Protein AF-S0IUB5-F1 (afdb_monomer_lite)

Structure (mmCIF, N/CA/C/O backbone):
data_AF-S0IUB5-F1
#
_entry.id   AF-S0IUB5-F1
#
loop_
_atom_site.group_PDB
_atom_site.id
_atom_site.type_symbol
_atom_site.label_atom_id
_atom_site.label_alt_id
_atom_site.label_comp_id
_atom_site.label_asym_id
_atom_site.label_entity_id
_atom_site.label_seq_id
_atom_site.pdbx_PDB_ins_code
_atom_site.Cartn_x
_atom_site.Cartn_y
_atom_site.Cartn_z
_atom_site.occupancy
_atom_site.B_iso_or_equiv
_atom_site.auth_seq_id
_atom_site.auth_comp_id
_atom_site.auth_asym_id
_atom_site.auth_atom_id
_atom_site.pdbx_PDB_model_num
ATOM 1 N N . MET A 1 1 ? 18.751 -51.389 -12.012 1.00 49.38 1 MET A N 1
ATOM 2 C CA . MET A 1 1 ? 19.445 -50.159 -12.461 1.00 49.38 1 MET A CA 1
ATOM 3 C C . MET A 1 1 ? 19.733 -49.289 -11.248 1.00 49.38 1 MET A C 1
ATOM 5 O O . MET A 1 1 ? 18.804 -49.003 -10.500 1.00 49.38 1 MET A O 1
ATOM 9 N N . ASP A 1 2 ? 20.987 -48.903 -11.032 1.00 58.34 2 ASP A N 1
ATOM 10 C CA . ASP A 1 2 ? 21.401 -48.120 -9.865 1.00 58.34 2 ASP A CA 1
ATOM 11 C C . ASP A 1 2 ? 20.965 -46.647 -10.007 1.00 58.34 2 ASP A C 1
ATOM 13 O O . ASP A 1 2 ? 21.238 -46.006 -11.023 1.00 58.34 2 ASP A O 1
ATOM 17 N N . TRP A 1 3 ? 20.262 -46.107 -9.006 1.00 58.59 3 TRP A N 1
ATOM 18 C CA . TRP A 1 3 ? 19.842 -44.696 -8.949 1.00 58.59 3 TRP A CA 1
ATOM 19 C C . TRP A 1 3 ? 21.029 -43.725 -9.081 1.00 58.59 3 TRP A C 1
ATOM 21 O O . TRP A 1 3 ? 20.863 -42.587 -9.521 1.00 58.59 3 TRP A O 1
ATOM 31 N N . MET A 1 4 ? 22.237 -44.184 -8.741 1.00 56.03 4 MET A N 1
ATOM 32 C CA . MET A 1 4 ? 23.469 -43.395 -8.786 1.00 56.03 4 MET A CA 1
ATOM 33 C C . MET A 1 4 ? 23.917 -43.034 -10.213 1.00 56.03 4 MET A C 1
ATOM 35 O O . MET A 1 4 ? 24.503 -41.970 -10.414 1.00 56.03 4 MET A O 1
ATOM 39 N N . LEU A 1 5 ? 23.616 -43.867 -11.214 1.00 59.84 5 LEU A N 1
ATOM 40 C CA . LEU A 1 5 ? 23.904 -43.570 -12.626 1.00 59.84 5 LEU A CA 1
ATOM 41 C C . LEU A 1 5 ? 22.870 -42.609 -13.229 1.00 59.84 5 LEU A C 1
ATOM 43 O O . LEU A 1 5 ? 23.233 -41.707 -13.978 1.00 59.84 5 LEU A O 1
ATOM 47 N N . GLU A 1 6 ? 21.593 -42.738 -12.853 1.00 61.16 6 GLU A N 1
ATOM 48 C CA . GLU A 1 6 ? 20.537 -41.813 -13.297 1.00 61.16 6 GLU A CA 1
ATOM 49 C C . GLU A 1 6 ? 20.781 -40.377 -12.799 1.00 61.16 6 GLU A C 1
ATOM 51 O O . GLU A 1 6 ? 20.469 -39.427 -13.513 1.00 61.16 6 GLU A O 1
ATOM 56 N N . GLY A 1 7 ? 21.381 -40.210 -11.613 1.00 58.47 7 GLY A N 1
ATOM 57 C CA . GLY A 1 7 ? 21.786 -38.901 -11.086 1.00 58.47 7 GLY A CA 1
ATOM 58 C C . GLY A 1 7 ? 22.922 -38.236 -11.876 1.00 58.47 7 GLY A C 1
ATOM 59 O O . GLY A 1 7 ? 22.878 -37.030 -12.106 1.00 58.47 7 GLY A O 1
ATOM 60 N N . LEU A 1 8 ? 23.902 -39.013 -12.352 1.00 57.59 8 LEU A N 1
ATOM 61 C CA . LEU A 1 8 ? 24.990 -38.517 -13.213 1.00 57.59 8 LEU A CA 1
ATOM 62 C C . LEU A 1 8 ? 24.488 -38.055 -14.587 1.00 57.59 8 LEU A C 1
ATOM 64 O O . LEU A 1 8 ? 25.035 -37.127 -15.178 1.00 57.59 8 LEU A O 1
ATOM 68 N N . LEU A 1 9 ? 23.438 -38.699 -15.094 1.00 60.84 9 LEU A N 1
ATOM 69 C CA . LEU A 1 9 ? 22.896 -38.463 -16.429 1.00 60.84 9 LEU A CA 1
ATOM 70 C C . LEU A 1 9 ? 21.843 -37.344 -16.466 1.00 60.84 9 LEU A C 1
ATOM 72 O O . LEU A 1 9 ? 21.162 -37.185 -17.466 1.00 60.84 9 LEU A O 1
ATOM 76 N N . GLN A 1 10 ? 21.704 -36.503 -15.436 1.00 60.41 10 GLN A N 1
ATOM 77 C CA . GLN A 1 10 ? 20.754 -35.374 -15.465 1.00 60.41 10 GLN A CA 1
ATOM 78 C C . GLN A 1 10 ? 21.240 -34.134 -16.234 1.00 60.41 10 GLN A C 1
ATOM 80 O O . GLN A 1 10 ? 20.583 -33.093 -16.208 1.00 60.41 10 GLN A O 1
ATOM 85 N N . GLY A 1 11 ? 22.357 -34.233 -16.959 1.00 59.84 11 GLY A N 1
ATOM 86 C CA . GLY A 1 11 ? 22.817 -33.171 -17.849 1.00 59.84 11 GLY A CA 1
ATOM 87 C C . GLY A 1 11 ? 21.763 -32.776 -18.895 1.00 59.84 11 GLY A C 1
ATOM 88 O O . GLY A 1 11 ? 20.963 -33.596 -19.357 1.00 59.84 11 GLY A O 1
ATOM 89 N N . THR A 1 12 ? 21.785 -31.508 -19.311 1.00 55.50 12 THR A N 1
ATOM 90 C CA . THR A 1 12 ? 20.801 -30.889 -20.220 1.00 55.50 12 THR A CA 1
ATOM 91 C C . THR A 1 12 ? 20.599 -31.688 -21.513 1.00 55.50 12 THR A C 1
ATOM 93 O O . THR A 1 12 ? 19.483 -31.798 -22.023 1.00 55.50 12 THR A O 1
ATOM 96 N N . GLN A 1 13 ? 21.668 -32.296 -22.032 1.00 65.50 13 GLN A N 1
ATOM 97 C CA . GLN A 1 13 ? 21.659 -33.077 -23.272 1.00 65.50 13 GLN A CA 1
ATOM 98 C C . GLN A 1 13 ? 20.913 -34.415 -23.128 1.00 65.50 13 GLN A C 1
ATOM 100 O O . GLN A 1 13 ? 20.111 -34.764 -23.995 1.00 65.50 13 GLN A O 1
ATOM 105 N N . PHE A 1 14 ? 21.094 -35.128 -22.013 1.00 72.06 14 PHE A N 1
ATOM 106 C CA . PHE A 1 14 ? 20.367 -36.371 -21.739 1.00 72.06 14 PHE A CA 1
ATOM 107 C C . PHE A 1 14 ? 18.880 -36.106 -21.518 1.00 72.06 14 PHE A C 1
ATOM 109 O O . PHE A 1 14 ? 18.038 -36.788 -22.097 1.00 72.06 14 PHE A O 1
ATOM 116 N N . GLN A 1 15 ? 18.550 -35.079 -20.728 1.00 71.62 15 GLN A N 1
ATOM 117 C CA . GLN A 1 15 ? 17.160 -34.690 -20.480 1.00 71.62 15 GLN A CA 1
ATOM 118 C C . GLN A 1 15 ? 16.448 -34.296 -21.779 1.00 71.62 15 GLN A C 1
ATOM 120 O O . GLN A 1 15 ? 15.293 -34.658 -21.980 1.00 71.62 15 GLN A O 1
ATOM 125 N N . THR A 1 16 ? 17.151 -33.626 -22.696 1.00 74.25 16 THR A N 1
ATOM 126 C CA . THR A 1 16 ? 16.626 -33.304 -24.031 1.00 74.25 16 THR A CA 1
ATOM 127 C C . THR A 1 16 ? 16.330 -34.567 -24.845 1.00 74.25 16 THR A C 1
ATOM 129 O O . THR A 1 16 ? 15.262 -34.673 -25.447 1.00 74.25 16 THR A O 1
ATOM 132 N N . LEU A 1 17 ? 17.238 -35.548 -24.840 1.00 76.25 17 LEU A N 1
ATOM 133 C CA . LEU A 1 17 ? 17.049 -36.819 -25.544 1.00 76.25 17 LEU A CA 1
ATOM 134 C C . LEU A 1 17 ? 15.912 -37.662 -24.938 1.00 76.25 17 LEU A C 1
ATOM 136 O O . LEU A 1 17 ? 15.090 -38.197 -25.683 1.00 76.25 17 LEU A O 1
ATOM 140 N N . TYR A 1 18 ? 15.839 -37.747 -23.605 1.00 79.56 18 TYR A N 1
ATOM 141 C CA . TYR A 1 18 ? 14.786 -38.466 -22.880 1.00 79.56 18 TYR A CA 1
ATOM 142 C C . TYR A 1 18 ? 13.412 -37.862 -23.162 1.00 79.56 18 TYR A C 1
ATOM 144 O O . TYR A 1 18 ? 12.496 -38.580 -23.558 1.00 79.56 18 TYR A O 1
ATOM 152 N N . ASN A 1 19 ? 13.293 -36.534 -23.050 1.00 79.19 19 ASN A N 1
ATOM 153 C CA . ASN A 1 19 ? 12.044 -35.823 -23.311 1.00 79.19 19 ASN A CA 1
ATOM 154 C C . ASN A 1 19 ? 11.541 -36.075 -24.742 1.00 79.19 19 ASN A C 1
ATOM 156 O O . ASN A 1 19 ? 10.361 -36.343 -24.927 1.00 79.19 19 ASN A O 1
ATOM 160 N N . ARG A 1 20 ? 12.429 -36.053 -25.750 1.00 83.25 20 ARG A N 1
ATOM 161 C CA . ARG A 1 20 ? 12.048 -36.353 -27.143 1.00 83.25 20 ARG A CA 1
ATOM 162 C C . ARG A 1 20 ? 11.522 -37.774 -27.316 1.00 83.25 20 ARG A C 1
ATOM 164 O O . ARG A 1 20 ? 10.557 -37.975 -28.043 1.00 83.25 20 ARG A O 1
ATOM 171 N N . LYS A 1 21 ? 12.160 -38.759 -26.679 1.00 83.06 21 LYS A N 1
ATOM 172 C CA . LYS A 1 21 ? 11.769 -40.168 -26.811 1.00 83.06 21 LYS A CA 1
ATOM 173 C C . LYS A 1 21 ? 10.465 -40.486 -26.077 1.00 83.06 21 LYS A C 1
ATOM 175 O O . LYS A 1 21 ? 9.718 -41.334 -26.549 1.00 83.06 21 LYS A O 1
ATOM 180 N N . ILE A 1 22 ? 10.179 -39.813 -24.961 1.00 85.69 22 ILE A N 1
ATOM 181 C CA . ILE A 1 22 ? 8.990 -40.094 -24.147 1.00 85.69 22 ILE A CA 1
ATOM 182 C C . ILE A 1 22 ? 7.744 -39.294 -24.555 1.00 85.69 22 ILE A C 1
ATOM 184 O O . ILE A 1 22 ? 6.663 -39.529 -24.023 1.00 85.69 22 ILE A O 1
ATOM 188 N N . GLU A 1 23 ? 7.867 -38.353 -25.493 1.00 85.94 23 GLU A N 1
ATOM 189 C CA . GLU A 1 23 ? 6.768 -37.458 -25.874 1.00 85.94 23 GLU A CA 1
ATOM 190 C C . GLU A 1 23 ? 5.548 -38.207 -26.430 1.00 85.94 23 GLU A C 1
ATOM 192 O O . GLU A 1 23 ? 4.418 -37.860 -26.098 1.00 85.94 23 GLU A O 1
ATOM 197 N N . ALA A 1 24 ? 5.767 -39.282 -27.196 1.00 83.94 24 ALA A N 1
ATOM 198 C CA . ALA A 1 24 ? 4.687 -40.125 -27.713 1.00 83.94 24 ALA A CA 1
ATOM 199 C C . ALA A 1 24 ? 3.871 -40.773 -26.578 1.00 83.94 24 ALA A C 1
ATOM 201 O O . ALA A 1 24 ? 2.648 -40.670 -26.563 1.00 83.94 24 ALA A O 1
ATOM 202 N N . LEU A 1 25 ? 4.557 -41.332 -25.576 1.00 84.56 25 LEU A N 1
ATOM 203 C CA . LEU A 1 25 ? 3.944 -41.915 -24.375 1.00 84.56 25 LEU A CA 1
ATOM 204 C C . LEU A 1 25 ? 3.195 -40.864 -23.544 1.00 84.56 25 LEU A C 1
ATOM 206 O O . LEU A 1 25 ? 2.113 -41.118 -23.022 1.00 84.56 25 LEU A O 1
ATOM 210 N N . ARG A 1 26 ? 3.746 -39.652 -23.424 1.00 88.44 26 ARG A N 1
ATOM 211 C CA . ARG A 1 26 ? 3.079 -38.549 -22.714 1.00 88.44 26 ARG A CA 1
ATOM 212 C C . ARG A 1 26 ? 1.781 -38.132 -23.392 1.00 88.44 26 ARG A C 1
ATOM 214 O O . ARG A 1 26 ? 0.801 -37.868 -22.698 1.00 88.44 26 ARG A O 1
ATOM 221 N N . ALA A 1 27 ? 1.795 -38.052 -24.720 1.00 85.81 27 ALA A N 1
ATOM 222 C CA . ALA A 1 27 ? 0.629 -37.688 -25.510 1.00 85.81 27 ALA A CA 1
ATOM 223 C C . ALA A 1 27 ? -0.461 -38.766 -25.431 1.00 85.81 27 ALA A C 1
ATOM 225 O O . ALA A 1 27 ? -1.616 -38.425 -25.198 1.00 85.81 27 ALA A O 1
ATOM 226 N N . GLU A 1 28 ? -0.083 -40.042 -25.549 1.00 86.38 28 GLU A N 1
ATOM 227 C CA . GLU A 1 28 ? -0.996 -41.190 -25.497 1.00 86.38 28 GLU A CA 1
ATOM 228 C C . GLU A 1 28 ? -1.752 -41.292 -24.163 1.00 86.38 28 GLU A C 1
ATOM 230 O O . GLU A 1 28 ? -2.959 -41.512 -24.152 1.00 86.38 28 GLU A O 1
ATOM 235 N N . TYR A 1 29 ? -1.064 -41.074 -23.038 1.00 84.31 29 TYR A N 1
ATOM 236 C CA . TYR A 1 29 ? -1.651 -41.216 -21.698 1.00 84.31 29 TYR A CA 1
ATOM 237 C C . TYR A 1 29 ? -2.072 -39.882 -21.055 1.00 84.31 29 TYR A C 1
ATOM 239 O O . TYR A 1 29 ? -2.493 -39.854 -19.898 1.00 84.31 29 TYR A O 1
ATOM 247 N N . HIS A 1 30 ? -1.958 -38.762 -21.778 1.00 87.12 30 HIS A N 1
ATOM 248 C CA . HIS A 1 30 ? -2.225 -37.407 -21.273 1.00 87.12 30 HIS A CA 1
ATOM 249 C C . HIS A 1 30 ? -1.468 -37.071 -19.973 1.00 87.12 30 HIS A C 1
ATOM 251 O O . HIS A 1 30 ? -2.021 -36.498 -19.026 1.00 87.12 30 HIS A O 1
ATOM 257 N N . LEU A 1 31 ? -0.180 -37.425 -19.933 1.00 85.69 31 LEU A N 1
ATOM 258 C CA . LEU A 1 31 ? 0.675 -37.296 -18.755 1.00 85.69 31 LEU A CA 1
ATOM 259 C C . LEU A 1 31 ? 1.660 -36.129 -18.857 1.00 85.69 31 LEU A C 1
ATOM 261 O O . LEU A 1 31 ? 2.313 -35.875 -19.879 1.00 85.69 31 LEU A O 1
ATOM 265 N N . ARG A 1 32 ? 1.849 -35.429 -17.737 1.00 85.56 32 ARG A N 1
ATOM 266 C CA . ARG A 1 32 ? 2.979 -34.515 -17.563 1.00 85.56 32 ARG A CA 1
ATOM 267 C C . ARG A 1 32 ? 4.265 -35.317 -17.426 1.00 85.56 32 ARG A C 1
ATOM 269 O O . ARG A 1 32 ? 4.267 -36.482 -17.042 1.00 85.56 32 ARG A O 1
ATOM 276 N N . LYS A 1 33 ? 5.388 -34.639 -17.660 1.00 80.25 33 LYS A N 1
ATOM 277 C CA . LYS A 1 33 ? 6.720 -35.205 -17.418 1.00 80.25 33 LYS A CA 1
ATOM 278 C C . LYS A 1 33 ? 6.846 -35.784 -16.001 1.00 80.25 33 LYS A C 1
ATOM 280 O O . LYS A 1 33 ? 7.299 -36.910 -15.838 1.00 80.25 33 LYS A O 1
ATOM 285 N N . ILE A 1 34 ? 6.386 -35.025 -15.005 1.00 81.06 34 ILE A N 1
ATOM 286 C CA . ILE A 1 34 ? 6.438 -35.431 -13.598 1.00 81.06 34 ILE A CA 1
ATOM 287 C C . ILE A 1 34 ? 5.597 -36.680 -13.305 1.00 81.06 34 ILE A C 1
ATOM 289 O O . ILE A 1 34 ? 6.001 -37.490 -12.479 1.00 81.06 34 ILE A O 1
ATOM 293 N N . ASP A 1 35 ? 4.472 -36.870 -13.999 1.00 87.25 35 ASP A N 1
ATOM 294 C CA . ASP A 1 35 ? 3.579 -38.003 -13.755 1.00 87.25 35 ASP A CA 1
ATOM 295 C C . ASP A 1 35 ? 4.294 -39.317 -14.130 1.00 87.25 35 ASP A C 1
ATOM 297 O O . ASP A 1 35 ? 4.337 -40.255 -13.338 1.00 87.25 35 ASP A O 1
ATOM 301 N N . ILE A 1 36 ? 4.975 -39.348 -15.283 1.00 86.00 36 ILE A N 1
ATOM 302 C CA . ILE A 1 36 ? 5.791 -40.499 -15.705 1.00 86.00 36 ILE A CA 1
ATOM 303 C C . ILE A 1 36 ? 6.945 -40.750 -14.730 1.00 86.00 36 ILE A C 1
ATOM 305 O O . ILE A 1 36 ? 7.193 -41.897 -14.354 1.00 86.00 36 ILE A O 1
ATOM 309 N N . ASP A 1 37 ? 7.655 -39.703 -14.307 1.00 82.44 37 ASP A N 1
ATOM 310 C CA . ASP A 1 37 ? 8.781 -39.874 -13.389 1.00 82.44 37 ASP A CA 1
ATOM 311 C C . ASP A 1 37 ? 8.326 -40.421 -12.019 1.00 82.44 37 ASP A C 1
ATOM 313 O O . ASP A 1 37 ? 9.031 -41.244 -11.428 1.00 82.44 37 ASP A O 1
ATOM 317 N N . ILE A 1 38 ? 7.127 -40.049 -11.544 1.00 85.75 38 ILE A N 1
ATOM 318 C CA . ILE A 1 38 ? 6.516 -40.624 -10.335 1.00 85.75 38 ILE A CA 1
ATOM 319 C C . ILE A 1 38 ? 6.127 -42.090 -10.557 1.00 85.75 38 ILE A C 1
ATOM 321 O O . ILE A 1 38 ? 6.461 -42.931 -9.725 1.00 85.75 38 ILE A O 1
ATOM 325 N N . LEU A 1 39 ? 5.463 -42.427 -11.667 1.00 88.00 39 LEU A N 1
ATOM 326 C CA . LEU A 1 39 ? 5.068 -43.811 -11.962 1.00 88.00 39 LEU A CA 1
ATOM 327 C C . LEU A 1 39 ? 6.287 -44.739 -12.064 1.00 88.00 39 LEU A C 1
ATOM 329 O O . LEU A 1 39 ? 6.301 -45.824 -11.481 1.00 88.00 39 LEU A O 1
ATOM 333 N N . TYR A 1 40 ? 7.348 -44.284 -12.735 1.00 86.50 40 TYR A N 1
ATOM 334 C CA . TYR A 1 40 ? 8.615 -45.009 -12.812 1.00 86.50 40 TYR A CA 1
ATOM 335 C C . TYR A 1 40 ? 9.297 -45.135 -11.441 1.00 86.50 40 TYR A C 1
ATOM 337 O O . TYR A 1 40 ? 9.828 -46.198 -11.111 1.00 86.50 40 TYR A O 1
ATOM 345 N N . PHE A 1 41 ? 9.249 -44.088 -10.607 1.00 83.56 41 PHE A N 1
ATOM 346 C CA . PHE A 1 41 ? 9.741 -44.154 -9.230 1.00 83.56 41 PHE A CA 1
ATOM 347 C C . PHE A 1 41 ? 8.999 -45.219 -8.413 1.00 83.56 41 PHE A C 1
ATOM 349 O O . PHE A 1 41 ? 9.658 -46.030 -7.761 1.00 83.56 41 PHE A O 1
ATOM 356 N N . LEU A 1 42 ? 7.663 -45.245 -8.462 1.00 85.38 42 LEU A N 1
ATOM 357 C CA . LEU A 1 42 ? 6.848 -46.211 -7.716 1.00 85.38 42 LEU A CA 1
ATOM 358 C C . LEU A 1 42 ? 7.138 -47.649 -8.158 1.00 85.38 42 LEU A C 1
ATOM 360 O O . LEU A 1 42 ? 7.308 -48.528 -7.318 1.00 85.38 42 LEU A O 1
ATOM 364 N N . TYR A 1 43 ? 7.290 -47.871 -9.464 1.00 85.81 43 TYR A N 1
ATOM 365 C CA . TYR A 1 43 ? 7.642 -49.180 -10.020 1.00 85.81 43 TYR A CA 1
ATOM 366 C C . TYR A 1 43 ? 9.005 -49.676 -9.539 1.00 85.81 43 TYR A C 1
ATOM 368 O O . TYR A 1 43 ? 9.162 -50.835 -9.167 1.00 85.81 43 TYR A O 1
ATOM 376 N N . LYS A 1 44 ? 10.005 -48.791 -9.530 1.00 80.25 44 LYS A N 1
ATOM 377 C CA . LYS A 1 44 ? 11.388 -49.153 -9.203 1.00 80.25 44 LYS A CA 1
ATOM 378 C C . LYS A 1 44 ? 11.639 -49.270 -7.700 1.00 80.25 44 LYS A C 1
ATOM 380 O O . LYS A 1 44 ? 12.531 -50.011 -7.293 1.00 80.25 44 LYS A O 1
ATOM 385 N N . SER A 1 45 ? 10.919 -48.502 -6.883 1.00 75.62 45 SER A N 1
ATOM 386 C CA . SER A 1 45 ? 11.247 -48.339 -5.461 1.00 75.62 45 SER A CA 1
ATOM 387 C C . SER A 1 45 ? 10.500 -49.294 -4.532 1.00 75.62 45 SER A C 1
ATOM 389 O O . SER A 1 45 ? 10.871 -49.376 -3.360 1.00 75.62 45 SER A O 1
ATOM 391 N N . GLY A 1 46 ? 9.494 -50.017 -5.038 1.00 73.06 46 GLY A N 1
ATOM 392 C CA . GLY A 1 46 ? 8.765 -51.058 -4.311 1.00 73.06 46 GLY A CA 1
ATOM 393 C C . GLY A 1 46 ? 8.093 -50.537 -3.038 1.00 73.06 46 GLY A C 1
ATOM 394 O O . GLY A 1 46 ? 6.984 -50.012 -3.077 1.00 73.06 46 GLY A O 1
ATOM 395 N N . GLU A 1 47 ? 8.780 -50.675 -1.903 1.00 72.50 47 GLU A N 1
ATOM 396 C CA . GLU A 1 47 ? 8.297 -50.290 -0.569 1.00 72.50 47 GLU A CA 1
ATOM 397 C C . GLU A 1 47 ? 8.271 -48.770 -0.334 1.00 72.50 47 GLU A C 1
ATOM 399 O O . GLU A 1 47 ? 7.520 -48.289 0.512 1.00 72.50 47 GLU A O 1
ATOM 404 N N . ARG A 1 48 ? 9.062 -47.988 -1.084 1.00 79.88 48 ARG A N 1
ATOM 405 C CA . ARG A 1 48 ? 9.044 -46.517 -1.003 1.00 79.88 48 ARG A CA 1
ATOM 406 C C . ARG A 1 48 ? 7.972 -45.955 -1.916 1.00 79.88 48 ARG A C 1
ATOM 408 O O . ARG A 1 48 ? 8.194 -45.778 -3.113 1.00 79.88 48 ARG A O 1
ATOM 415 N N . ASN A 1 49 ? 6.819 -45.663 -1.341 1.00 84.06 49 ASN A N 1
ATOM 416 C CA . ASN A 1 49 ? 5.626 -45.357 -2.113 1.00 84.06 49 ASN A CA 1
ATOM 417 C C . ASN A 1 49 ? 4.791 -44.211 -1.530 1.00 84.06 49 ASN A C 1
ATOM 419 O O . ASN A 1 49 ? 3.643 -44.039 -1.916 1.00 84.06 49 ASN A O 1
ATOM 423 N N . THR A 1 50 ? 5.339 -43.396 -0.628 1.00 84.88 50 THR A N 1
ATOM 424 C CA . THR A 1 50 ? 4.629 -42.226 -0.089 1.00 84.88 50 THR A CA 1
ATOM 425 C C . THR A 1 50 ? 5.064 -40.931 -0.777 1.00 84.88 50 THR A C 1
ATOM 427 O O . THR A 1 50 ? 6.171 -40.822 -1.311 1.00 84.88 50 THR A O 1
ATOM 430 N N . SER A 1 51 ? 4.245 -39.877 -0.690 1.00 78.94 51 SER A N 1
ATOM 431 C CA . SER A 1 51 ? 4.639 -38.535 -1.159 1.00 78.94 51 SER A CA 1
ATOM 432 C C . SER A 1 51 ? 5.903 -38.012 -0.459 1.00 78.94 51 SER A C 1
ATOM 434 O O . SER A 1 51 ? 6.670 -37.239 -1.039 1.00 78.94 51 SER A O 1
ATOM 436 N N . LYS A 1 52 ? 6.152 -38.447 0.785 1.00 77.06 52 LYS A N 1
ATOM 437 C CA . LYS A 1 52 ? 7.379 -38.137 1.530 1.00 77.06 52 LYS A CA 1
ATOM 438 C C . LYS A 1 52 ? 8.588 -38.846 0.919 1.00 77.06 52 LYS A C 1
ATOM 440 O O . LYS A 1 52 ? 9.638 -38.219 0.794 1.00 77.06 52 LYS A O 1
ATOM 445 N N . ASP A 1 53 ? 8.430 -40.097 0.495 1.00 78.50 53 ASP A N 1
ATOM 446 C CA . ASP A 1 53 ? 9.498 -40.863 -0.151 1.00 78.50 53 ASP A CA 1
ATOM 447 C C . ASP A 1 53 ? 9.863 -40.275 -1.513 1.00 78.50 53 ASP A C 1
ATOM 449 O O . ASP A 1 53 ? 11.045 -40.063 -1.784 1.00 78.50 53 ASP A O 1
ATOM 453 N N . ILE A 1 54 ? 8.861 -39.913 -2.320 1.00 75.50 54 ILE A N 1
ATOM 454 C CA . ILE A 1 54 ? 9.064 -39.245 -3.615 1.00 75.50 54 ILE A CA 1
ATOM 455 C C . ILE A 1 54 ? 9.811 -37.912 -3.418 1.00 75.50 54 ILE A C 1
ATOM 457 O O . ILE A 1 54 ? 10.762 -37.606 -4.138 1.00 75.50 54 ILE A O 1
ATOM 461 N N . SER A 1 55 ? 9.434 -37.136 -2.395 1.00 69.50 55 SER A N 1
ATOM 462 C CA . SER A 1 55 ? 10.083 -35.859 -2.060 1.00 69.50 55 SER A CA 1
ATOM 463 C C . SER A 1 55 ? 11.515 -36.026 -1.527 1.00 69.50 55 SER A C 1
ATOM 465 O O . SER A 1 55 ? 12.352 -35.147 -1.730 1.00 69.50 55 SER A O 1
ATOM 467 N N . SER A 1 56 ? 11.828 -37.150 -0.871 1.00 63.19 56 SER A N 1
ATOM 468 C CA . SER A 1 56 ? 13.127 -37.390 -0.220 1.00 63.19 56 SER A CA 1
ATOM 469 C C . SER A 1 56 ? 14.311 -37.529 -1.184 1.00 63.19 56 SER A C 1
ATOM 471 O O . SER A 1 56 ? 15.463 -37.390 -0.770 1.00 63.19 56 SER A O 1
ATOM 473 N N . LEU A 1 57 ? 14.053 -37.761 -2.473 1.00 57.75 57 LEU A N 1
ATOM 474 C CA . LEU A 1 57 ? 15.103 -37.852 -3.484 1.00 57.75 57 LEU A CA 1
ATOM 475 C C . LEU A 1 57 ? 15.611 -36.487 -3.981 1.00 57.75 57 LEU A C 1
ATOM 477 O O . LEU A 1 57 ? 16.492 -36.466 -4.834 1.00 57.75 57 LEU A O 1
ATOM 481 N N . ASN A 1 58 ? 15.108 -35.357 -3.459 1.00 52.19 58 ASN A N 1
ATOM 482 C CA . ASN A 1 58 ? 15.418 -33.996 -3.941 1.00 52.19 58 ASN A CA 1
ATOM 483 C C . ASN A 1 58 ? 15.127 -33.779 -5.443 1.00 52.19 58 ASN A C 1
ATOM 485 O O . ASN A 1 58 ? 15.620 -32.824 -6.036 1.00 52.19 58 ASN A O 1
ATOM 489 N N . LEU A 1 59 ? 14.321 -34.649 -6.058 1.00 51.72 59 LEU A N 1
ATOM 490 C CA . LEU A 1 59 ? 13.960 -34.563 -7.475 1.00 51.72 59 LEU A CA 1
ATOM 491 C C . LEU A 1 59 ? 12.684 -33.738 -7.708 1.00 51.72 59 LEU A C 1
ATOM 493 O O . LEU A 1 59 ? 12.491 -33.223 -8.805 1.00 51.72 59 LEU A O 1
ATOM 497 N N . PHE A 1 60 ? 11.826 -33.586 -6.688 1.00 59.66 60 PHE A N 1
ATOM 498 C CA . PHE A 1 60 ? 10.491 -32.995 -6.831 1.00 59.66 60 PHE A CA 1
ATOM 499 C C . PHE A 1 60 ? 10.072 -32.182 -5.592 1.00 59.66 60 PHE A C 1
ATOM 501 O O . PHE A 1 60 ? 10.336 -32.582 -4.454 1.00 59.66 60 PHE A O 1
ATOM 508 N N . ASN A 1 61 ? 9.380 -31.056 -5.804 1.00 57.41 61 ASN A N 1
ATOM 509 C CA . ASN A 1 61 ? 8.732 -30.275 -4.742 1.00 57.41 61 ASN A CA 1
ATOM 510 C C . ASN A 1 61 ? 7.460 -30.999 -4.242 1.00 57.41 61 ASN A C 1
ATOM 512 O O . ASN A 1 61 ? 6.741 -31.614 -5.031 1.00 57.41 61 ASN A O 1
ATOM 516 N N . LYS A 1 62 ? 7.155 -30.912 -2.939 1.00 58.00 62 LYS A N 1
ATOM 517 C CA . LYS A 1 62 ? 5.989 -31.557 -2.304 1.00 58.00 62 LYS A CA 1
ATOM 518 C C . LYS A 1 62 ? 4.650 -31.138 -2.922 1.00 58.00 62 LYS A C 1
ATOM 520 O O . LYS A 1 62 ? 3.768 -31.986 -3.030 1.00 58.00 62 LYS A O 1
ATOM 525 N N . GLY A 1 63 ? 4.516 -29.880 -3.354 1.00 60.16 63 GLY A N 1
ATOM 526 C CA . GLY A 1 63 ? 3.299 -29.377 -4.009 1.00 60.16 63 GLY A CA 1
ATOM 527 C C . GLY A 1 63 ? 2.988 -30.108 -5.320 1.00 60.16 63 GLY A C 1
ATOM 528 O O . GLY A 1 63 ? 1.891 -30.639 -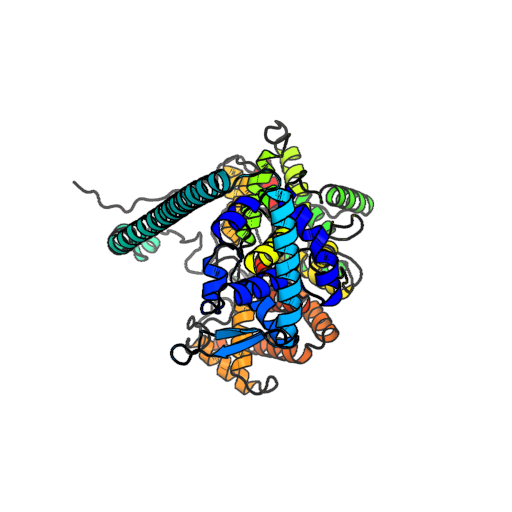5.493 1.00 60.16 63 GLY A O 1
ATOM 529 N N . HIS A 1 64 ? 3.995 -30.259 -6.188 1.00 68.81 64 HIS A N 1
ATOM 530 C CA . HIS A 1 64 ? 3.825 -30.890 -7.502 1.00 68.81 64 HIS A CA 1
ATOM 531 C C . HIS A 1 64 ? 3.481 -32.383 -7.382 1.00 68.81 64 HIS A C 1
ATOM 533 O O . HIS A 1 64 ? 2.757 -32.930 -8.217 1.00 68.81 64 HIS A O 1
ATOM 539 N N . ILE A 1 65 ? 3.985 -33.052 -6.336 1.00 78.81 65 ILE A N 1
ATOM 540 C CA . ILE A 1 65 ? 3.678 -34.461 -6.057 1.00 78.81 65 ILE A CA 1
ATOM 541 C C . ILE A 1 65 ? 2.191 -34.611 -5.734 1.00 78.81 65 ILE A C 1
ATOM 543 O O . ILE A 1 65 ? 1.545 -35.472 -6.321 1.00 78.81 65 ILE A O 1
ATOM 547 N N . SER A 1 66 ? 1.629 -33.759 -4.867 1.00 79.56 66 SER A N 1
ATOM 548 C CA . SER A 1 66 ? 0.214 -33.860 -4.479 1.00 79.56 66 SER A CA 1
ATOM 549 C C . SER A 1 66 ? -0.719 -33.712 -5.681 1.00 79.56 66 SER A C 1
ATOM 551 O O . SER A 1 66 ? -1.557 -34.577 -5.913 1.00 79.56 66 SER A O 1
ATOM 553 N N . GLN A 1 67 ? -0.512 -32.683 -6.510 1.00 81.31 67 GLN A N 1
ATOM 554 C CA . GLN A 1 67 ? -1.339 -32.465 -7.702 1.00 81.31 67 GLN A CA 1
ATOM 555 C C . GLN A 1 67 ? -1.223 -33.604 -8.729 1.00 81.31 67 GLN A C 1
ATOM 557 O O . GLN A 1 67 ? -2.202 -33.965 -9.386 1.00 81.31 67 GLN A O 1
ATOM 562 N N . SER A 1 68 ? -0.015 -34.150 -8.910 1.00 85.81 68 SER A N 1
ATOM 563 C CA . SER A 1 68 ? 0.223 -35.274 -9.828 1.00 85.81 68 SER A CA 1
ATOM 564 C C . SER A 1 68 ? -0.451 -36.541 -9.315 1.00 85.81 68 SER A C 1
ATOM 566 O O . SER A 1 68 ? -1.088 -37.255 -10.083 1.00 85.81 68 SER A O 1
ATOM 568 N N . VAL A 1 69 ? -0.370 -36.790 -8.006 1.00 86.62 69 VAL A N 1
ATOM 569 C CA . VAL A 1 69 ? -1.040 -37.916 -7.353 1.00 86.62 69 VAL A CA 1
ATOM 570 C C . VAL A 1 69 ? -2.550 -37.811 -7.519 1.00 86.62 69 VAL A C 1
ATOM 572 O O . VAL A 1 69 ? -3.156 -38.759 -8.005 1.00 86.62 69 VAL A O 1
ATOM 575 N N . ASP A 1 70 ? -3.154 -36.664 -7.207 1.00 85.75 70 ASP A N 1
ATOM 576 C CA . ASP A 1 70 ? -4.606 -36.486 -7.329 1.00 85.75 70 ASP A CA 1
ATOM 577 C C . ASP A 1 70 ? -5.091 -36.711 -8.769 1.00 85.75 70 ASP A C 1
ATOM 579 O O . ASP A 1 70 ? -6.138 -37.319 -9.002 1.00 85.75 70 ASP A O 1
ATOM 583 N N . ARG A 1 71 ? -4.304 -36.273 -9.756 1.00 87.75 71 ARG A N 1
ATOM 584 C CA . ARG A 1 71 ? -4.579 -36.509 -11.177 1.00 87.75 71 ARG A CA 1
ATOM 585 C C . ARG A 1 71 ? -4.459 -37.980 -11.560 1.00 87.75 71 ARG A C 1
ATOM 587 O O . ARG A 1 71 ? -5.371 -38.506 -12.186 1.00 87.75 71 ARG A O 1
ATOM 594 N N . MET A 1 72 ? -3.368 -38.643 -11.182 1.00 91.25 72 MET A N 1
ATOM 595 C CA . MET A 1 72 ? -3.138 -40.052 -11.512 1.00 91.25 72 MET A CA 1
ATOM 596 C C . MET A 1 72 ? -4.132 -40.981 -10.804 1.00 91.25 72 MET A C 1
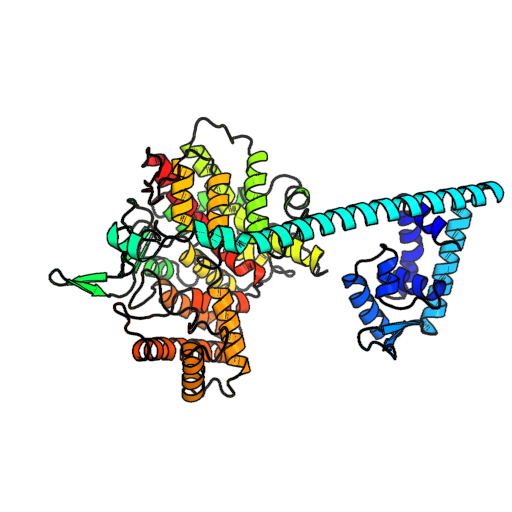ATOM 598 O O . MET A 1 72 ? -4.509 -42.004 -11.370 1.00 91.25 72 MET A O 1
ATOM 602 N N . VAL A 1 73 ? -4.610 -40.608 -9.610 1.00 90.38 73 VAL A N 1
ATOM 603 C CA . VAL A 1 73 ? -5.730 -41.284 -8.936 1.00 90.38 73 VAL A CA 1
ATOM 604 C C . VAL A 1 73 ? -7.015 -41.122 -9.750 1.00 90.38 73 VAL A C 1
ATOM 606 O O . VAL A 1 73 ? -7.692 -42.112 -10.017 1.00 90.38 73 VAL A O 1
ATOM 609 N N . LYS A 1 74 ? -7.336 -39.904 -10.215 1.00 89.19 74 LYS A N 1
ATOM 610 C CA . LYS A 1 74 ? -8.495 -39.667 -11.100 1.00 89.19 74 LYS A CA 1
ATOM 611 C C . LYS A 1 74 ? -8.395 -40.434 -12.424 1.00 89.19 74 LYS A C 1
ATOM 613 O O . LYS A 1 74 ? -9.412 -40.887 -12.933 1.00 89.19 74 LYS A O 1
ATOM 618 N N . GLN A 1 75 ? -7.186 -40.594 -12.960 1.00 88.06 75 GLN A N 1
ATOM 619 C CA . GLN A 1 75 ? -6.900 -41.359 -14.180 1.00 88.06 75 GLN A CA 1
ATOM 620 C C . GLN A 1 75 ? -6.783 -42.876 -13.948 1.00 88.06 75 GLN A C 1
ATOM 622 O O . GLN A 1 75 ? -6.492 -43.598 -14.894 1.00 88.06 75 GLN A O 1
ATOM 627 N N . GLN A 1 76 ? -6.989 -43.363 -12.716 1.00 90.75 76 GLN A N 1
ATOM 628 C CA . GLN A 1 76 ? -6.895 -44.784 -12.348 1.00 90.75 76 GLN A CA 1
ATOM 629 C C . GLN A 1 76 ? -5.521 -45.427 -12.624 1.00 90.75 76 GLN A C 1
ATOM 631 O O . GLN A 1 76 ? -5.402 -46.640 -12.789 1.00 90.75 76 GLN A O 1
ATOM 636 N N . LEU A 1 77 ? -4.452 -44.626 -12.621 1.00 88.75 77 LEU A N 1
ATOM 637 C CA . LEU A 1 77 ? -3.074 -45.104 -12.782 1.00 88.75 77 LEU A CA 1
ATOM 638 C C . LEU A 1 77 ? -2.429 -45.490 -11.445 1.00 88.75 77 LEU A C 1
ATOM 640 O O . LEU A 1 77 ? -1.526 -46.326 -11.408 1.00 88.75 77 LEU A O 1
ATOM 644 N N . ILE A 1 78 ? -2.905 -44.914 -10.336 1.00 91.75 78 ILE A N 1
ATOM 645 C CA . ILE A 1 78 ? -2.467 -45.274 -8.982 1.00 91.75 78 ILE A CA 1
ATOM 646 C C . ILE A 1 78 ? -3.631 -45.321 -7.985 1.00 91.75 78 ILE A C 1
ATOM 648 O O . ILE A 1 78 ? -4.619 -44.603 -8.131 1.00 91.75 78 ILE A O 1
ATOM 652 N N . TYR A 1 79 ? -3.464 -46.096 -6.914 1.00 90.25 79 TYR A N 1
ATOM 653 C CA . TYR A 1 79 ? -4.288 -46.059 -5.706 1.00 90.25 79 TYR A CA 1
ATOM 654 C C . TYR A 1 79 ? -3.556 -45.335 -4.578 1.00 90.25 79 TYR A C 1
ATOM 656 O O . TYR A 1 79 ? -2.373 -45.579 -4.367 1.00 90.25 79 TYR A O 1
ATOM 664 N N . ALA A 1 80 ? -4.260 -44.496 -3.813 1.00 88.19 80 ALA A N 1
ATOM 665 C CA . ALA A 1 80 ? -3.727 -43.862 -2.608 1.00 88.19 80 ALA A CA 1
ATOM 666 C C . ALA A 1 80 ? -4.383 -44.468 -1.356 1.00 88.19 80 ALA A C 1
ATOM 668 O O . ALA A 1 80 ? -5.540 -44.182 -1.051 1.00 88.19 80 ALA A O 1
ATOM 669 N N . VAL A 1 81 ? -3.642 -45.302 -0.630 1.00 87.50 81 VAL A N 1
ATOM 670 C CA . VAL A 1 81 ? -4.119 -46.032 0.552 1.00 87.50 81 VAL A CA 1
ATOM 671 C C . VAL A 1 81 ? -3.613 -45.341 1.823 1.00 87.50 81 VAL A C 1
ATOM 673 O O . VAL A 1 81 ? -2.402 -45.163 1.954 1.00 87.50 81 VAL A O 1
ATOM 676 N N . PRO A 1 82 ? -4.480 -44.939 2.769 1.00 83.50 82 PRO A N 1
ATOM 677 C CA . PRO A 1 82 ? -4.038 -44.371 4.041 1.00 83.50 82 PRO A CA 1
ATOM 678 C C . PRO A 1 82 ? -3.151 -45.349 4.820 1.00 83.50 82 PRO A C 1
ATOM 680 O O . PRO A 1 82 ? -3.452 -46.542 4.897 1.00 83.50 82 PRO A O 1
ATOM 683 N N . ASP A 1 83 ? -2.077 -44.843 5.419 1.00 82.94 83 ASP A N 1
ATOM 684 C CA . ASP A 1 83 ? -1.239 -45.616 6.337 1.00 82.94 83 ASP A CA 1
ATOM 685 C C . ASP A 1 83 ? -2.045 -45.998 7.598 1.00 82.94 83 ASP A C 1
ATOM 687 O O . ASP A 1 83 ? -2.877 -45.229 8.092 1.00 82.94 83 ASP A O 1
ATOM 691 N N . ARG A 1 84 ? -1.814 -47.207 8.126 1.00 81.00 84 ARG A N 1
ATOM 692 C CA . ARG A 1 84 ? -2.527 -47.732 9.306 1.00 81.00 84 ARG A CA 1
ATOM 693 C C . ARG A 1 84 ? -2.164 -46.999 10.606 1.00 81.00 84 ARG A C 1
ATOM 695 O O . ARG A 1 84 ? -2.943 -47.047 11.554 1.00 81.00 84 ARG A O 1
ATOM 702 N N . SER A 1 85 ? -1.000 -46.357 10.654 1.00 78.00 85 SER A N 1
ATOM 703 C CA . SER A 1 85 ? -0.399 -45.725 11.834 1.00 78.00 85 SER A CA 1
ATOM 704 C C . SER A 1 85 ? -0.430 -44.190 11.806 1.00 78.00 85 SER A C 1
ATOM 706 O O . SER A 1 85 ? -0.613 -43.577 12.856 1.00 78.00 85 SER A O 1
ATOM 708 N N . ASP A 1 86 ? -0.339 -43.554 10.631 1.00 79.00 86 ASP A N 1
ATOM 709 C CA . ASP A 1 86 ? -0.493 -42.098 10.463 1.00 79.00 86 ASP A CA 1
ATOM 710 C C . ASP A 1 86 ? -1.501 -41.781 9.353 1.00 79.00 86 ASP A C 1
ATOM 712 O O . ASP A 1 86 ? -1.200 -41.872 8.165 1.00 79.00 86 ASP A O 1
ATOM 716 N N . ARG A 1 87 ? -2.695 -41.314 9.734 1.00 70.94 87 ARG A N 1
ATOM 717 C CA . ARG A 1 87 ? -3.774 -40.966 8.789 1.00 70.94 87 ARG A CA 1
ATOM 718 C C . ARG A 1 87 ? -3.410 -39.845 7.804 1.00 70.94 87 ARG A C 1
ATOM 720 O O . ARG A 1 87 ? -4.132 -39.643 6.829 1.00 70.94 87 ARG A O 1
ATOM 727 N N . ARG A 1 88 ? -2.325 -39.099 8.044 1.00 71.62 88 ARG A N 1
ATOM 728 C CA . ARG A 1 88 ? -1.809 -38.060 7.132 1.00 71.62 88 ARG A CA 1
ATOM 729 C C . ARG A 1 88 ? -0.837 -38.620 6.090 1.00 71.62 88 ARG A C 1
ATOM 731 O O . ARG A 1 88 ? -0.454 -37.897 5.173 1.00 71.62 88 ARG A O 1
ATOM 738 N N . CYS A 1 89 ? -0.436 -39.882 6.217 1.00 79.12 89 CYS A N 1
ATOM 739 C CA . CYS A 1 89 ? 0.414 -40.583 5.267 1.00 79.12 89 CYS A CA 1
ATOM 740 C C . CYS A 1 89 ? -0.442 -41.439 4.319 1.00 79.12 89 CYS A C 1
ATOM 742 O O . CYS A 1 89 ? -1.405 -42.083 4.738 1.00 79.12 89 CYS A O 1
ATOM 744 N N . ARG A 1 90 ? -0.104 -41.435 3.024 1.00 85.44 90 ARG A N 1
ATOM 745 C CA . ARG A 1 90 ? -0.760 -42.253 1.994 1.00 85.44 90 ARG A CA 1
ATOM 746 C C . ARG A 1 90 ? 0.294 -43.028 1.205 1.00 85.44 90 ARG A C 1
ATOM 748 O O . ARG A 1 90 ? 1.250 -42.423 0.719 1.00 85.44 90 ARG A O 1
ATOM 755 N N . HIS A 1 91 ? 0.086 -44.331 1.057 1.00 87.75 91 HIS A N 1
ATOM 756 C CA . HIS A 1 91 ? 0.855 -45.219 0.192 1.00 87.75 91 HIS A CA 1
ATOM 757 C C . HIS A 1 91 ? 0.259 -45.231 -1.213 1.00 87.75 91 HIS A C 1
ATOM 759 O O . HIS A 1 91 ? -0.947 -45.402 -1.380 1.00 87.75 91 HIS A O 1
ATOM 765 N N . LEU A 1 92 ? 1.105 -45.054 -2.219 1.00 89.75 92 LEU A N 1
ATOM 766 C CA . LEU A 1 92 ? 0.735 -44.945 -3.624 1.00 89.75 92 LEU A CA 1
ATOM 767 C C . LEU A 1 92 ? 1.062 -46.259 -4.340 1.00 89.75 92 LEU A C 1
ATOM 769 O O . LEU A 1 92 ? 2.224 -46.633 -4.456 1.00 89.75 92 LEU A O 1
ATOM 773 N N . MET A 1 93 ? 0.053 -46.974 -4.824 1.00 88.38 93 MET A N 1
ATOM 774 C CA . MET A 1 93 ? 0.227 -48.270 -5.490 1.00 88.38 93 MET A CA 1
ATOM 775 C C . MET A 1 93 ? -0.113 -48.157 -6.971 1.00 88.38 93 MET A C 1
ATOM 777 O O . MET A 1 93 ? -1.130 -47.564 -7.311 1.00 88.38 93 MET A O 1
ATOM 781 N N . LEU A 1 94 ? 0.716 -48.725 -7.847 1.00 89.31 94 LEU A N 1
ATOM 782 C CA . LEU A 1 94 ? 0.443 -48.763 -9.287 1.00 89.31 94 LEU A CA 1
ATOM 783 C C . LEU A 1 94 ? -0.747 -49.680 -9.590 1.00 89.31 94 LEU A C 1
ATOM 785 O O . LEU A 1 94 ? -0.886 -50.740 -8.979 1.00 89.31 94 LEU A O 1
ATOM 789 N N . THR A 1 95 ? -1.581 -49.288 -10.551 1.00 89.56 95 THR A N 1
ATOM 790 C CA . THR A 1 95 ? -2.623 -50.165 -11.101 1.00 89.56 95 THR A CA 1
ATOM 791 C C . THR A 1 95 ? -2.068 -51.065 -12.208 1.00 89.56 95 THR A C 1
ATOM 793 O O . THR A 1 95 ? -0.984 -50.818 -12.743 1.00 89.56 95 THR A O 1
ATOM 796 N N . GLU A 1 96 ? -2.818 -52.100 -12.604 1.00 84.25 96 GLU A N 1
ATOM 797 C CA . GLU A 1 96 ? -2.457 -52.935 -13.763 1.00 84.25 96 GLU A CA 1
ATOM 798 C C . GLU A 1 96 ? -2.358 -52.112 -15.057 1.00 84.25 96 GLU A C 1
ATOM 800 O O . GLU A 1 96 ? -1.471 -52.345 -15.877 1.00 84.25 96 GLU A O 1
ATOM 805 N N . GLN A 1 97 ? -3.199 -51.082 -15.200 1.00 82.44 97 GLN A N 1
ATOM 806 C CA . GLN A 1 97 ? -3.149 -50.147 -16.324 1.00 82.44 97 GLN A CA 1
ATOM 807 C C . GLN A 1 97 ? -1.819 -49.379 -16.369 1.00 82.44 97 GLN A C 1
ATOM 809 O O . GLN A 1 97 ? -1.256 -49.166 -17.444 1.00 82.44 97 GLN A O 1
ATOM 814 N N . ALA A 1 98 ? -1.277 -49.001 -15.209 1.00 86.69 98 ALA A N 1
ATOM 815 C CA . ALA A 1 98 ? 0.018 -48.337 -15.131 1.00 86.69 98 ALA A CA 1
ATOM 816 C C . ALA A 1 98 ? 1.204 -49.291 -15.356 1.00 86.69 98 ALA A C 1
ATOM 818 O O . ALA A 1 98 ? 2.267 -48.838 -15.780 1.00 86.69 98 ALA A O 1
ATOM 819 N N . ALA A 1 99 ? 1.048 -50.600 -15.132 1.00 82.81 99 ALA A N 1
ATOM 820 C CA . ALA A 1 99 ? 2.134 -51.567 -15.299 1.00 82.81 99 ALA A CA 1
ATOM 821 C C . ALA A 1 99 ? 2.657 -51.621 -16.748 1.00 82.81 99 ALA A C 1
ATOM 823 O O . ALA A 1 99 ? 3.870 -51.602 -16.967 1.00 82.81 99 ALA A O 1
ATOM 824 N N . GLY A 1 100 ? 1.756 -51.609 -17.740 1.00 82.69 100 GLY A N 1
ATOM 825 C CA . GLY A 1 100 ? 2.125 -51.591 -19.162 1.00 82.69 100 GLY A CA 1
ATOM 826 C C . GLY A 1 100 ? 2.846 -50.304 -19.579 1.00 82.69 100 GLY A C 1
ATOM 827 O O . GLY A 1 100 ? 3.858 -50.357 -20.276 1.00 82.69 100 GLY A O 1
ATOM 828 N N . LEU A 1 101 ? 2.375 -49.153 -19.090 1.00 87.25 101 LEU A N 1
ATOM 829 C CA . LEU A 1 101 ? 3.013 -47.855 -19.313 1.00 87.25 101 LEU A CA 1
ATOM 830 C C . LEU A 1 101 ? 4.434 -47.833 -18.734 1.00 87.25 101 LEU A C 1
ATOM 832 O O . LEU A 1 101 ? 5.389 -47.465 -19.417 1.00 87.25 101 LEU A O 1
ATOM 836 N N . VAL A 1 102 ? 4.601 -48.250 -17.478 1.00 88.06 102 VAL A N 1
ATOM 837 C CA . VAL A 1 102 ? 5.911 -48.182 -16.822 1.00 88.06 102 VAL A CA 1
ATOM 838 C C . VAL A 1 102 ? 6.902 -49.197 -17.397 1.00 88.06 102 VAL A C 1
ATOM 840 O O . VAL A 1 102 ? 8.097 -48.900 -17.463 1.00 88.06 102 VAL A O 1
ATOM 843 N N . ALA A 1 103 ? 6.434 -50.342 -17.899 1.00 86.31 103 ALA A N 1
ATOM 844 C CA . ALA A 1 103 ? 7.273 -51.278 -18.644 1.00 86.31 103 ALA A CA 1
ATOM 845 C C . ALA A 1 103 ? 7.882 -50.621 -19.898 1.00 86.31 103 ALA A C 1
ATOM 847 O O . ALA A 1 103 ? 9.098 -50.691 -20.092 1.00 86.31 103 ALA A O 1
ATOM 848 N N . GLN A 1 104 ? 7.076 -49.895 -20.682 1.00 86.81 104 GLN A N 1
ATOM 849 C CA . GLN A 1 104 ? 7.553 -49.155 -21.860 1.00 86.81 104 GLN A CA 1
ATOM 850 C C . GLN A 1 104 ? 8.555 -48.053 -21.484 1.00 86.81 104 GLN A C 1
ATOM 852 O O . GLN A 1 104 ? 9.599 -47.897 -22.121 1.00 86.81 104 GLN A O 1
ATOM 857 N N . VAL A 1 105 ? 8.287 -47.316 -20.401 1.00 86.25 105 VAL A N 1
ATOM 858 C CA . VAL A 1 105 ? 9.210 -46.295 -19.873 1.00 86.25 105 VAL A CA 1
ATOM 859 C C . VAL A 1 105 ? 10.537 -46.925 -19.435 1.00 86.25 105 VAL A C 1
ATOM 861 O O . VAL A 1 105 ? 11.609 -46.373 -19.701 1.00 86.25 105 VAL A O 1
ATOM 864 N N . SER A 1 106 ? 10.485 -48.088 -18.784 1.00 85.50 106 SER A N 1
ATOM 865 C CA . SER A 1 106 ? 11.666 -48.831 -18.344 1.00 85.50 106 SER A CA 1
ATOM 866 C C . SER A 1 106 ? 12.507 -49.316 -19.528 1.00 85.50 106 SER A C 1
ATOM 868 O O . SER A 1 106 ? 13.731 -49.176 -19.513 1.00 85.50 106 SER A O 1
ATOM 870 N N . GLU A 1 107 ? 11.872 -49.840 -20.577 1.00 86.38 107 GLU A N 1
ATOM 871 C CA . GLU A 1 107 ? 12.559 -50.276 -21.795 1.00 86.38 107 GLU A CA 1
ATOM 872 C C . GLU A 1 107 ? 13.247 -49.105 -22.508 1.00 86.38 107 GLU A C 1
ATOM 874 O O . GLU A 1 107 ? 14.434 -49.178 -22.837 1.00 86.38 107 GLU A O 1
ATOM 879 N N . LEU A 1 108 ? 12.546 -47.981 -22.660 1.00 85.06 108 LEU A N 1
ATOM 880 C CA . LEU A 1 108 ? 13.082 -46.762 -23.264 1.00 85.06 108 LEU A CA 1
ATOM 881 C C . LEU A 1 108 ? 14.312 -46.245 -22.505 1.00 85.06 108 LEU A C 1
ATOM 8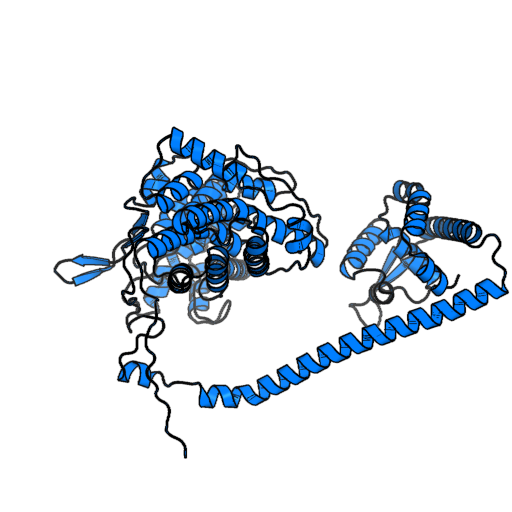83 O O . LEU A 1 108 ? 15.315 -45.864 -23.118 1.00 85.06 108 LEU A O 1
ATOM 887 N N . ARG A 1 109 ? 14.279 -46.289 -21.167 1.00 81.25 109 ARG A N 1
ATOM 888 C CA . ARG A 1 109 ? 15.429 -45.941 -20.318 1.00 81.25 109 ARG A CA 1
ATOM 889 C C . ARG A 1 109 ? 16.600 -46.909 -20.497 1.00 81.25 109 ARG A C 1
ATOM 891 O O . ARG A 1 109 ? 17.741 -46.450 -20.562 1.00 81.25 109 ARG A O 1
ATOM 898 N N . MET A 1 110 ? 16.354 -48.214 -20.636 1.00 81.44 110 MET A N 1
ATOM 899 C CA . MET A 1 110 ? 17.417 -49.184 -20.939 1.00 81.44 110 MET A CA 1
ATOM 900 C C . MET A 1 110 ? 18.045 -48.954 -22.318 1.00 81.44 110 MET A C 1
ATOM 902 O O . MET A 1 110 ? 19.267 -48.978 -22.445 1.00 81.44 110 MET A O 1
ATOM 906 N N . GLN A 1 111 ? 17.241 -48.677 -23.346 1.00 82.69 111 GLN A N 1
ATOM 907 C CA . GLN A 1 111 ? 17.756 -48.367 -24.683 1.00 82.69 111 GLN A CA 1
ATOM 908 C C . GLN A 1 111 ? 18.656 -47.126 -24.661 1.00 82.69 111 GLN A C 1
ATOM 910 O O . GLN A 1 111 ? 19.739 -47.126 -25.243 1.00 82.69 111 GLN A O 1
ATOM 915 N N . MET A 1 112 ? 18.236 -46.074 -23.955 1.00 79.88 112 MET A N 1
ATOM 916 C CA . MET A 1 112 ? 19.051 -44.872 -23.773 1.00 79.88 112 MET A CA 1
ATOM 917 C C . MET A 1 112 ? 20.370 -45.166 -23.065 1.00 79.88 112 MET A C 1
ATOM 919 O O . MET A 1 112 ? 21.414 -44.678 -23.488 1.00 79.88 112 MET A O 1
ATOM 923 N N . TYR A 1 113 ? 20.330 -45.982 -22.016 1.00 74.56 113 TYR A N 1
ATOM 924 C CA . TYR A 1 113 ? 21.522 -46.388 -21.283 1.00 74.56 113 TYR A CA 1
ATOM 925 C C . TYR A 1 113 ? 22.525 -47.128 -22.176 1.00 74.56 113 TYR A C 1
ATOM 927 O O . TYR A 1 113 ? 23.710 -46.800 -22.168 1.00 74.56 113 TYR A O 1
ATOM 935 N N . ASN A 1 114 ? 22.043 -48.053 -23.009 1.00 78.62 114 ASN A N 1
ATOM 936 C CA . ASN A 1 114 ? 22.881 -48.788 -23.959 1.00 78.62 114 ASN A CA 1
ATOM 937 C C . ASN A 1 114 ? 23.525 -47.872 -25.008 1.00 78.62 114 ASN A C 1
ATOM 939 O O . ASN A 1 114 ? 24.652 -48.123 -25.422 1.00 78.62 114 ASN A O 1
ATOM 943 N N . ILE A 1 115 ? 22.840 -46.800 -25.418 1.00 81.25 115 ILE A N 1
ATOM 944 C CA . ILE A 1 115 ? 23.406 -45.790 -26.325 1.00 81.25 115 ILE A CA 1
ATOM 945 C C . ILE A 1 115 ? 24.528 -45.011 -25.630 1.00 81.25 115 ILE A C 1
ATOM 947 O O . ILE A 1 115 ? 25.588 -44.807 -26.211 1.00 81.25 115 ILE A O 1
ATOM 951 N N . ILE A 1 116 ? 24.297 -44.575 -24.392 1.00 77.31 116 ILE A N 1
ATOM 952 C CA . ILE A 1 116 ? 25.220 -43.698 -23.655 1.00 77.31 116 ILE A CA 1
ATOM 953 C C . ILE A 1 116 ? 26.480 -44.435 -23.223 1.00 77.31 116 ILE A C 1
ATOM 955 O O . ILE A 1 116 ? 27.557 -43.850 -23.210 1.00 77.31 116 ILE A O 1
ATOM 959 N N . LEU A 1 117 ? 26.342 -45.709 -22.865 1.00 77.19 117 LEU A N 1
ATOM 960 C CA . LEU A 1 117 ? 27.455 -46.542 -22.425 1.00 77.19 117 LEU A CA 1
ATOM 961 C C . LEU A 1 117 ? 28.000 -47.450 -23.523 1.00 77.19 117 LEU A C 1
ATOM 963 O O . LEU A 1 117 ? 28.707 -48.415 -23.231 1.00 77.19 117 LEU A O 1
ATOM 967 N N . ASN A 1 118 ? 27.675 -47.161 -24.782 1.00 83.62 118 ASN A N 1
ATOM 968 C CA . ASN A 1 118 ? 28.272 -47.862 -25.904 1.00 83.62 118 ASN A CA 1
ATOM 969 C C . ASN A 1 118 ? 29.799 -47.672 -25.867 1.00 83.62 118 ASN A C 1
ATOM 971 O O . ASN A 1 118 ? 30.285 -46.544 -25.805 1.00 83.62 118 ASN A O 1
ATOM 975 N N . GLY A 1 119 ? 30.545 -48.778 -25.858 1.00 82.50 119 GLY A N 1
ATOM 976 C CA . GLY A 1 119 ? 32.006 -48.774 -25.759 1.00 82.50 119 GLY A CA 1
ATOM 977 C C . GLY A 1 119 ? 32.576 -48.644 -24.341 1.00 82.50 119 GLY A C 1
ATOM 978 O O . GLY A 1 119 ? 33.793 -48.670 -24.206 1.00 82.50 119 GLY A O 1
ATOM 979 N N . VAL A 1 120 ? 31.742 -48.548 -23.295 1.00 83.44 120 VAL A N 1
ATOM 980 C CA . VAL A 1 120 ? 32.190 -48.510 -21.889 1.00 83.44 120 VAL A CA 1
ATOM 981 C C . VAL A 1 120 ? 32.255 -49.929 -21.315 1.00 83.44 120 VAL A C 1
ATOM 983 O O . VAL A 1 120 ? 31.253 -50.653 -21.309 1.00 83.44 120 VAL A O 1
ATOM 986 N N . THR A 1 121 ? 33.421 -50.316 -20.800 1.00 87.69 121 THR A N 1
ATOM 987 C CA . THR A 1 121 ? 33.674 -51.626 -20.174 1.00 87.69 121 THR A CA 1
ATOM 988 C C . THR A 1 121 ? 32.965 -51.777 -18.821 1.00 87.69 121 THR A C 1
ATOM 990 O O . THR A 1 121 ? 32.561 -50.797 -18.191 1.00 87.69 121 THR A O 1
ATOM 993 N N . GLU A 1 122 ? 32.798 -53.011 -18.336 1.00 81.06 122 GLU A N 1
ATOM 994 C CA . GLU A 1 122 ? 32.173 -53.263 -17.026 1.00 81.06 122 GLU A CA 1
ATOM 995 C C . GLU A 1 122 ? 33.014 -52.715 -15.857 1.00 81.06 122 GLU A C 1
ATOM 997 O O . GLU A 1 122 ? 32.464 -52.164 -14.898 1.00 81.06 122 GLU A O 1
ATOM 1002 N N . GLU A 1 123 ? 34.344 -52.769 -15.957 1.00 84.12 123 GLU A N 1
ATOM 1003 C CA . GLU A 1 123 ? 35.266 -52.137 -15.010 1.00 84.12 123 GLU A CA 1
ATOM 1004 C C . GLU A 1 123 ? 35.066 -50.616 -14.940 1.00 84.12 123 GLU A C 1
ATOM 1006 O O . GLU A 1 123 ? 34.941 -50.059 -13.845 1.00 84.12 123 GLU A O 1
ATOM 1011 N N . GLU A 1 124 ? 34.969 -49.936 -16.086 1.00 84.50 124 GLU A N 1
ATOM 1012 C CA . GLU A 1 124 ? 34.725 -48.489 -16.142 1.00 84.50 124 GLU A CA 1
ATOM 1013 C C . GLU A 1 124 ? 33.357 -48.121 -15.557 1.00 84.50 124 GLU A C 1
ATOM 1015 O O . GLU A 1 124 ? 33.249 -47.149 -14.804 1.00 84.50 124 GLU A O 1
ATOM 1020 N N . LYS A 1 125 ? 32.317 -48.928 -15.814 1.00 78.75 125 LYS A N 1
ATOM 1021 C CA . LYS A 1 125 ? 30.989 -48.748 -15.199 1.00 78.75 125 LYS A CA 1
ATOM 1022 C C . LYS A 1 125 ? 31.049 -48.853 -13.679 1.00 78.75 125 LYS A C 1
ATOM 1024 O O . LYS A 1 125 ? 30.430 -48.046 -12.981 1.00 78.75 125 LYS A O 1
ATOM 1029 N N . LYS A 1 126 ? 31.808 -49.817 -13.152 1.00 81.25 126 LYS A N 1
ATOM 1030 C CA . LYS A 1 126 ? 31.979 -50.012 -11.707 1.00 81.25 126 LYS A CA 1
ATOM 1031 C C . LYS A 1 126 ? 32.686 -48.823 -11.057 1.00 81.25 126 LYS A C 1
ATOM 1033 O O . LYS A 1 126 ? 32.240 -48.355 -10.008 1.00 81.25 126 LYS A O 1
ATOM 1038 N N . VAL A 1 127 ? 33.739 -48.301 -11.688 1.00 84.50 127 VAL A N 1
ATOM 1039 C CA . VAL A 1 127 ? 34.447 -47.098 -11.218 1.00 84.50 127 VAL A CA 1
ATOM 1040 C C . VAL A 1 127 ? 33.526 -45.877 -11.257 1.00 84.50 127 VAL A C 1
ATOM 1042 O O . VAL A 1 127 ? 33.427 -45.148 -10.269 1.00 84.50 127 VAL A O 1
ATOM 1045 N N . LEU A 1 128 ? 32.794 -45.683 -12.356 1.00 80.25 128 LEU A N 1
ATOM 1046 C CA . LEU A 1 128 ? 31.853 -44.575 -12.525 1.00 80.25 128 LEU A CA 1
ATOM 1047 C C . LEU A 1 128 ? 30.772 -44.570 -11.431 1.00 80.25 128 LEU A C 1
ATOM 1049 O O . LEU A 1 128 ? 30.476 -43.525 -10.848 1.00 80.25 128 LEU A O 1
ATOM 1053 N N . LEU A 1 129 ? 30.228 -45.744 -11.100 1.00 75.06 129 LEU A N 1
ATOM 1054 C CA . LEU A 1 129 ? 29.256 -45.918 -10.020 1.00 75.06 129 LEU A CA 1
ATOM 1055 C C . LEU A 1 129 ? 29.829 -45.581 -8.642 1.00 75.06 129 LEU A C 1
ATOM 1057 O O . LEU A 1 129 ? 29.200 -44.851 -7.875 1.00 75.06 129 LEU A O 1
ATOM 1061 N N . GLN A 1 130 ? 31.035 -46.063 -8.337 1.00 78.56 130 GLN A N 1
ATOM 1062 C CA . GLN A 1 130 ? 31.704 -45.780 -7.065 1.00 78.56 130 GLN A CA 1
ATOM 1063 C C . GLN A 1 130 ? 31.984 -44.283 -6.883 1.00 78.56 130 GLN A C 1
ATOM 1065 O O . GLN A 1 130 ? 31.729 -43.727 -5.810 1.00 78.56 130 GLN A O 1
ATOM 1070 N N . VAL A 1 131 ? 32.469 -43.616 -7.934 1.00 79.31 131 VAL A N 1
ATOM 1071 C CA . VAL A 1 131 ? 32.716 -42.169 -7.918 1.00 79.31 131 VAL A CA 1
ATOM 1072 C C . VAL A 1 131 ? 31.403 -41.405 -7.754 1.00 79.31 131 VAL A C 1
ATOM 1074 O O . VAL A 1 131 ? 31.324 -40.528 -6.894 1.00 79.31 131 VAL A O 1
ATOM 1077 N N . SER A 1 132 ? 30.354 -41.775 -8.495 1.00 70.56 132 SER A N 1
ATOM 1078 C CA . SER A 1 132 ? 29.022 -41.166 -8.368 1.00 70.56 132 SER A CA 1
ATOM 1079 C C . SER A 1 132 ? 28.476 -41.248 -6.947 1.00 70.56 132 SER A C 1
ATOM 1081 O O . SER A 1 132 ? 28.008 -40.249 -6.395 1.00 70.56 132 SER A O 1
ATOM 1083 N N . GLY A 1 133 ? 28.560 -42.433 -6.334 1.00 68.25 133 GLY A N 1
ATOM 1084 C CA . GLY A 1 133 ? 28.095 -42.654 -4.969 1.00 68.25 133 GLY A CA 1
ATOM 1085 C C . GLY A 1 133 ? 28.813 -41.743 -3.978 1.00 68.25 133 GLY A C 1
ATOM 1086 O O . GLY A 1 133 ? 28.171 -41.082 -3.161 1.00 68.25 133 GLY A O 1
ATOM 1087 N N . LYS A 1 134 ? 30.140 -41.626 -4.108 1.00 78.00 134 LYS A N 1
ATOM 1088 C CA . LYS A 1 134 ? 30.961 -40.771 -3.242 1.00 78.00 134 LYS A CA 1
ATOM 1089 C C . LYS A 1 134 ? 30.668 -39.281 -3.440 1.00 78.00 134 LYS A C 1
ATOM 1091 O O . LYS A 1 134 ? 30.535 -38.554 -2.459 1.00 78.00 134 LYS A O 1
ATOM 1096 N N . VAL A 1 135 ? 30.525 -38.823 -4.685 1.00 72.44 135 VAL A N 1
ATOM 1097 C CA . VAL A 1 135 ? 30.188 -37.424 -5.004 1.00 72.44 135 VAL A CA 1
ATOM 1098 C C . VAL A 1 135 ? 28.806 -37.055 -4.459 1.00 72.44 135 VAL A C 1
ATOM 1100 O O . VAL A 1 135 ? 28.670 -36.040 -3.776 1.00 72.44 135 VAL A O 1
ATOM 1103 N N . ASN A 1 136 ? 27.795 -37.900 -4.679 1.00 64.69 136 ASN A N 1
ATOM 1104 C CA . ASN A 1 136 ? 26.442 -37.673 -4.167 1.00 64.69 136 ASN A CA 1
ATOM 1105 C C . ASN A 1 136 ? 26.389 -37.645 -2.635 1.00 64.69 136 ASN A C 1
ATOM 1107 O O . ASN A 1 136 ? 25.687 -36.809 -2.063 1.00 64.69 136 ASN A O 1
ATOM 1111 N N . GLN A 1 137 ? 27.130 -38.534 -1.970 1.00 70.50 137 GLN A N 1
ATOM 1112 C CA . GLN A 1 137 ? 27.222 -38.548 -0.512 1.00 70.50 137 GLN A CA 1
ATOM 1113 C C . GLN A 1 137 ? 27.854 -37.250 0.011 1.00 70.50 137 GLN A C 1
ATOM 1115 O O . GLN A 1 137 ? 27.251 -36.571 0.840 1.00 70.50 137 GLN A O 1
ATOM 1120 N N . ASN A 1 138 ? 28.984 -36.826 -0.564 1.00 75.25 138 ASN A N 1
ATOM 1121 C CA . ASN A 1 138 ? 29.650 -35.576 -0.191 1.00 75.25 138 ASN A CA 1
ATOM 1122 C C . ASN A 1 138 ? 28.742 -34.346 -0.379 1.00 75.25 138 ASN A C 1
ATOM 1124 O O . ASN A 1 138 ? 28.714 -33.455 0.470 1.00 75.25 138 ASN A O 1
ATOM 1128 N N . MET A 1 139 ? 27.979 -34.290 -1.477 1.00 66.69 139 MET A N 1
ATOM 1129 C CA . MET A 1 139 ? 27.027 -33.201 -1.728 1.00 66.69 139 MET A CA 1
ATOM 1130 C C . MET A 1 139 ? 25.890 -33.180 -0.701 1.00 66.69 139 MET A C 1
ATOM 1132 O O . MET A 1 139 ? 25.543 -32.111 -0.193 1.00 66.69 139 MET A O 1
ATOM 1136 N N . LYS A 1 140 ? 25.319 -34.346 -0.370 1.00 63.75 140 LYS A N 1
ATOM 1137 C CA . LYS A 1 140 ? 24.275 -34.464 0.660 1.00 63.75 140 LYS A CA 1
ATOM 1138 C C . LYS A 1 140 ? 24.788 -34.022 2.026 1.00 63.75 140 LYS A C 1
ATOM 1140 O O . LYS A 1 140 ? 24.104 -33.256 2.704 1.00 63.75 140 LYS A O 1
ATOM 1145 N N . ASP A 1 141 ? 25.993 -34.442 2.393 1.00 70.44 141 ASP A N 1
ATOM 1146 C CA . ASP A 1 141 ? 26.606 -34.088 3.671 1.00 70.44 141 ASP A CA 1
ATOM 1147 C C . ASP A 1 141 ? 26.886 -32.579 3.755 1.00 70.44 141 ASP A C 1
ATOM 1149 O O . ASP A 1 141 ? 26.525 -31.933 4.741 1.00 70.44 141 ASP A O 1
ATOM 1153 N N . ALA A 1 142 ? 27.415 -31.970 2.688 1.00 70.75 142 ALA A N 1
ATOM 1154 C CA . ALA A 1 142 ? 27.661 -30.528 2.627 1.00 70.75 142 ALA A CA 1
ATOM 1155 C C . ALA A 1 142 ? 26.370 -29.688 2.736 1.00 70.75 142 ALA A C 1
ATOM 1157 O O . ALA A 1 142 ? 26.324 -28.703 3.480 1.00 70.75 142 ALA A O 1
ATOM 1158 N N . LEU A 1 143 ? 25.301 -30.081 2.032 1.00 64.56 143 LEU A N 1
ATOM 1159 C CA . LEU A 1 143 ? 24.012 -29.378 2.060 1.00 64.56 143 LEU A CA 1
ATOM 1160 C C . LEU A 1 143 ? 23.303 -29.512 3.415 1.00 64.56 143 LEU A C 1
ATOM 1162 O O . LEU A 1 143 ? 22.792 -28.521 3.947 1.00 64.56 143 LEU A O 1
ATOM 1166 N N . CYS A 1 144 ? 23.296 -30.713 4.000 1.00 64.12 144 CYS A N 1
ATOM 1167 C CA . CYS A 1 144 ? 22.718 -30.955 5.322 1.00 64.12 144 CYS A CA 1
ATOM 1168 C C . CYS A 1 144 ? 23.459 -30.179 6.416 1.00 64.12 144 CYS A C 1
ATOM 1170 O O . CYS A 1 144 ? 22.809 -29.580 7.276 1.00 64.12 144 CYS A O 1
ATOM 1172 N N . ASN A 1 145 ? 24.792 -30.132 6.362 1.00 65.50 145 ASN A N 1
ATOM 1173 C CA . ASN A 1 145 ? 25.600 -29.411 7.344 1.00 65.50 145 ASN A CA 1
ATOM 1174 C C . ASN A 1 145 ? 25.367 -27.900 7.276 1.00 65.50 145 ASN A C 1
ATOM 1176 O O . ASN A 1 145 ? 25.129 -27.282 8.311 1.00 65.50 145 ASN A O 1
ATOM 1180 N N . ARG A 1 146 ? 25.331 -27.305 6.075 1.00 61.94 146 ARG A N 1
ATOM 1181 C CA . ARG A 1 146 ? 25.078 -25.863 5.914 1.00 61.94 146 ARG A CA 1
ATOM 1182 C C . ARG A 1 146 ? 23.678 -25.461 6.384 1.00 61.94 146 ARG A C 1
ATOM 1184 O O . ARG A 1 146 ? 23.525 -24.456 7.071 1.00 61.94 146 ARG A O 1
ATOM 1191 N N . ARG A 1 147 ? 22.654 -26.261 6.060 1.00 60.25 147 ARG A N 1
ATOM 1192 C CA . ARG A 1 147 ? 21.271 -25.991 6.486 1.00 60.25 147 ARG A CA 1
ATOM 1193 C C . ARG A 1 147 ? 21.089 -26.151 7.998 1.00 60.25 147 ARG A C 1
ATOM 1195 O O . ARG A 1 147 ? 20.422 -25.324 8.611 1.00 60.25 147 ARG A O 1
ATOM 1202 N N . ARG A 1 148 ? 21.685 -27.186 8.606 1.00 60.31 148 ARG A N 1
ATOM 1203 C CA . ARG A 1 148 ? 21.669 -27.380 10.068 1.00 60.31 148 ARG A CA 1
ATOM 1204 C C . ARG A 1 148 ? 22.426 -26.275 10.798 1.00 60.31 148 ARG A C 1
ATOM 1206 O O . ARG A 1 148 ? 21.939 -25.815 11.819 1.00 60.31 148 ARG A O 1
ATOM 1213 N N . TYR A 1 149 ? 23.567 -25.840 10.266 1.00 65.12 149 TYR A N 1
ATOM 1214 C CA . TYR A 1 149 ? 24.345 -24.732 10.818 1.00 65.12 149 TYR A CA 1
ATOM 1215 C C . TYR A 1 149 ? 23.547 -23.420 10.815 1.00 65.12 149 TYR A C 1
ATOM 1217 O O . TYR A 1 149 ? 23.425 -22.786 11.856 1.00 65.12 149 TYR A O 1
ATOM 1225 N N . ASN A 1 150 ? 22.918 -23.062 9.689 1.00 64.69 150 ASN A N 1
ATOM 1226 C CA . ASN A 1 150 ? 22.095 -21.852 9.609 1.00 64.69 150 ASN A CA 1
ATOM 1227 C C . ASN A 1 150 ? 20.881 -21.903 10.553 1.00 64.69 150 ASN A C 1
ATOM 1229 O O . ASN A 1 150 ? 20.686 -20.966 11.316 1.00 64.69 150 ASN A O 1
ATOM 1233 N N . MET A 1 151 ? 20.120 -23.009 10.572 1.00 63.69 151 MET A N 1
ATOM 1234 C CA . MET A 1 151 ? 18.978 -23.151 11.494 1.00 63.69 151 MET A CA 1
ATOM 1235 C C . MET A 1 151 ? 19.410 -23.122 12.963 1.00 63.69 151 MET A C 1
ATOM 1237 O O . MET A 1 151 ? 18.716 -22.555 13.798 1.00 63.69 151 MET A O 1
ATOM 1241 N N . ARG A 1 152 ? 20.554 -23.734 13.295 1.00 70.56 152 ARG A N 1
ATOM 1242 C CA . ARG A 1 152 ? 21.094 -23.701 14.655 1.00 70.56 152 ARG A CA 1
ATOM 1243 C C . ARG A 1 152 ? 21.442 -22.272 15.072 1.00 70.56 152 ARG A C 1
ATOM 1245 O O . ARG A 1 152 ? 21.046 -21.873 16.156 1.00 70.56 152 ARG A O 1
ATOM 1252 N N . ASN A 1 153 ? 22.107 -21.506 14.211 1.00 77.38 153 ASN A N 1
ATOM 1253 C CA . ASN A 1 153 ? 22.466 -20.119 14.508 1.00 77.38 153 ASN A CA 1
ATOM 1254 C C . ASN A 1 153 ? 21.236 -19.208 14.627 1.00 77.38 153 ASN A C 1
ATOM 1256 O O . ASN A 1 153 ? 21.206 -18.343 15.495 1.00 77.38 153 ASN A O 1
ATOM 1260 N N . GLU A 1 154 ? 20.219 -19.400 13.781 1.00 76.31 154 GLU A N 1
ATOM 1261 C CA . GLU A 1 154 ? 18.951 -18.662 13.873 1.00 76.31 154 GLU A CA 1
ATOM 1262 C C . GLU A 1 154 ? 18.222 -18.964 15.189 1.00 76.31 154 GLU A C 1
ATOM 1264 O O . GLU A 1 154 ? 17.769 -18.039 15.862 1.00 76.31 154 GLU A O 1
ATOM 1269 N N . ASN A 1 155 ? 18.170 -20.236 15.598 1.00 83.19 155 ASN A N 1
ATOM 1270 C CA . ASN A 1 155 ? 17.567 -20.634 16.871 1.00 83.19 155 ASN A CA 1
ATOM 1271 C C . ASN A 1 155 ? 18.363 -20.108 18.073 1.00 83.19 155 ASN A C 1
ATOM 1273 O O . ASN A 1 155 ? 17.771 -19.537 18.980 1.00 83.19 155 ASN A O 1
ATOM 1277 N N . GLU A 1 156 ? 19.694 -20.228 18.065 1.00 89.50 156 GLU A N 1
ATOM 1278 C CA . GLU A 1 156 ? 20.551 -19.699 19.136 1.00 89.50 156 GLU A CA 1
ATOM 1279 C C . GLU A 1 156 ? 20.416 -18.170 19.267 1.00 89.50 156 GLU A C 1
ATOM 1281 O O . GLU A 1 156 ? 20.343 -17.646 20.382 1.00 89.50 156 GLU A O 1
ATOM 1286 N N . LEU A 1 157 ? 20.324 -17.444 18.145 1.00 87.19 157 LEU A N 1
ATOM 1287 C CA . LEU A 1 157 ? 20.073 -16.001 18.142 1.00 87.19 157 LEU A CA 1
ATOM 1288 C C . LEU A 1 157 ? 18.690 -15.664 18.709 1.00 87.19 157 LEU A C 1
ATOM 1290 O O . LEU A 1 157 ? 18.569 -14.718 19.488 1.00 87.19 157 LEU A O 1
ATOM 1294 N N . MET A 1 158 ? 17.657 -16.421 18.334 1.00 89.62 158 MET A N 1
ATOM 1295 C CA . MET A 1 158 ? 16.299 -16.202 18.830 1.00 89.62 158 MET A CA 1
ATOM 1296 C C . MET A 1 158 ? 16.194 -16.494 20.330 1.00 89.62 158 MET A C 1
ATOM 1298 O O . MET A 1 158 ? 15.630 -15.689 21.067 1.00 89.62 158 MET A O 1
ATOM 1302 N N . ASP A 1 159 ? 16.795 -17.584 20.804 1.00 91.00 159 ASP A N 1
ATOM 1303 C CA . ASP A 1 159 ? 16.841 -17.930 22.227 1.00 91.00 159 ASP A CA 1
ATOM 1304 C C . ASP A 1 159 ? 17.564 -16.845 23.035 1.00 91.00 159 ASP A C 1
ATOM 1306 O O . ASP A 1 159 ? 17.102 -16.426 24.102 1.00 91.00 159 ASP A O 1
ATOM 1310 N N . TYR A 1 160 ? 18.679 -16.330 22.505 1.00 92.38 160 TYR A N 1
ATOM 1311 C CA . TYR A 1 160 ? 19.368 -15.186 23.092 1.00 92.38 160 TYR A CA 1
ATOM 1312 C C . TYR A 1 160 ? 18.475 -13.938 23.114 1.00 92.38 160 TYR A C 1
ATOM 1314 O O . TYR A 1 160 ? 18.382 -13.280 24.150 1.00 92.38 160 TYR A O 1
ATOM 1322 N N . ALA A 1 161 ? 17.787 -13.623 22.014 1.00 94.25 161 ALA A N 1
ATOM 1323 C CA . ALA A 1 161 ? 16.895 -12.470 21.930 1.00 94.25 161 ALA A CA 1
ATOM 1324 C C . ALA A 1 161 ? 15.737 -12.560 22.937 1.00 94.25 161 ALA A C 1
ATOM 1326 O O . ALA A 1 161 ? 15.490 -11.594 23.655 1.00 94.25 161 ALA A O 1
ATOM 1327 N N . ILE A 1 162 ? 15.090 -13.725 23.065 1.00 93.38 162 ILE A N 1
ATOM 1328 C CA . ILE A 1 162 ? 14.031 -13.978 24.059 1.00 93.38 162 ILE A CA 1
ATOM 1329 C C . ILE A 1 162 ? 14.572 -13.767 25.475 1.00 93.38 162 ILE A C 1
ATOM 1331 O O . ILE A 1 162 ? 13.956 -13.082 26.293 1.00 93.38 162 ILE A O 1
ATOM 1335 N N . LYS A 1 163 ? 15.761 -14.306 25.767 1.00 94.25 163 LYS A N 1
ATOM 1336 C CA . LYS A 1 163 ? 16.408 -14.125 27.070 1.00 94.25 163 LYS A CA 1
ATOM 1337 C C . LYS A 1 163 ? 16.678 -12.647 27.380 1.00 94.25 163 LYS A C 1
ATOM 1339 O O . LYS A 1 163 ? 16.502 -12.227 28.522 1.00 94.25 163 LYS A O 1
ATOM 1344 N N . GLN A 1 164 ? 17.107 -11.864 26.389 1.00 96.56 164 GLN A N 1
ATOM 1345 C CA . GLN A 1 164 ? 17.416 -10.440 26.561 1.00 96.56 164 GLN A CA 1
ATOM 1346 C C . GLN A 1 164 ? 16.192 -9.520 26.464 1.00 96.56 164 GLN A C 1
ATOM 1348 O O . GLN A 1 164 ? 16.277 -8.369 26.885 1.00 96.56 164 GLN A O 1
ATOM 1353 N N . GLU A 1 165 ? 15.041 -10.002 25.987 1.00 95.12 165 GLU A N 1
ATOM 1354 C CA . GLU A 1 165 ? 13.832 -9.188 25.812 1.00 95.12 165 GLU A CA 1
ATOM 1355 C C . GLU A 1 165 ? 13.438 -8.467 27.106 1.00 95.12 165 GLU A C 1
ATOM 1357 O O . GLU A 1 165 ? 13.143 -7.272 27.095 1.00 95.12 165 GLU A O 1
ATOM 1362 N N . THR A 1 166 ? 13.485 -9.170 28.241 1.00 92.88 166 THR A N 1
ATOM 1363 C CA . THR A 1 166 ? 13.154 -8.584 29.551 1.00 92.88 166 THR A CA 1
ATOM 1364 C C . THR A 1 166 ? 14.115 -7.448 29.915 1.00 92.88 166 THR A C 1
ATOM 1366 O O . THR A 1 166 ? 13.697 -6.445 30.493 1.00 92.88 166 THR A O 1
ATOM 1369 N N . VAL A 1 167 ? 15.393 -7.569 29.541 1.00 94.56 167 VAL A N 1
ATOM 1370 C CA . VAL A 1 167 ? 16.408 -6.531 29.760 1.00 94.56 167 VAL A CA 1
ATOM 1371 C C . VAL A 1 167 ? 16.111 -5.308 28.893 1.00 94.56 167 VAL A C 1
ATOM 1373 O O . VAL A 1 167 ? 16.083 -4.202 29.427 1.00 94.56 167 VAL A O 1
ATOM 1376 N N . CYS A 1 168 ? 15.816 -5.481 27.601 1.00 93.50 168 CYS A N 1
ATOM 1377 C CA . CYS A 1 168 ? 15.419 -4.372 26.724 1.00 93.50 168 CYS A CA 1
ATOM 1378 C C . CYS A 1 168 ? 14.146 -3.688 27.234 1.00 93.50 168 CYS A C 1
ATOM 1380 O O . CYS A 1 168 ? 14.135 -2.482 27.442 1.00 93.50 168 CYS A O 1
ATOM 1382 N N . ARG A 1 169 ? 13.091 -4.450 27.562 1.00 92.31 169 ARG A N 1
ATOM 1383 C CA . ARG A 1 169 ? 11.844 -3.882 28.104 1.00 92.31 169 ARG A CA 1
ATOM 1384 C C . ARG A 1 169 ? 12.077 -3.081 29.377 1.00 92.31 169 ARG A C 1
ATOM 1386 O O . ARG A 1 169 ? 11.489 -2.014 29.525 1.00 92.31 169 ARG A O 1
ATOM 1393 N N . LYS A 1 170 ? 12.926 -3.572 30.281 1.00 90.81 170 LYS A N 1
ATOM 1394 C CA . LYS A 1 170 ? 13.270 -2.863 31.516 1.00 90.81 170 LYS A CA 1
ATOM 1395 C C . LYS A 1 170 ? 13.981 -1.531 31.246 1.00 90.81 170 LYS A C 1
ATOM 1397 O O . LYS A 1 170 ? 13.724 -0.583 31.974 1.00 90.81 170 LYS A O 1
ATOM 1402 N N . ASN A 1 171 ? 14.874 -1.467 30.256 1.00 90.88 171 ASN A N 1
ATOM 1403 C CA . ASN A 1 171 ? 15.719 -0.288 30.020 1.00 90.88 171 ASN A CA 1
ATOM 1404 C C . ASN A 1 171 ? 15.139 0.708 28.998 1.00 90.88 171 ASN A C 1
ATOM 1406 O O . ASN A 1 171 ? 15.418 1.895 29.110 1.00 90.88 171 ASN A O 1
ATOM 1410 N N . ASP A 1 172 ? 14.321 0.253 28.045 1.00 91.06 172 ASP A N 1
ATOM 1411 C CA . ASP A 1 172 ? 13.819 1.077 26.932 1.00 91.06 172 ASP A CA 1
ATOM 1412 C C . ASP A 1 172 ? 12.366 1.551 27.134 1.00 91.06 172 ASP A C 1
ATOM 1414 O O . ASP A 1 172 ? 11.834 2.325 26.333 1.00 91.06 172 ASP A O 1
ATOM 1418 N N . SER A 1 173 ? 11.690 1.089 28.194 1.00 90.62 173 SER A N 1
ATOM 1419 C CA . SER A 1 173 ? 10.341 1.561 28.525 1.00 90.62 173 SER A CA 1
ATOM 1420 C C . SER A 1 173 ? 10.400 2.949 29.155 1.00 90.62 173 SER A C 1
ATOM 1422 O O . SER A 1 173 ? 10.896 3.117 30.265 1.00 90.62 173 SER A O 1
ATOM 1424 N N . ILE A 1 174 ? 9.817 3.936 28.477 1.00 89.81 174 ILE A N 1
ATOM 1425 C CA . ILE A 1 174 ? 9.606 5.282 29.018 1.00 89.81 174 ILE A CA 1
ATOM 1426 C C . ILE A 1 174 ? 8.176 5.362 29.554 1.00 89.81 174 ILE A C 1
ATOM 1428 O O . ILE A 1 174 ? 7.225 5.049 28.837 1.00 89.81 174 ILE A O 1
ATOM 1432 N N . SER A 1 175 ? 8.029 5.776 30.814 1.00 89.56 175 SER A N 1
ATOM 1433 C CA . SER A 1 175 ? 6.725 5.956 31.459 1.00 89.56 175 SER A CA 1
ATOM 1434 C C . SER A 1 175 ? 5.862 6.964 30.698 1.00 89.56 175 SER A C 1
ATOM 1436 O O . SER A 1 175 ? 6.327 8.058 30.376 1.00 89.56 175 SER A O 1
ATOM 1438 N N . ASP A 1 176 ? 4.584 6.636 30.486 1.00 86.25 176 ASP A N 1
ATOM 1439 C CA . ASP A 1 176 ? 3.619 7.529 29.830 1.00 86.25 176 ASP A CA 1
ATOM 1440 C C . ASP A 1 176 ? 3.507 8.891 30.545 1.00 86.25 176 ASP A C 1
ATOM 1442 O O . ASP A 1 176 ? 3.358 9.920 29.888 1.00 86.25 176 ASP A O 1
ATOM 1446 N N . LYS A 1 177 ? 3.712 8.918 31.871 1.00 90.12 177 LYS A N 1
ATOM 1447 C CA . LYS A 1 177 ? 3.704 10.147 32.683 1.00 90.12 177 LYS A CA 1
ATOM 1448 C C . LYS A 1 177 ? 4.778 11.156 32.272 1.00 90.12 177 LYS A C 1
ATOM 1450 O O . LYS A 1 177 ? 4.529 12.351 32.340 1.00 90.12 177 LYS A O 1
ATOM 1455 N N . LEU A 1 178 ? 5.949 10.695 31.823 1.00 91.12 178 LEU A N 1
ATOM 1456 C CA . LEU A 1 178 ? 7.040 11.593 31.420 1.00 91.12 178 LEU A CA 1
ATOM 1457 C C . LEU A 1 178 ? 6.695 12.340 30.127 1.00 91.12 178 LEU A C 1
ATOM 1459 O O . LEU A 1 178 ? 7.089 13.488 29.945 1.00 91.12 178 LEU A O 1
ATOM 1463 N N . PHE A 1 179 ? 5.928 11.718 29.228 1.00 89.88 179 PHE A N 1
ATOM 1464 C CA . PHE A 1 179 ? 5.457 12.406 28.027 1.00 89.88 179 PHE A CA 1
ATOM 1465 C C . PHE A 1 179 ? 4.473 13.528 28.378 1.00 89.88 179 PHE A C 1
ATOM 1467 O O . PHE A 1 179 ? 4.533 14.586 27.756 1.00 89.88 179 PHE A O 1
ATOM 1474 N N . GLU A 1 180 ? 3.609 13.323 29.377 1.00 87.06 180 GLU A N 1
ATOM 1475 C CA . GLU A 1 180 ? 2.707 14.362 29.892 1.00 87.06 180 GLU A CA 1
ATOM 1476 C C . GLU A 1 180 ? 3.484 15.480 30.598 1.00 87.06 180 GLU A C 1
ATOM 1478 O O . GLU A 1 180 ? 3.296 16.650 30.269 1.00 87.06 180 GLU A O 1
ATOM 1483 N N . GLU A 1 181 ? 4.396 15.121 31.507 1.00 91.19 181 GLU A N 1
ATOM 1484 C CA . GLU A 1 181 ? 5.230 16.055 32.275 1.00 91.19 181 GLU A CA 1
ATOM 1485 C C . GLU A 1 181 ? 6.017 17.007 31.368 1.00 91.19 181 GLU A C 1
ATOM 1487 O O . GLU A 1 181 ? 6.060 18.214 31.605 1.00 91.19 181 GLU A O 1
ATOM 1492 N N . TYR A 1 182 ? 6.591 16.474 30.290 1.00 90.62 182 TYR A N 1
ATOM 1493 C CA . TYR A 1 182 ? 7.415 17.239 29.359 1.00 90.62 182 TYR A CA 1
ATOM 1494 C C . TYR A 1 182 ? 6.662 17.744 28.122 1.00 90.62 182 TYR A C 1
ATOM 1496 O O . TYR A 1 182 ? 7.282 18.275 27.198 1.00 90.62 182 TYR A O 1
ATOM 1504 N N . GLY A 1 183 ? 5.336 17.584 28.073 1.00 88.75 183 GLY A N 1
ATOM 1505 C CA . GLY A 1 183 ? 4.505 18.076 26.970 1.00 88.75 183 GLY A CA 1
ATOM 1506 C C . GLY A 1 183 ? 4.843 17.464 25.602 1.00 88.75 183 GLY A C 1
ATOM 1507 O O . GLY A 1 183 ? 4.725 18.132 24.572 1.00 88.75 183 GLY A O 1
ATOM 1508 N N . VAL A 1 184 ? 5.290 16.205 25.564 1.00 90.25 184 VAL A N 1
ATOM 1509 C CA . VAL A 1 184 ? 5.694 15.509 24.335 1.00 90.25 184 VAL A CA 1
ATOM 1510 C C . VAL A 1 184 ? 4.494 14.827 23.677 1.00 90.25 184 VAL A C 1
ATOM 1512 O O . VAL A 1 184 ? 3.971 13.816 24.144 1.00 90.25 184 VAL A O 1
ATOM 1515 N N . ASN A 1 185 ? 4.115 15.331 22.505 1.00 89.06 185 ASN A N 1
ATOM 1516 C CA . ASN A 1 185 ? 3.044 14.778 21.676 1.00 89.06 185 ASN A CA 1
ATOM 1517 C C . ASN A 1 185 ? 3.464 13.457 21.002 1.00 89.06 185 ASN A C 1
ATOM 1519 O O . ASN A 1 185 ? 4.037 13.456 19.903 1.00 89.06 185 ASN A O 1
ATOM 1523 N N . ARG A 1 186 ? 3.176 12.312 21.639 1.00 85.69 186 ARG A N 1
ATOM 1524 C CA . ARG A 1 186 ? 3.490 10.976 21.093 1.00 85.69 186 ARG A CA 1
ATOM 1525 C C . ARG A 1 186 ? 2.858 10.776 19.717 1.00 85.69 186 ARG A C 1
ATOM 1527 O O . ARG A 1 186 ? 1.683 11.052 19.494 1.00 85.69 186 ARG A O 1
ATOM 1534 N N . GLY A 1 187 ? 3.659 10.288 18.769 1.00 85.81 187 GLY A N 1
ATOM 1535 C CA . GLY A 1 187 ? 3.213 10.112 17.384 1.00 85.81 187 GLY A CA 1
ATOM 1536 C C . GLY A 1 187 ? 2.839 11.425 16.686 1.00 85.81 187 GLY A C 1
ATOM 1537 O O . GLY A 1 187 ? 2.074 11.389 15.723 1.00 85.81 187 GLY A O 1
ATOM 1538 N N . LEU A 1 188 ? 3.355 12.562 17.176 1.00 89.75 188 LEU A N 1
ATOM 1539 C CA . LEU A 1 188 ? 3.040 13.909 16.698 1.00 89.75 188 LEU A CA 1
ATOM 1540 C C . LEU A 1 188 ? 1.546 14.236 16.818 1.00 89.75 188 LEU A C 1
ATOM 1542 O O . LEU A 1 188 ? 0.968 14.857 15.925 1.00 89.75 188 LEU A O 1
ATOM 1546 N N . ARG A 1 189 ? 0.915 13.806 17.917 1.00 85.06 189 ARG A N 1
ATOM 1547 C CA . ARG A 1 189 ? -0.489 14.087 18.240 1.00 85.06 189 ARG A CA 1
ATOM 1548 C C . ARG A 1 189 ? -0.653 14.504 19.696 1.00 85.06 189 ARG A C 1
ATOM 1550 O O . ARG A 1 189 ? 0.038 13.974 20.561 1.00 85.06 189 ARG A O 1
ATOM 1557 N N . ASP A 1 190 ? -1.563 15.440 19.941 1.00 81.00 190 ASP A N 1
ATOM 1558 C CA . ASP A 1 190 ? -1.970 15.808 21.298 1.00 81.00 190 ASP A CA 1
ATOM 1559 C C . ASP A 1 190 ? -2.894 14.751 21.930 1.00 81.00 190 ASP A C 1
ATOM 1561 O O . ASP A 1 190 ? -3.293 13.775 21.287 1.00 81.00 190 ASP A O 1
ATOM 1565 N N . MET A 1 191 ? -3.254 14.959 23.200 1.00 73.62 191 MET A N 1
ATOM 1566 C CA . MET A 1 191 ? -4.098 14.044 23.987 1.00 73.62 191 MET A CA 1
ATOM 1567 C C . MET A 1 191 ? -5.498 13.837 23.384 1.00 73.62 191 MET A C 1
ATOM 1569 O O . MET A 1 191 ? -6.125 12.804 23.598 1.00 73.62 191 MET A O 1
ATOM 1573 N N . ASN A 1 192 ? -5.978 14.804 22.597 1.00 69.25 192 ASN A N 1
ATOM 1574 C CA . ASN A 1 192 ? -7.260 14.739 21.897 1.00 69.25 192 ASN A CA 1
ATOM 1575 C C . ASN A 1 192 ? -7.117 14.109 20.495 1.00 69.25 192 ASN A C 1
ATOM 1577 O O . ASN A 1 192 ? -8.082 14.039 19.729 1.00 69.25 192 ASN A O 1
ATOM 1581 N N . GLY A 1 193 ? -5.911 13.655 20.135 1.00 72.56 193 GLY A N 1
ATOM 1582 C CA . GLY A 1 193 ? -5.580 13.022 18.864 1.00 72.56 193 GLY A CA 1
ATOM 1583 C C . GLY A 1 193 ? -5.322 13.997 17.712 1.00 72.56 193 GLY A C 1
ATOM 1584 O O . GLY A 1 193 ? -5.159 13.547 16.569 1.00 72.56 193 GLY A O 1
ATOM 1585 N N . LYS A 1 194 ? -5.274 15.310 17.970 1.00 78.00 194 LYS A N 1
ATOM 1586 C CA . LYS A 1 194 ? -5.006 16.335 16.953 1.00 78.00 194 LYS A CA 1
ATOM 1587 C C . LYS A 1 194 ? -3.528 16.302 16.577 1.00 78.00 194 LYS A C 1
ATOM 1589 O O . LYS A 1 194 ? -2.654 16.377 17.435 1.00 78.00 194 LYS A O 1
ATOM 1594 N N . GLY A 1 195 ? -3.252 16.198 15.280 1.00 82.12 195 GLY A N 1
ATOM 1595 C CA . GLY A 1 195 ? -1.887 16.198 14.758 1.00 82.12 195 GLY A CA 1
ATOM 1596 C C . GLY A 1 195 ? -1.169 17.532 14.968 1.00 82.12 195 GLY A C 1
ATOM 1597 O O . GLY A 1 195 ? -1.777 18.599 14.856 1.00 82.12 195 GLY A O 1
ATOM 1598 N N . VAL A 1 196 ? 0.135 17.463 15.230 1.00 86.69 196 VAL A N 1
ATOM 1599 C CA . VAL A 1 196 ? 1.039 18.617 15.209 1.00 86.69 196 VAL A CA 1
ATOM 1600 C C . VAL A 1 196 ? 1.134 19.141 13.774 1.00 86.69 196 VAL A C 1
ATOM 1602 O O . VAL A 1 196 ? 1.271 18.367 12.827 1.00 86.69 196 VAL A O 1
ATOM 1605 N N . LEU A 1 197 ? 1.065 20.463 13.601 1.00 88.06 197 LEU A N 1
ATOM 1606 C CA . LEU A 1 197 ? 1.286 21.103 12.306 1.00 88.06 197 LEU A CA 1
ATOM 1607 C C . LEU A 1 197 ? 2.787 21.076 11.985 1.00 88.06 197 LEU A C 1
ATOM 1609 O O . LEU A 1 197 ? 3.543 21.895 12.500 1.00 88.06 197 LEU A O 1
ATOM 1613 N N . THR A 1 198 ? 3.216 20.116 11.167 1.00 87.25 198 THR A N 1
ATOM 1614 C CA . THR A 1 198 ? 4.638 19.891 10.853 1.00 87.25 198 THR A CA 1
ATOM 1615 C C . THR A 1 198 ? 5.099 20.501 9.533 1.00 87.25 198 THR A C 1
ATOM 1617 O O . THR A 1 198 ? 6.299 20.590 9.295 1.00 87.25 198 THR A O 1
ATOM 1620 N N . GLY A 1 199 ? 4.175 20.937 8.676 1.00 86.75 199 GLY A N 1
ATOM 1621 C CA . GLY A 1 199 ? 4.501 21.532 7.386 1.00 86.75 199 GLY A CA 1
ATOM 1622 C C . GLY A 1 199 ? 3.284 22.131 6.694 1.00 86.75 199 GLY A C 1
ATOM 1623 O O . GLY A 1 199 ? 2.140 21.902 7.092 1.00 86.75 199 GLY A O 1
ATOM 1624 N N . LEU A 1 200 ? 3.551 22.904 5.644 1.00 91.38 200 LEU A N 1
ATOM 1625 C CA . LEU A 1 200 ? 2.537 23.442 4.742 1.00 91.38 200 LEU A CA 1
ATOM 1626 C C . LEU A 1 200 ? 2.487 22.594 3.470 1.00 91.38 200 LEU A C 1
ATOM 1628 O O . LEU A 1 200 ? 3.473 21.950 3.097 1.00 91.38 200 LEU A O 1
ATOM 1632 N N . THR A 1 201 ? 1.325 22.566 2.827 1.00 94.62 201 THR A N 1
ATOM 1633 C CA . THR A 1 201 ? 1.152 21.883 1.549 1.00 94.62 201 THR A CA 1
ATOM 1634 C C . THR A 1 201 ? 0.056 22.528 0.717 1.00 94.62 201 THR A C 1
ATOM 1636 O O . THR A 1 201 ? -0.937 23.032 1.243 1.00 94.62 201 THR A O 1
ATOM 1639 N N . THR A 1 202 ? 0.252 22.485 -0.592 1.00 95.12 202 THR A N 1
ATOM 1640 C CA . THR A 1 202 ? -0.705 22.855 -1.633 1.00 95.12 202 THR A CA 1
ATOM 1641 C C . THR A 1 202 ? -1.296 21.625 -2.327 1.00 95.12 202 THR A C 1
ATOM 1643 O O . THR A 1 202 ? -2.258 21.767 -3.080 1.00 95.12 202 THR A O 1
ATOM 1646 N N . ILE A 1 203 ? -0.759 20.420 -2.073 1.00 97.69 203 ILE A N 1
ATOM 1647 C CA . ILE A 1 203 ? -1.162 19.169 -2.737 1.00 97.69 203 ILE A CA 1
ATOM 1648 C C . ILE A 1 203 ? -2.590 18.783 -2.365 1.00 97.69 203 ILE A C 1
ATOM 1650 O O . ILE A 1 203 ? -3.412 18.477 -3.230 1.00 97.69 203 ILE A O 1
ATOM 1654 N N . SER A 1 204 ? -2.896 18.791 -1.068 1.00 96.19 204 SER A N 1
ATOM 1655 C CA . SER A 1 204 ? -4.195 18.356 -0.575 1.00 96.19 204 SER A CA 1
ATOM 1656 C C . SER A 1 204 ? -4.628 19.072 0.695 1.00 96.19 204 SER A C 1
ATOM 1658 O O . SER A 1 204 ? -3.819 19.591 1.464 1.00 96.19 204 SER A O 1
ATOM 1660 N N . LYS A 1 205 ? -5.940 19.081 0.926 1.00 94.31 205 LYS A N 1
ATOM 1661 C CA . LYS A 1 205 ? -6.558 19.609 2.143 1.00 94.31 205 LYS A CA 1
ATOM 1662 C C . LYS A 1 205 ? -7.653 18.662 2.609 1.00 94.31 205 LYS A C 1
ATOM 1664 O O . LYS A 1 205 ? -8.474 18.215 1.810 1.00 94.31 205 LYS A O 1
ATOM 1669 N N . ILE A 1 206 ? -7.682 18.409 3.915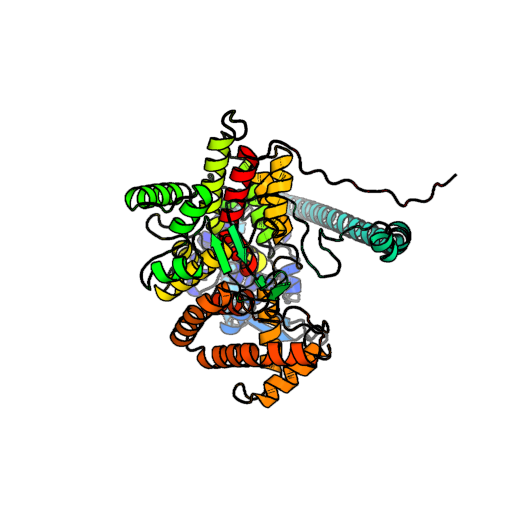 1.00 92.75 206 ILE A N 1
ATOM 1670 C CA . ILE A 1 206 ? -8.765 17.686 4.580 1.00 92.75 206 ILE A CA 1
ATOM 1671 C C . ILE A 1 206 ? -9.499 18.653 5.503 1.00 92.75 206 ILE A C 1
ATOM 1673 O O . ILE A 1 206 ? -8.868 19.394 6.256 1.00 92.75 206 ILE A O 1
ATOM 1677 N N . VAL A 1 207 ? -10.828 18.635 5.447 1.00 91.12 207 VAL A N 1
ATOM 1678 C CA . VAL A 1 207 ? -11.702 19.349 6.383 1.00 91.12 207 VAL A CA 1
ATOM 1679 C C . VAL A 1 207 ? -12.545 18.315 7.115 1.00 91.12 207 VAL A C 1
ATOM 1681 O O . VAL A 1 207 ? -13.119 17.440 6.478 1.00 91.12 207 VAL A O 1
ATOM 1684 N N . SER A 1 208 ? -12.584 18.395 8.440 1.00 87.06 208 SER A N 1
ATOM 1685 C CA . SER A 1 208 ? -13.433 17.551 9.301 1.00 87.06 208 SER A CA 1
ATOM 1686 C C . SER A 1 208 ? -13.986 18.292 10.524 1.00 87.06 208 SER A C 1
ATOM 1688 O O . SER A 1 208 ? -14.709 17.722 11.343 1.00 87.06 208 SER A O 1
ATOM 1690 N N . PHE A 1 209 ? -13.626 19.571 10.646 1.00 86.19 209 PHE A N 1
ATOM 1691 C CA . PHE A 1 209 ? -14.114 20.500 11.652 1.00 86.19 209 PHE A CA 1
ATOM 1692 C C . PHE A 1 209 ? -14.321 21.860 10.993 1.00 86.19 209 PHE A C 1
ATOM 1694 O O . PHE A 1 209 ? -13.515 22.271 10.151 1.00 86.19 209 PHE A O 1
ATOM 1701 N N . GLN A 1 210 ? -15.355 22.567 11.426 1.00 87.38 210 GLN A N 1
ATOM 1702 C CA . GLN A 1 210 ? -15.643 23.945 11.046 1.00 87.38 210 GLN A CA 1
ATOM 1703 C C . GLN A 1 210 ? -15.613 24.846 12.280 1.00 87.38 210 GLN A C 1
ATOM 1705 O O . GLN A 1 210 ? -15.818 24.380 13.400 1.00 87.38 210 GLN A O 1
ATOM 1710 N N . ASP A 1 211 ? -15.317 26.125 12.075 1.00 85.88 211 ASP A N 1
ATOM 1711 C CA . ASP A 1 211 ? -15.383 27.126 13.135 1.00 85.88 211 ASP A CA 1
ATOM 1712 C C . ASP A 1 211 ? -16.784 27.745 13.143 1.00 85.88 211 ASP A C 1
ATOM 1714 O O . ASP A 1 211 ? -17.202 28.353 12.155 1.00 85.88 211 ASP A O 1
ATOM 1718 N N . VAL A 1 212 ? -17.520 27.541 14.233 1.00 86.50 212 VAL A N 1
ATOM 1719 C CA . VAL A 1 212 ? -18.830 28.146 14.476 1.00 86.50 212 VAL A CA 1
ATOM 1720 C C . VAL A 1 212 ? -18.702 28.980 15.743 1.00 86.50 212 VAL A C 1
ATOM 1722 O O . VAL A 1 212 ? -18.560 28.446 16.842 1.00 86.50 212 VAL A O 1
ATOM 1725 N N . ASN A 1 213 ? -18.734 30.306 15.596 1.00 85.00 213 ASN A N 1
ATOM 1726 C CA . ASN A 1 213 ? -18.640 31.264 16.705 1.00 85.00 213 ASN A CA 1
ATOM 1727 C C . ASN A 1 213 ? -17.384 31.091 17.591 1.00 85.00 213 ASN A C 1
ATOM 1729 O O . ASN A 1 213 ? -17.462 31.222 18.812 1.00 85.00 213 ASN A O 1
ATOM 1733 N N . GLY A 1 214 ? -16.224 30.778 17.003 1.00 80.19 214 GLY A N 1
ATOM 1734 C CA . GLY A 1 214 ? -14.962 30.579 17.729 1.00 80.19 214 GLY A CA 1
ATOM 1735 C C . GLY A 1 214 ? -14.817 29.190 18.355 1.00 80.19 214 GLY A C 1
ATOM 1736 O O . GLY A 1 214 ? -13.817 28.913 19.024 1.00 80.19 214 GLY A O 1
ATOM 1737 N N . LYS A 1 215 ? -15.797 28.301 18.153 1.00 82.19 215 LYS A N 1
ATOM 1738 C CA . LYS A 1 215 ? -15.769 26.913 18.610 1.00 82.19 215 LYS A CA 1
ATOM 1739 C C . LYS A 1 215 ? -15.615 25.985 17.412 1.00 82.19 215 LYS A C 1
ATOM 1741 O O . LYS A 1 215 ? -16.349 26.074 16.433 1.00 82.19 215 LYS A O 1
ATOM 1746 N N . LYS A 1 216 ? -14.665 25.053 17.504 1.00 81.44 216 LYS A N 1
ATOM 1747 C CA . LYS A 1 216 ? -14.518 23.993 16.503 1.00 81.44 216 LYS A CA 1
ATOM 1748 C C . LYS A 1 216 ? -15.569 22.919 16.718 1.00 81.44 216 LYS A C 1
ATOM 1750 O O . LYS A 1 216 ? -15.562 22.254 17.752 1.00 81.44 216 LYS A O 1
ATOM 1755 N N . GLU A 1 217 ? -16.410 22.719 15.717 1.00 86.38 217 GLU A N 1
ATOM 1756 C CA . GLU A 1 217 ? -17.444 21.689 15.711 1.00 86.38 217 GLU A CA 1
ATOM 1757 C C . GLU A 1 217 ? -17.170 20.675 14.591 1.00 86.38 217 GLU A C 1
ATOM 1759 O O . GLU A 1 217 ? -16.709 21.074 13.514 1.00 86.38 217 GLU A O 1
ATOM 1764 N N . PRO A 1 218 ? -17.383 19.365 14.826 1.00 87.06 218 PRO A N 1
ATOM 1765 C CA . PRO A 1 218 ? -17.296 18.358 13.773 1.00 87.06 218 PRO A CA 1
ATOM 1766 C C . PRO A 1 218 ? -18.219 18.692 12.595 1.00 87.06 218 PRO A C 1
ATOM 1768 O O . PRO A 1 218 ? -19.355 19.111 12.801 1.00 87.06 218 PRO A O 1
ATOM 1771 N N . CYS A 1 219 ? -17.751 18.477 11.367 1.00 89.94 219 CYS A N 1
ATOM 1772 C CA . CYS A 1 219 ? -18.561 18.619 10.155 1.00 89.94 219 CYS A CA 1
ATOM 1773 C C . CYS A 1 219 ? -18.332 17.449 9.192 1.00 89.94 219 CYS A C 1
ATOM 1775 O O . CYS A 1 219 ? -17.446 16.619 9.413 1.00 89.94 219 CYS A O 1
ATOM 1777 N N . ASP A 1 220 ? -19.135 17.384 8.128 1.00 91.88 220 ASP A N 1
ATOM 1778 C CA . ASP A 1 220 ? -18.926 16.417 7.054 1.00 91.88 220 ASP A CA 1
ATOM 1779 C C . ASP A 1 220 ? -17.525 16.533 6.458 1.00 91.88 220 ASP A C 1
ATOM 1781 O O . ASP A 1 220 ? -17.007 17.629 6.202 1.00 91.88 220 ASP A O 1
ATOM 1785 N N . GLY A 1 221 ? -16.905 15.375 6.244 1.00 92.81 221 GLY A N 1
ATOM 1786 C CA . GLY A 1 221 ? -15.548 15.308 5.748 1.00 92.81 221 GLY A CA 1
ATOM 1787 C C . GLY A 1 221 ? -15.447 15.873 4.335 1.00 92.81 221 GLY A C 1
ATOM 1788 O O . GLY A 1 221 ? -16.263 15.585 3.466 1.00 92.81 221 GLY A O 1
ATOM 1789 N N . GLN A 1 222 ? -14.397 16.644 4.066 1.00 95.19 222 GLN A N 1
ATOM 1790 C CA . GLN A 1 222 ? -14.060 17.075 2.712 1.00 95.19 222 GLN A CA 1
ATOM 1791 C C . GLN A 1 222 ? -12.614 16.727 2.399 1.00 95.19 222 GLN A C 1
ATOM 1793 O O . GLN A 1 222 ? -11.724 16.911 3.232 1.00 95.19 222 GLN A O 1
ATOM 1798 N N . LEU A 1 223 ? -12.384 16.256 1.176 1.00 96.12 223 LEU A N 1
ATOM 1799 C CA . LEU A 1 223 ? -11.062 16.000 0.627 1.00 96.12 223 LEU A CA 1
ATOM 1800 C C . LEU A 1 223 ? -10.881 16.847 -0.624 1.00 96.12 223 LEU A C 1
ATOM 1802 O O . LEU A 1 223 ? -11.743 16.863 -1.505 1.00 96.12 223 LEU A O 1
ATOM 1806 N N . TRP A 1 224 ? -9.756 17.544 -0.686 1.00 97.38 224 TRP A N 1
ATOM 1807 C CA . TRP A 1 224 ? -9.414 18.441 -1.776 1.00 97.38 224 TRP A CA 1
ATOM 1808 C C . TRP A 1 224 ? -8.057 18.059 -2.346 1.00 97.38 224 TRP A C 1
ATOM 1810 O O . TRP A 1 224 ? -7.107 17.912 -1.576 1.00 97.38 224 TRP A O 1
ATOM 1820 N N . TYR A 1 225 ? -7.958 17.964 -3.669 1.00 97.88 225 TYR A N 1
ATOM 1821 C CA . TYR A 1 225 ? -6.712 17.797 -4.419 1.00 97.88 225 TYR A CA 1
ATOM 1822 C C . TYR A 1 225 ? -6.443 19.077 -5.195 1.00 97.88 225 TYR A C 1
ATOM 1824 O O . TYR A 1 225 ? -7.266 19.461 -6.021 1.00 97.88 225 TYR A O 1
ATOM 1832 N N . ARG A 1 226 ? -5.341 19.776 -4.893 1.00 97.19 226 ARG A N 1
ATOM 1833 C CA . ARG A 1 226 ? -4.950 21.039 -5.552 1.00 97.19 226 ARG A CA 1
ATOM 1834 C C . ARG A 1 226 ? -6.102 22.052 -5.681 1.00 97.19 226 ARG A C 1
ATOM 1836 O O . ARG A 1 226 ? -6.287 22.692 -6.706 1.00 97.19 226 ARG A O 1
ATOM 1843 N N . GLY A 1 227 ? -6.932 22.159 -4.641 1.00 95.81 227 GLY A N 1
ATOM 1844 C CA . GLY A 1 227 ? -8.091 23.064 -4.624 1.00 95.81 227 GLY A CA 1
ATOM 1845 C C . GLY A 1 227 ? -9.378 22.521 -5.263 1.00 95.81 227 GLY A C 1
ATOM 1846 O O . GLY A 1 227 ? -10.409 23.185 -5.188 1.00 95.81 227 GLY A O 1
ATOM 1847 N N . TYR A 1 228 ? -9.383 21.298 -5.798 1.00 96.69 228 TYR A N 1
ATOM 1848 C CA . TYR A 1 228 ? -10.574 20.629 -6.324 1.00 96.69 228 TYR A CA 1
ATOM 1849 C C . TYR A 1 228 ? -11.142 19.635 -5.313 1.00 96.69 228 TYR A C 1
ATOM 1851 O O . TYR A 1 228 ? -10.441 18.740 -4.844 1.00 96.69 228 TYR A O 1
ATOM 1859 N N . ASN A 1 229 ? -12.429 19.760 -4.988 1.00 96.44 229 ASN A N 1
ATOM 1860 C CA . ASN A 1 229 ? -13.107 18.797 -4.124 1.00 96.44 229 ASN A CA 1
ATOM 1861 C C . ASN A 1 229 ? -13.196 17.428 -4.826 1.00 96.44 229 ASN A C 1
ATOM 1863 O O . ASN A 1 229 ? -13.705 17.337 -5.945 1.00 96.44 229 ASN A O 1
ATOM 1867 N N . VAL A 1 230 ? -12.738 16.368 -4.158 1.00 95.50 230 VAL A N 1
ATOM 1868 C CA . VAL A 1 230 ? -12.641 15.015 -4.728 1.00 95.50 230 VAL A CA 1
ATOM 1869 C C . VAL A 1 230 ? -14.003 14.452 -5.132 1.00 95.50 230 VAL A C 1
ATOM 1871 O O . VAL A 1 230 ? -14.114 13.835 -6.189 1.00 95.50 230 VAL A O 1
ATOM 1874 N N . GLN A 1 231 ? -15.068 14.727 -4.375 1.00 93.94 231 GLN A N 1
ATOM 1875 C CA . GLN A 1 231 ? -16.410 14.275 -4.754 1.00 93.94 231 GLN A CA 1
ATOM 1876 C C . GLN A 1 231 ? -16.857 14.912 -6.075 1.00 93.94 231 GLN A C 1
ATOM 1878 O O . GLN A 1 231 ? -17.490 14.259 -6.904 1.00 93.94 231 GLN A O 1
ATOM 1883 N N . ASN A 1 232 ? -16.493 16.177 -6.300 1.00 93.00 232 ASN A N 1
ATOM 1884 C CA . ASN A 1 232 ? -16.781 16.872 -7.551 1.00 93.00 232 ASN A CA 1
ATOM 1885 C C . ASN A 1 232 ? -15.887 16.392 -8.696 1.00 93.00 232 ASN A C 1
ATOM 1887 O O . ASN A 1 232 ? -16.378 16.293 -9.818 1.00 93.00 232 ASN A O 1
ATOM 1891 N N . LEU A 1 233 ? -14.616 16.066 -8.427 1.00 93.50 233 LEU A N 1
ATOM 1892 C CA . LEU A 1 233 ? -13.738 15.441 -9.420 1.00 93.50 233 LEU A CA 1
ATOM 1893 C C . LEU A 1 233 ? -14.365 14.146 -9.929 1.00 93.50 233 LEU A C 1
ATOM 1895 O O . LEU A 1 233 ? -14.582 14.030 -11.131 1.00 93.50 233 LEU A O 1
ATOM 1899 N N . VAL A 1 234 ? -14.763 13.242 -9.027 1.00 93.88 234 VAL A N 1
ATOM 1900 C CA . VAL A 1 234 ? -15.367 11.960 -9.410 1.00 93.88 234 VAL A CA 1
ATOM 1901 C C . VAL A 1 234 ? -16.682 12.145 -10.166 1.00 93.88 234 VAL A C 1
ATOM 1903 O O . VAL A 1 234 ? -16.885 11.505 -11.195 1.00 93.88 234 VAL A O 1
ATOM 1906 N N . LYS A 1 235 ? -17.556 13.058 -9.718 1.00 90.75 235 LYS A N 1
ATOM 1907 C CA . LYS A 1 235 ? -18.817 13.368 -10.417 1.00 90.75 235 LYS A CA 1
ATOM 1908 C C . LYS A 1 235 ? -18.590 13.889 -11.840 1.00 90.75 235 LYS A C 1
ATOM 1910 O O . LYS A 1 235 ? -19.302 13.483 -12.752 1.00 90.75 235 LYS A O 1
ATOM 1915 N N . ARG A 1 236 ? -17.603 14.769 -12.047 1.00 89.12 236 ARG A N 1
ATOM 1916 C CA . ARG A 1 236 ? -17.301 15.370 -13.361 1.00 89.12 236 ARG A CA 1
ATOM 1917 C C . ARG A 1 236 ? -16.750 14.376 -14.383 1.00 89.12 236 ARG A C 1
ATOM 1919 O O . ARG A 1 236 ? -16.789 14.679 -15.568 1.00 89.12 236 ARG A O 1
ATOM 1926 N N . MET A 1 237 ? -16.244 13.221 -13.952 1.00 87.88 237 MET A N 1
ATOM 1927 C CA . MET A 1 237 ? -15.794 12.171 -14.875 1.00 87.88 237 MET A CA 1
ATOM 1928 C C . MET A 1 237 ? -16.953 11.497 -15.615 1.00 87.88 237 MET A C 1
ATOM 1930 O O . MET A 1 237 ? -16.728 10.877 -16.652 1.00 87.88 237 MET A O 1
ATOM 1934 N N . GLY A 1 238 ? -18.171 11.581 -15.068 1.00 84.50 238 GLY A N 1
ATOM 1935 C CA . GLY A 1 238 ? -19.310 10.802 -15.538 1.00 84.50 238 GLY A CA 1
ATOM 1936 C C . GLY A 1 238 ? -19.093 9.292 -15.390 1.00 84.50 238 GLY A C 1
ATOM 1937 O O . GLY A 1 238 ? -18.115 8.833 -14.785 1.00 84.50 238 GLY A O 1
ATOM 1938 N N . ASP A 1 239 ? -20.017 8.522 -15.961 1.00 80.69 239 ASP A N 1
ATOM 1939 C CA . ASP A 1 239 ? -19.937 7.058 -15.983 1.00 80.69 239 ASP A CA 1
ATOM 1940 C C . ASP A 1 239 ? -18.900 6.547 -17.010 1.00 80.69 239 ASP A C 1
ATOM 1942 O O . ASP A 1 239 ? -18.360 5.456 -16.843 1.00 80.69 239 ASP A O 1
ATOM 1946 N N . ASP A 1 240 ? -18.559 7.360 -18.019 1.00 78.31 240 ASP A N 1
ATOM 1947 C CA . ASP A 1 240 ? -17.727 6.958 -19.160 1.00 78.31 240 ASP A CA 1
ATOM 1948 C C . ASP A 1 240 ? -16.229 7.306 -19.047 1.00 78.31 240 ASP A C 1
ATOM 1950 O O . ASP A 1 240 ? -15.413 6.685 -19.730 1.00 78.31 240 ASP A O 1
ATOM 1954 N N . GLY A 1 241 ? -15.842 8.292 -18.231 1.00 89.06 241 GLY A N 1
ATOM 1955 C CA . GLY A 1 241 ? -14.453 8.765 -18.151 1.00 89.06 241 GLY A CA 1
ATOM 1956 C C . GLY A 1 241 ? -13.591 8.014 -17.133 1.00 89.06 241 GLY A C 1
ATOM 1957 O O . GLY A 1 241 ? -14.096 7.589 -16.096 1.00 89.06 241 GLY A O 1
ATOM 1958 N N . PHE A 1 242 ? -12.283 7.927 -17.380 1.00 95.06 242 PHE A N 1
ATOM 1959 C CA . PHE A 1 242 ? -11.281 7.484 -16.401 1.00 95.06 242 PHE A CA 1
ATOM 1960 C C . PHE A 1 242 ? -10.581 8.684 -15.751 1.00 95.06 242 PHE A C 1
ATOM 1962 O O . PHE A 1 242 ? -10.416 9.743 -16.364 1.00 95.06 242 PHE A O 1
ATOM 1969 N N . GLY A 1 243 ? -10.224 8.536 -14.482 1.00 95.50 243 GLY A N 1
ATOM 1970 C CA . GLY A 1 243 ? -9.775 9.604 -13.604 1.00 95.50 243 GLY A CA 1
ATOM 1971 C C . GLY A 1 243 ? -8.330 9.523 -13.173 1.00 95.50 243 GLY A C 1
ATOM 1972 O O . GLY A 1 243 ? -7.790 10.554 -12.761 1.00 95.50 243 GLY A O 1
ATOM 1973 N N . PHE A 1 244 ? -7.716 8.341 -13.231 1.00 97.94 244 PHE A N 1
ATOM 1974 C CA . PHE A 1 244 ? -6.383 8.122 -12.691 1.00 97.94 244 PHE A CA 1
ATOM 1975 C C . PHE A 1 244 ? -5.353 9.060 -13.331 1.00 97.94 244 PHE A C 1
ATOM 1977 O O . PHE A 1 244 ? -4.789 9.914 -12.653 1.00 97.94 244 PHE A O 1
ATOM 1984 N N . GLU A 1 245 ? -5.154 8.985 -14.645 1.00 98.19 245 GLU A N 1
ATOM 1985 C CA . GLU A 1 245 ? -4.138 9.777 -15.347 1.00 98.19 245 GLU A CA 1
ATOM 1986 C C . GLU A 1 245 ? -4.401 11.282 -15.207 1.00 98.19 245 GLU A C 1
ATOM 1988 O O . GLU A 1 245 ? -3.493 12.061 -14.916 1.00 98.19 245 GLU A O 1
ATOM 1993 N N . LYS A 1 246 ? -5.670 11.692 -15.315 1.00 97.69 246 LYS A N 1
ATOM 1994 C CA . LYS A 1 246 ? -6.082 13.094 -15.173 1.00 97.69 246 LYS A CA 1
ATOM 1995 C C . LYS A 1 246 ? -5.788 13.652 -13.779 1.00 97.69 246 LYS A C 1
ATOM 1997 O O . LYS A 1 246 ? -5.343 14.790 -13.643 1.00 97.69 246 LYS A O 1
ATOM 2002 N N . THR A 1 247 ? -6.038 12.859 -12.740 1.00 98.31 247 THR A N 1
ATOM 2003 C CA . THR A 1 247 ? -5.791 13.262 -11.349 1.00 98.31 247 THR A CA 1
ATOM 2004 C C . THR A 1 247 ? -4.308 13.178 -11.000 1.00 98.31 247 THR A C 1
ATOM 2006 O O . THR A 1 247 ? -3.819 14.004 -10.230 1.00 98.31 247 THR A O 1
ATOM 2009 N N . ALA A 1 248 ? -3.568 12.246 -11.605 1.00 98.62 248 ALA A N 1
ATOM 2010 C CA . ALA A 1 248 ? -2.118 12.188 -11.486 1.00 98.62 248 ALA A CA 1
ATOM 2011 C C . ALA A 1 248 ? -1.453 13.437 -12.067 1.00 98.62 248 ALA A C 1
ATOM 2013 O O . ALA A 1 248 ? -0.621 14.044 -11.391 1.00 98.62 248 ALA A O 1
ATOM 2014 N N . TYR A 1 249 ? -1.896 13.880 -13.248 1.00 98.69 249 TYR A N 1
ATOM 2015 C CA . TYR A 1 249 ? -1.487 15.161 -13.819 1.00 98.69 249 TYR A CA 1
ATOM 2016 C C . TYR A 1 249 ? -1.789 16.314 -12.853 1.00 98.69 249 TYR A C 1
ATOM 2018 O O . TYR A 1 249 ? -0.884 17.057 -12.478 1.00 98.69 249 TYR A O 1
ATOM 2026 N N . LEU A 1 250 ? -3.036 16.413 -12.372 1.00 98.50 250 LEU A N 1
ATOM 2027 C CA . LEU A 1 250 ? -3.437 17.453 -11.421 1.00 98.50 250 LEU A CA 1
ATOM 2028 C C . LEU A 1 250 ? -2.513 17.498 -10.202 1.00 98.50 250 LEU A C 1
ATOM 2030 O O . LEU A 1 250 ? -2.033 18.563 -9.827 1.00 98.50 250 LEU A O 1
ATOM 2034 N N . LEU A 1 251 ? -2.255 16.358 -9.561 1.00 98.56 251 LEU A N 1
ATOM 2035 C CA . LEU A 1 251 ? -1.453 16.317 -8.341 1.00 98.56 251 LEU A CA 1
ATOM 2036 C C . LEU A 1 251 ? 0.007 16.709 -8.597 1.00 98.56 251 LEU A C 1
ATOM 2038 O O . LEU A 1 251 ? 0.553 17.495 -7.815 1.00 98.56 251 LEU A O 1
ATOM 2042 N N . LEU A 1 252 ? 0.613 16.228 -9.686 1.00 98.50 252 LEU A N 1
ATOM 2043 C CA . LEU A 1 252 ? 1.999 16.543 -10.043 1.00 98.50 252 LEU A CA 1
ATOM 2044 C C . LEU A 1 252 ? 2.175 18.013 -10.438 1.00 98.50 252 LEU A C 1
ATOM 2046 O O . LEU A 1 252 ? 3.077 18.671 -9.921 1.00 98.50 252 LEU A O 1
ATOM 2050 N N . PHE A 1 253 ? 1.298 18.535 -11.296 1.00 98.00 253 PHE A N 1
ATOM 2051 C CA . PHE A 1 253 ? 1.489 19.836 -11.949 1.00 98.00 253 PHE A CA 1
ATOM 2052 C C . PHE A 1 253 ? 0.682 20.976 -11.322 1.00 98.00 253 PHE A C 1
ATOM 2054 O O . PHE A 1 253 ? 0.981 22.141 -11.547 1.00 98.00 253 PHE A O 1
ATOM 2061 N N . GLY A 1 254 ? -0.305 20.663 -10.482 1.00 97.19 254 GLY A N 1
ATOM 2062 C CA . GLY A 1 254 ? -1.115 21.649 -9.764 1.00 97.19 254 GLY A CA 1
ATOM 2063 C C . GLY A 1 254 ? -2.343 22.150 -10.522 1.00 97.19 254 GLY A C 1
ATOM 2064 O O . GLY A 1 254 ? -3.221 22.747 -9.899 1.00 97.19 254 GLY A O 1
ATOM 2065 N N . GLU A 1 255 ? -2.452 21.857 -11.816 1.00 96.12 255 GLU A N 1
ATOM 2066 C CA . GLU A 1 255 ? -3.530 22.321 -12.690 1.00 96.12 255 GLU A CA 1
ATOM 2067 C C . GLU A 1 255 ? -4.217 21.152 -13.404 1.00 96.12 255 GLU A C 1
ATOM 2069 O O . GLU A 1 255 ? -3.638 20.083 -13.590 1.00 96.12 255 GLU A O 1
ATOM 2074 N N . MET A 1 256 ? -5.487 21.330 -13.774 1.00 95.50 256 MET A N 1
ATOM 2075 C CA . MET A 1 256 ? -6.214 20.314 -14.538 1.00 95.50 256 MET A CA 1
ATOM 2076 C C . MET A 1 256 ? -5.744 20.332 -15.993 1.00 95.50 256 MET A C 1
ATOM 2078 O O . MET A 1 256 ? -5.755 21.411 -16.581 1.00 95.50 256 MET A O 1
ATOM 2082 N N . PRO A 1 257 ? -5.422 19.175 -16.598 1.00 96.69 257 PRO A N 1
ATOM 2083 C CA . PRO A 1 257 ? -4.951 19.160 -17.973 1.00 96.69 257 PRO A CA 1
ATOM 2084 C C . PRO A 1 257 ? -6.089 19.478 -18.946 1.00 96.69 257 PRO A C 1
ATOM 2086 O O . PRO A 1 257 ? -7.219 18.986 -18.789 1.00 96.69 257 PRO A O 1
ATOM 2089 N N . GLY A 1 258 ? -5.766 20.244 -19.984 1.00 96.44 258 GLY A N 1
ATOM 2090 C CA . GLY A 1 258 ? -6.518 20.277 -21.232 1.00 96.44 258 GLY A CA 1
ATOM 2091 C C . GLY A 1 258 ? -6.434 18.940 -21.977 1.00 96.44 258 GLY A C 1
ATOM 2092 O O . GLY A 1 258 ? -5.717 18.019 -21.586 1.00 96.44 258 GLY A O 1
ATOM 2093 N N . GLU A 1 259 ? -7.180 18.802 -23.073 1.00 95.94 259 GLU A N 1
ATOM 2094 C CA . GLU A 1 259 ? -7.220 17.530 -23.809 1.00 95.94 259 GLU A CA 1
ATOM 2095 C C . GLU A 1 259 ? -5.870 17.146 -24.426 1.00 95.94 259 GLU A C 1
ATOM 2097 O O . GLU A 1 259 ? -5.517 15.970 -24.448 1.00 95.94 259 GLU A O 1
ATOM 2102 N N . GLU A 1 260 ? -5.121 18.121 -24.943 1.00 97.94 260 GLU A N 1
ATOM 2103 C CA . GLU A 1 260 ? -3.817 17.879 -25.564 1.00 97.94 260 GLU A CA 1
ATOM 2104 C C . GLU A 1 260 ? -2.762 17.478 -24.532 1.00 97.94 260 GLU A C 1
ATOM 2106 O O . GLU A 1 260 ? -2.118 16.446 -24.703 1.00 97.94 260 GLU A O 1
ATOM 2111 N N . GLU A 1 261 ? -2.680 18.214 -23.423 1.00 98.38 261 GLU A N 1
ATOM 2112 C CA . GLU A 1 261 ? -1.788 17.911 -22.298 1.00 98.38 261 GLU A CA 1
ATOM 2113 C C . GLU A 1 261 ? -2.079 16.526 -21.711 1.00 98.38 261 GLU A C 1
ATOM 2115 O O . GLU A 1 261 ? -1.162 15.755 -21.430 1.00 98.38 261 GLU A O 1
ATOM 2120 N N . LEU A 1 262 ? -3.362 16.165 -21.572 1.00 97.62 262 LEU A N 1
ATOM 2121 C CA . LEU A 1 262 ? -3.745 14.841 -21.092 1.00 97.62 262 LEU A CA 1
ATOM 2122 C C . LEU A 1 262 ? -3.325 13.745 -22.078 1.00 97.62 262 LEU A C 1
ATOM 2124 O O . LEU A 1 262 ? -2.794 12.721 -21.652 1.00 97.62 262 LEU A O 1
ATOM 2128 N N . ARG A 1 263 ? -3.534 13.943 -23.388 1.00 97.88 263 ARG A N 1
ATOM 2129 C CA . ARG A 1 263 ? -3.090 12.984 -24.414 1.00 97.88 263 ARG A CA 1
ATOM 2130 C C . ARG A 1 263 ? -1.575 12.804 -24.391 1.00 97.88 263 ARG A C 1
ATOM 2132 O O . ARG A 1 263 ? -1.103 11.669 -24.455 1.00 97.88 263 ARG A O 1
ATOM 2139 N N . GLU A 1 264 ? -0.823 13.895 -24.276 1.00 98.44 264 GLU A N 1
ATOM 2140 C CA . GLU A 1 264 ? 0.634 13.851 -24.167 1.00 98.44 264 GLU A CA 1
ATOM 2141 C C . GLU A 1 264 ? 1.071 13.085 -22.915 1.00 98.44 264 GLU A C 1
ATOM 2143 O O . GLU A 1 264 ? 1.865 12.145 -23.012 1.00 98.44 264 GLU A O 1
ATOM 2148 N N . PHE A 1 265 ? 0.508 13.432 -21.757 1.00 98.56 265 PHE A N 1
ATOM 2149 C CA . PHE A 1 265 ? 0.836 12.804 -20.483 1.00 98.56 265 PHE A CA 1
ATOM 2150 C C . PHE A 1 265 ? 0.526 11.303 -20.481 1.00 98.56 265 PHE A C 1
ATOM 2152 O O . PHE A 1 265 ? 1.388 10.500 -20.119 1.00 98.56 265 PHE A O 1
ATOM 2159 N N . CYS A 1 266 ? -0.652 10.900 -20.968 1.00 98.31 266 CYS A N 1
ATOM 2160 C CA . CYS A 1 266 ? -1.002 9.491 -21.144 1.00 98.31 266 CYS A CA 1
ATOM 2161 C C . CYS A 1 266 ? -0.024 8.781 -22.093 1.00 98.31 266 CYS A C 1
ATOM 2163 O O . CYS A 1 266 ? 0.408 7.667 -21.804 1.00 98.31 266 CYS A O 1
ATOM 2165 N N . GLY A 1 267 ? 0.380 9.431 -23.190 1.00 98.38 267 GLY A N 1
ATOM 2166 C CA . GLY A 1 267 ? 1.369 8.891 -24.123 1.00 98.38 267 GLY A CA 1
ATOM 2167 C C . GLY A 1 267 ? 2.755 8.703 -23.495 1.00 98.38 267 GLY A C 1
ATOM 2168 O O . GLY A 1 267 ? 3.426 7.709 -23.774 1.00 98.38 267 GLY A O 1
ATOM 2169 N N . ILE A 1 268 ? 3.187 9.627 -22.630 1.00 98.38 268 ILE A N 1
ATOM 2170 C CA . ILE A 1 268 ? 4.422 9.493 -21.843 1.00 98.38 268 ILE A CA 1
ATOM 2171 C C . ILE A 1 268 ? 4.300 8.316 -20.875 1.00 98.38 268 ILE A C 1
ATOM 2173 O O . ILE A 1 268 ? 5.145 7.424 -20.908 1.00 98.38 268 ILE A O 1
ATOM 2177 N N . MET A 1 269 ? 3.231 8.263 -20.073 1.00 98.38 269 MET A N 1
ATOM 2178 C CA . MET A 1 269 ? 3.005 7.166 -19.129 1.00 98.38 269 MET A CA 1
ATOM 2179 C C . MET A 1 269 ? 2.978 5.807 -19.832 1.00 98.38 269 MET A C 1
ATOM 2181 O O . MET A 1 269 ? 3.624 4.865 -19.380 1.00 98.38 269 MET A O 1
ATOM 2185 N N . ALA A 1 270 ? 2.295 5.707 -20.974 1.00 98.12 270 ALA A N 1
ATOM 2186 C CA . ALA A 1 270 ? 2.243 4.495 -21.781 1.00 98.12 270 ALA A CA 1
ATOM 2187 C C . ALA A 1 270 ? 3.640 4.026 -22.222 1.00 98.12 270 ALA A C 1
ATOM 2189 O O . ALA A 1 270 ? 3.953 2.844 -22.097 1.00 98.12 270 ALA A O 1
ATOM 2190 N N . ARG A 1 271 ? 4.516 4.942 -22.663 1.00 97.50 271 ARG A N 1
ATOM 2191 C CA . ARG A 1 271 ? 5.918 4.616 -22.993 1.00 97.50 271 ARG A CA 1
ATOM 2192 C C . ARG A 1 271 ? 6.731 4.197 -21.769 1.00 97.50 271 ARG A C 1
ATOM 2194 O O . ARG A 1 271 ? 7.610 3.348 -21.888 1.00 97.50 271 ARG A O 1
ATOM 2201 N N . CYS A 1 272 ? 6.429 4.766 -20.606 1.00 97.62 272 CYS A N 1
ATOM 2202 C CA . CYS A 1 272 ? 7.068 4.416 -19.342 1.00 97.62 272 CYS A CA 1
ATOM 2203 C C . CYS A 1 272 ? 6.604 3.066 -18.776 1.00 97.62 272 CYS A C 1
ATOM 2205 O O . CYS A 1 272 ? 7.270 2.549 -17.886 1.00 97.62 272 CYS A O 1
ATOM 2207 N N . ARG A 1 273 ? 5.517 2.454 -19.274 1.00 97.44 273 ARG A N 1
ATOM 2208 C CA . ARG A 1 273 ? 5.037 1.115 -18.863 1.00 97.44 273 ARG A CA 1
ATOM 2209 C C . ARG A 1 273 ? 5.913 -0.019 -19.422 1.00 97.44 273 ARG A C 1
ATOM 2211 O O . ARG A 1 273 ? 5.440 -0.984 -20.022 1.00 97.44 273 ARG A O 1
ATOM 2218 N N . THR A 1 274 ? 7.217 0.090 -19.208 1.00 95.38 274 THR A N 1
ATOM 2219 C CA . THR A 1 274 ? 8.222 -0.908 -19.559 1.00 95.38 274 THR A CA 1
ATOM 2220 C C . THR A 1 274 ? 9.208 -1.063 -18.408 1.00 95.38 274 THR A C 1
ATOM 2222 O O . THR A 1 274 ? 9.550 -0.102 -17.727 1.00 95.38 274 THR A O 1
ATOM 2225 N N . LEU A 1 275 ? 9.684 -2.285 -18.190 1.00 96.81 275 LEU A N 1
ATOM 2226 C CA . LEU A 1 275 ? 10.755 -2.565 -17.232 1.00 96.81 275 LEU A CA 1
ATOM 2227 C C . LEU A 1 275 ? 12.075 -2.770 -17.988 1.00 96.81 275 LEU A C 1
ATOM 2229 O O . LEU A 1 275 ? 12.036 -3.154 -19.163 1.00 96.81 275 LEU A O 1
ATOM 2233 N N . PRO A 1 276 ? 13.240 -2.566 -17.341 1.00 96.00 276 PRO A N 1
ATOM 2234 C CA . PRO A 1 276 ? 14.526 -2.872 -17.956 1.00 96.00 276 PRO A CA 1
ATOM 2235 C C . PRO A 1 276 ? 14.597 -4.317 -18.467 1.00 96.00 276 PRO A C 1
ATOM 2237 O O . PRO A 1 276 ? 13.928 -5.223 -17.955 1.00 96.00 276 PRO A O 1
ATOM 2240 N N . THR A 1 277 ? 15.431 -4.555 -19.478 1.00 92.12 277 THR A N 1
ATOM 2241 C CA . THR A 1 277 ? 15.594 -5.884 -20.080 1.00 92.12 277 THR A CA 1
ATOM 2242 C C . THR A 1 277 ? 15.917 -6.934 -19.016 1.00 92.12 277 THR A C 1
ATOM 2244 O O . THR A 1 277 ? 16.804 -6.744 -18.192 1.00 92.12 277 THR A O 1
ATOM 2247 N N . ASN A 1 278 ? 15.201 -8.062 -19.050 1.00 91.62 278 ASN A N 1
ATOM 2248 C CA . ASN A 1 278 ? 15.278 -9.160 -18.078 1.00 91.62 278 ASN A CA 1
ATOM 2249 C C . ASN A 1 278 ? 14.918 -8.816 -16.620 1.00 91.62 278 ASN A C 1
ATOM 2251 O O . ASN A 1 278 ? 14.912 -9.730 -15.798 1.00 91.62 278 ASN A O 1
ATOM 2255 N N . PHE A 1 279 ? 14.541 -7.578 -16.284 1.00 96.50 279 PHE A N 1
ATOM 2256 C CA . PHE A 1 279 ? 14.251 -7.171 -14.904 1.00 96.50 279 PHE A CA 1
ATOM 2257 C C . PHE A 1 279 ? 13.187 -8.055 -14.238 1.00 96.50 279 PHE A C 1
ATOM 2259 O O . PHE A 1 279 ? 13.352 -8.499 -13.101 1.00 96.50 279 PHE A O 1
ATOM 2266 N N . THR A 1 280 ? 12.121 -8.399 -14.970 1.00 95.44 280 THR A N 1
ATOM 2267 C CA . THR A 1 280 ? 11.079 -9.305 -14.469 1.00 95.44 280 THR A CA 1
ATOM 2268 C C . THR A 1 280 ? 11.655 -10.663 -14.057 1.00 95.44 280 THR A C 1
ATOM 2270 O O . THR A 1 280 ? 11.335 -11.170 -12.986 1.00 95.44 280 THR A O 1
ATOM 2273 N N . ARG A 1 281 ? 12.547 -11.240 -14.869 1.00 94.12 281 ARG A N 1
ATOM 2274 C CA . ARG A 1 281 ? 13.181 -12.535 -14.589 1.00 94.12 281 ARG A CA 1
ATOM 2275 C C . ARG A 1 281 ? 14.210 -12.435 -13.462 1.00 94.12 281 ARG A C 1
ATOM 2277 O O . ARG A 1 281 ? 14.234 -13.274 -12.567 1.00 94.12 281 ARG A O 1
ATOM 2284 N N . ASP A 1 282 ? 15.065 -11.421 -13.517 1.00 94.25 282 ASP A N 1
ATOM 2285 C CA . ASP A 1 282 ? 16.274 -11.353 -12.696 1.00 94.25 282 ASP A CA 1
ATOM 2286 C C . ASP A 1 282 ? 16.029 -10.737 -11.312 1.00 94.25 282 ASP A C 1
ATOM 2288 O O . ASP A 1 282 ? 16.793 -11.005 -10.385 1.00 94.25 282 ASP A O 1
ATOM 2292 N N . VAL A 1 283 ? 14.948 -9.966 -11.144 1.00 95.44 283 VAL A N 1
ATOM 2293 C CA . VAL A 1 283 ? 14.632 -9.248 -9.897 1.00 95.44 283 VAL A CA 1
ATOM 2294 C C . VAL A 1 283 ? 13.291 -9.686 -9.311 1.00 95.44 283 VAL A C 1
ATOM 2296 O O . VAL A 1 283 ? 13.227 -10.103 -8.150 1.00 95.44 283 VAL A O 1
ATOM 2299 N N . ILE A 1 284 ? 12.218 -9.615 -10.105 1.00 95.44 284 ILE A N 1
ATOM 2300 C CA . ILE A 1 284 ? 10.857 -9.897 -9.621 1.00 95.44 284 ILE A CA 1
ATOM 2301 C C . ILE A 1 284 ? 10.697 -11.398 -9.338 1.00 95.44 284 ILE A C 1
ATOM 2303 O O . ILE A 1 284 ? 10.333 -11.783 -8.229 1.00 95.44 284 ILE A O 1
ATOM 2307 N N . MET A 1 285 ? 11.053 -12.252 -10.301 1.00 94.19 285 MET A N 1
ATOM 2308 C CA . MET A 1 285 ? 10.930 -13.714 -10.192 1.00 94.19 285 MET A CA 1
ATOM 2309 C C . MET A 1 285 ? 12.015 -14.373 -9.330 1.00 94.19 285 MET A C 1
ATOM 2311 O O . MET A 1 285 ? 11.889 -15.541 -8.978 1.00 94.19 285 MET A O 1
ATOM 2315 N N . LYS A 1 286 ? 13.103 -13.667 -8.996 1.00 91.69 286 LYS A N 1
ATOM 2316 C CA . LYS A 1 286 ? 14.287 -14.280 -8.372 1.00 91.69 286 LYS A CA 1
ATOM 2317 C C . LYS A 1 286 ? 14.071 -14.719 -6.924 1.00 91.69 286 LYS A C 1
ATOM 2319 O O . LYS A 1 286 ? 14.646 -15.716 -6.495 1.00 91.69 286 LYS A O 1
ATOM 2324 N N . ALA A 1 287 ? 13.290 -13.945 -6.178 1.00 89.81 287 ALA A N 1
ATOM 2325 C CA . ALA A 1 287 ? 12.941 -14.201 -4.783 1.00 89.81 287 ALA A CA 1
ATOM 2326 C C . ALA A 1 287 ? 11.452 -13.869 -4.579 1.00 89.81 287 ALA A C 1
ATOM 2328 O O . ALA A 1 287 ? 11.126 -12.812 -4.013 1.00 89.81 287 ALA A O 1
ATOM 2329 N N . PRO A 1 288 ? 10.560 -14.711 -5.131 1.00 92.06 288 PRO A N 1
ATOM 2330 C CA . PRO A 1 288 ? 9.122 -14.523 -5.037 1.00 92.06 288 PRO A CA 1
ATOM 2331 C C . PRO A 1 288 ? 8.680 -14.668 -3.579 1.00 92.06 288 PRO A C 1
ATOM 2333 O O . PRO A 1 288 ? 9.306 -15.364 -2.782 1.00 92.06 288 PRO A O 1
ATOM 2336 N N . THR A 1 289 ? 7.634 -13.947 -3.193 1.00 93.12 289 THR A N 1
ATOM 2337 C CA . THR A 1 289 ? 7.141 -13.948 -1.814 1.00 93.12 289 THR A CA 1
ATOM 2338 C C . THR A 1 289 ? 5.687 -13.514 -1.782 1.00 93.12 289 THR A C 1
ATOM 2340 O O . THR A 1 289 ? 5.279 -12.669 -2.575 1.00 93.12 289 THR A O 1
ATOM 2343 N N . LYS A 1 290 ? 4.927 -14.048 -0.822 1.00 93.69 290 LYS A N 1
ATOM 2344 C CA . LYS A 1 290 ? 3.555 -13.611 -0.536 1.00 93.69 290 LYS A CA 1
ATOM 2345 C C . LYS A 1 290 ? 3.480 -12.120 -0.180 1.00 93.69 290 LYS A C 1
ATOM 2347 O O . LYS A 1 290 ? 2.459 -11.472 -0.382 1.00 93.69 290 LYS A O 1
ATOM 2352 N N . ASP A 1 291 ? 4.562 -11.571 0.367 1.00 94.44 291 ASP A N 1
ATOM 2353 C CA . ASP A 1 291 ? 4.670 -10.163 0.733 1.00 94.44 291 ASP A CA 1
ATOM 2354 C C . ASP A 1 291 ? 4.978 -9.299 -0.501 1.00 94.44 291 ASP A C 1
ATOM 2356 O O . ASP A 1 291 ? 6.125 -8.922 -0.769 1.00 94.44 291 ASP A O 1
ATOM 2360 N N . ILE A 1 292 ? 3.933 -8.998 -1.277 1.00 96.88 292 ILE A N 1
ATOM 2361 C CA . ILE A 1 292 ? 4.065 -8.234 -2.525 1.00 96.88 292 ILE A CA 1
ATOM 2362 C C . ILE A 1 292 ? 4.642 -6.839 -2.272 1.00 96.88 292 ILE A C 1
ATOM 2364 O O . ILE A 1 292 ? 5.450 -6.364 -3.069 1.00 96.88 292 ILE A O 1
ATOM 2368 N N . MET A 1 293 ? 4.326 -6.218 -1.131 1.00 96.38 293 MET A N 1
ATOM 2369 C CA . MET A 1 293 ? 4.905 -4.931 -0.738 1.00 96.38 293 MET A CA 1
ATOM 2370 C C . MET A 1 293 ? 6.434 -5.010 -0.657 1.00 96.38 293 MET A C 1
ATOM 2372 O O . MET A 1 293 ? 7.114 -4.173 -1.244 1.00 96.38 293 MET A O 1
ATOM 2376 N N . ASN A 1 294 ? 6.993 -6.041 -0.012 1.00 95.69 294 ASN A N 1
ATOM 2377 C CA . ASN A 1 294 ? 8.445 -6.260 0.007 1.00 95.69 294 ASN A CA 1
ATOM 2378 C C . ASN A 1 294 ? 9.028 -6.531 -1.387 1.00 95.69 294 ASN A C 1
ATOM 2380 O O . ASN A 1 294 ? 10.112 -6.034 -1.704 1.00 95.69 294 ASN A O 1
ATOM 2384 N N . SER A 1 295 ? 8.330 -7.315 -2.215 1.00 97.12 295 SER A N 1
ATOM 2385 C CA . SER A 1 295 ? 8.754 -7.596 -3.593 1.00 97.12 295 SER A CA 1
ATOM 2386 C C . SER A 1 295 ? 8.868 -6.306 -4.419 1.00 97.12 295 SER A C 1
ATOM 2388 O O . SER A 1 295 ? 9.885 -6.064 -5.079 1.00 97.12 295 SER A O 1
ATOM 2390 N N . MET A 1 296 ? 7.871 -5.423 -4.307 1.00 98.38 296 MET A N 1
ATOM 2391 C CA . MET A 1 296 ? 7.868 -4.107 -4.944 1.00 98.38 296 MET A CA 1
ATOM 2392 C C . MET A 1 296 ? 8.966 -3.199 -4.381 1.00 98.38 296 MET A C 1
ATOM 2394 O O . MET A 1 296 ? 9.728 -2.640 -5.163 1.00 98.38 296 MET A O 1
ATOM 2398 N N . THR A 1 297 ? 9.115 -3.090 -3.055 1.00 98.25 297 THR A N 1
ATOM 2399 C CA . THR A 1 297 ? 10.156 -2.258 -2.419 1.00 98.25 297 THR A CA 1
ATOM 2400 C C . THR A 1 297 ? 11.559 -2.648 -2.882 1.00 98.25 297 THR A C 1
ATOM 2402 O O . THR A 1 297 ? 12.351 -1.786 -3.262 1.00 98.25 297 THR A O 1
ATOM 2405 N N . ARG A 1 298 ? 11.863 -3.953 -2.924 1.00 97.44 298 ARG A N 1
ATOM 2406 C CA . ARG A 1 298 ? 13.138 -4.461 -3.453 1.00 97.44 298 ARG A CA 1
ATOM 2407 C C . ARG A 1 298 ? 13.322 -4.091 -4.923 1.00 97.44 298 ARG A C 1
ATOM 2409 O O . ARG A 1 298 ? 14.415 -3.697 -5.324 1.00 97.44 298 ARG A O 1
ATOM 2416 N N . SER A 1 299 ? 12.261 -4.219 -5.716 1.00 98.31 299 SER A N 1
ATOM 2417 C CA . SER A 1 299 ? 12.287 -3.874 -7.137 1.00 98.31 299 SER A CA 1
ATOM 2418 C C . SER A 1 299 ? 12.564 -2.384 -7.346 1.00 98.31 299 SER A C 1
ATOM 2420 O O . SER A 1 299 ? 13.423 -2.048 -8.149 1.00 98.31 299 SER A O 1
ATOM 2422 N N . ILE A 1 300 ? 11.930 -1.499 -6.571 1.00 98.12 300 ILE A N 1
ATOM 2423 C CA . ILE A 1 300 ? 12.147 -0.043 -6.625 1.00 98.12 300 ILE A CA 1
ATOM 2424 C C . ILE A 1 300 ? 13.612 0.305 -6.339 1.00 98.12 300 ILE A C 1
ATOM 2426 O O . ILE A 1 300 ? 14.234 1.005 -7.130 1.00 98.12 300 ILE A O 1
ATOM 2430 N N . LEU A 1 301 ? 14.195 -0.242 -5.268 1.00 97.69 301 LEU A N 1
ATOM 2431 C CA . LEU A 1 301 ? 15.613 -0.020 -4.961 1.00 97.69 301 LEU A CA 1
ATOM 2432 C C . LEU A 1 301 ? 16.544 -0.598 -6.031 1.00 97.69 301 LEU A C 1
ATOM 2434 O O . LEU A 1 301 ? 17.608 -0.051 -6.286 1.00 97.69 301 LEU A O 1
ATOM 2438 N N . THR A 1 302 ? 16.149 -1.696 -6.675 1.00 97.88 302 THR A N 1
ATOM 2439 C CA . THR A 1 302 ? 16.948 -2.285 -7.753 1.00 97.88 302 THR A CA 1
ATOM 2440 C C . THR A 1 302 ? 16.869 -1.444 -9.028 1.00 97.88 302 THR A C 1
ATOM 2442 O O . THR A 1 302 ? 17.878 -1.311 -9.709 1.00 97.88 302 THR A O 1
ATOM 2445 N N . LEU A 1 303 ? 15.715 -0.839 -9.343 1.00 97.31 303 LEU A N 1
ATOM 2446 C CA . LEU A 1 303 ? 15.548 0.066 -10.490 1.00 97.31 303 LEU A CA 1
ATOM 2447 C C . LEU A 1 303 ? 16.493 1.266 -10.426 1.00 97.31 303 LEU A C 1
ATOM 2449 O O . LEU A 1 303 ? 16.976 1.692 -11.470 1.00 97.31 303 LEU A O 1
ATOM 2453 N N . ALA A 1 304 ? 16.835 1.732 -9.222 1.00 96.06 304 ALA A N 1
ATOM 2454 C CA . ALA A 1 304 ? 17.849 2.761 -9.023 1.00 96.06 304 ALA A CA 1
ATOM 2455 C C . ALA A 1 304 ? 19.177 2.409 -9.725 1.00 96.06 304 ALA A C 1
ATOM 2457 O O . ALA A 1 304 ? 19.804 3.257 -10.346 1.00 96.06 304 ALA A O 1
ATOM 2458 N N . SER A 1 305 ? 19.581 1.134 -9.706 1.00 94.75 305 SER A N 1
ATOM 2459 C CA . SER A 1 305 ? 20.807 0.665 -10.368 1.00 94.75 305 SER A CA 1
ATOM 2460 C C . SER A 1 305 ? 20.706 0.576 -11.897 1.00 94.75 305 SER A C 1
ATOM 2462 O O . SER A 1 305 ? 21.726 0.393 -12.556 1.00 94.75 305 SER A O 1
ATOM 2464 N N . TYR A 1 306 ? 19.500 0.669 -12.463 1.00 95.19 306 TYR A N 1
ATOM 2465 C CA . TYR A 1 306 ? 19.258 0.672 -13.911 1.00 95.19 306 TYR A CA 1
ATOM 2466 C C . TYR A 1 306 ? 19.031 2.084 -14.467 1.00 95.19 306 TYR A C 1
ATOM 2468 O O . TYR A 1 306 ? 18.936 2.248 -15.683 1.00 95.19 306 TYR A O 1
ATOM 2476 N N . ASP A 1 307 ? 18.941 3.095 -13.605 1.00 95.56 307 ASP A N 1
ATOM 2477 C CA . ASP A 1 307 ? 18.715 4.477 -14.007 1.00 95.56 307 ASP A CA 1
ATOM 2478 C C . ASP A 1 307 ? 20.040 5.156 -14.381 1.00 95.56 307 ASP A C 1
ATOM 2480 O O . ASP A 1 307 ? 20.841 5.530 -13.524 1.00 95.56 307 ASP A O 1
ATOM 2484 N N . SER A 1 308 ? 20.270 5.347 -15.682 1.00 93.88 308 SER A N 1
ATOM 2485 C CA . SER A 1 308 ? 21.484 5.994 -16.195 1.00 93.88 308 SER A CA 1
ATOM 2486 C C . SER A 1 308 ? 21.586 7.485 -15.859 1.00 93.88 308 SER A C 1
ATOM 2488 O O . SER A 1 308 ? 22.624 8.086 -16.111 1.00 93.88 308 SER A O 1
ATOM 2490 N N . GLN A 1 309 ? 20.511 8.093 -15.352 1.00 93.81 309 GLN A N 1
ATOM 2491 C CA . GLN A 1 309 ? 20.439 9.504 -14.977 1.00 93.81 309 GLN A CA 1
ATOM 2492 C C . GLN A 1 309 ? 20.374 9.676 -13.451 1.00 93.81 309 GLN A C 1
ATOM 2494 O O . GLN A 1 309 ? 19.946 10.726 -12.980 1.00 93.81 309 GLN A O 1
ATOM 2499 N N . MET A 1 310 ? 20.769 8.668 -12.659 1.00 90.69 310 MET A N 1
ATOM 2500 C CA . MET A 1 310 ? 20.721 8.739 -11.190 1.00 90.69 310 MET A CA 1
ATOM 2501 C C . MET A 1 310 ? 21.426 9.987 -10.630 1.00 90.69 310 MET A C 1
ATOM 2503 O O . MET A 1 310 ? 20.850 10.694 -9.807 1.00 90.69 310 MET A O 1
ATOM 2507 N N . ASP A 1 311 ? 22.621 10.295 -11.140 1.00 85.31 311 ASP A N 1
ATOM 2508 C CA . ASP A 1 311 ? 23.473 11.400 -10.674 1.00 85.31 311 ASP A CA 1
ATOM 2509 C C . ASP A 1 311 ? 23.297 12.694 -11.498 1.00 85.31 311 ASP A C 1
ATOM 2511 O O . ASP A 1 311 ? 24.202 13.529 -11.562 1.00 85.31 311 ASP A O 1
ATOM 2515 N N . SER A 1 312 ? 22.157 12.864 -12.182 1.00 90.31 312 SER A N 1
ATOM 2516 C CA . SER A 1 312 ? 21.897 14.064 -12.994 1.00 90.31 312 SER A CA 1
ATOM 2517 C C . SER A 1 312 ? 21.922 15.337 -12.125 1.00 90.31 312 SER A C 1
ATOM 2519 O O . SER A 1 312 ? 21.308 15.366 -11.052 1.00 90.31 312 SER A O 1
ATOM 2521 N N . PRO A 1 313 ? 22.598 16.415 -12.579 1.00 81.75 313 PRO A N 1
ATOM 2522 C CA . PRO A 1 313 ? 22.613 17.689 -11.862 1.00 81.75 313 PRO A CA 1
ATOM 2523 C C . PRO A 1 313 ? 21.245 18.394 -11.881 1.00 81.75 313 PRO A C 1
ATOM 2525 O O . PRO A 1 313 ? 20.977 19.242 -11.027 1.00 81.75 313 PRO A O 1
ATOM 2528 N N . GLU A 1 314 ? 20.352 18.053 -12.815 1.00 90.31 314 GLU A N 1
ATOM 2529 C CA . GLU A 1 314 ? 18.994 18.588 -12.907 1.00 90.31 314 GLU A CA 1
ATOM 2530 C C . GLU A 1 314 ? 18.026 17.897 -11.926 1.00 90.31 314 GLU A C 1
ATOM 2532 O O . GLU A 1 314 ? 17.094 17.191 -12.312 1.00 90.31 314 GLU A O 1
ATOM 2537 N N . VAL A 1 315 ? 18.215 18.137 -10.625 1.00 90.06 315 VAL A N 1
ATOM 2538 C CA . VAL A 1 315 ? 17.502 17.435 -9.536 1.00 90.06 315 VAL A CA 1
ATOM 2539 C C . VAL A 1 315 ? 15.973 17.432 -9.701 1.00 90.06 315 VAL A C 1
ATOM 2541 O O . VAL A 1 315 ? 15.336 16.390 -9.544 1.00 90.06 315 VAL A O 1
ATOM 2544 N N . ILE A 1 316 ? 15.364 18.579 -10.025 1.00 95.25 316 ILE A N 1
ATOM 2545 C CA . ILE A 1 316 ? 13.899 18.716 -10.098 1.00 95.25 316 ILE A CA 1
ATOM 2546 C C . ILE A 1 316 ? 13.323 17.962 -11.301 1.00 95.25 316 ILE A C 1
ATOM 2548 O O . ILE A 1 316 ? 12.427 17.135 -11.135 1.00 95.25 316 ILE A O 1
ATOM 2552 N N . SER A 1 317 ? 13.825 18.217 -12.512 1.00 97.06 317 SER A N 1
ATOM 2553 C CA . SER A 1 317 ? 13.303 17.570 -13.722 1.00 97.06 317 SER A CA 1
ATOM 2554 C C . SER A 1 317 ? 13.595 16.071 -13.729 1.00 97.06 317 SER A C 1
ATOM 2556 O O . SER A 1 317 ? 12.729 15.285 -14.115 1.00 97.06 317 SER A O 1
ATOM 2558 N N . ASN A 1 318 ? 14.761 15.653 -13.229 1.00 97.38 318 ASN A N 1
ATOM 2559 C CA . ASN A 1 318 ? 15.096 14.241 -13.104 1.00 97.38 318 ASN A CA 1
ATOM 2560 C C . ASN A 1 318 ? 14.214 13.530 -12.063 1.00 97.38 318 ASN A C 1
ATOM 2562 O O . ASN A 1 318 ? 13.693 12.451 -12.339 1.00 97.38 318 ASN A O 1
ATOM 2566 N N . SER A 1 319 ? 13.952 14.154 -10.907 1.00 97.38 319 SER A N 1
ATOM 2567 C CA . SER A 1 319 ? 13.013 13.615 -9.912 1.00 97.38 319 SER A CA 1
ATOM 2568 C C . SER A 1 319 ? 11.593 13.496 -10.473 1.00 97.38 319 SER A C 1
ATOM 2570 O O . SER A 1 319 ? 10.918 12.496 -10.230 1.00 97.38 319 SER A O 1
ATOM 2572 N N . LEU A 1 320 ? 11.135 14.480 -11.255 1.00 98.38 320 LEU A N 1
ATOM 2573 C CA . LEU A 1 320 ? 9.834 14.425 -11.923 1.00 98.38 320 LEU A CA 1
ATOM 2574 C C . LEU A 1 320 ? 9.766 13.269 -12.934 1.00 98.38 320 LEU A C 1
ATOM 2576 O O . LEU A 1 320 ? 8.798 12.509 -12.911 1.00 98.38 320 LEU A O 1
ATOM 2580 N N . ARG A 1 321 ? 10.800 13.091 -13.768 1.00 98.38 321 ARG A N 1
ATOM 2581 C CA . ARG A 1 321 ? 10.920 11.952 -14.696 1.00 98.38 321 ARG A CA 1
ATOM 2582 C C . ARG A 1 321 ? 10.803 10.622 -13.949 1.00 98.38 321 ARG A C 1
ATOM 2584 O O . ARG A 1 321 ? 9.945 9.812 -14.287 1.00 98.38 321 ARG A O 1
ATOM 2591 N N . GLN A 1 322 ? 11.607 10.434 -12.900 1.00 98.56 322 GLN A N 1
ATOM 2592 C CA . GLN A 1 322 ? 11.596 9.225 -12.067 1.00 98.56 322 GLN A CA 1
ATOM 2593 C C . GLN A 1 322 ? 10.226 8.990 -11.417 1.00 98.56 322 GLN A C 1
ATOM 2595 O O . GLN A 1 322 ? 9.756 7.858 -11.344 1.00 98.56 322 GLN A O 1
ATOM 2600 N N . CYS A 1 323 ? 9.549 10.052 -10.971 1.00 98.69 323 CYS A N 1
ATOM 2601 C CA . CYS A 1 323 ? 8.194 9.955 -10.437 1.00 98.69 323 CYS A CA 1
ATOM 2602 C C . CYS A 1 323 ? 7.197 9.448 -11.487 1.00 98.69 323 CYS A C 1
ATOM 2604 O O . CYS A 1 323 ? 6.437 8.527 -11.200 1.00 98.69 323 CYS A O 1
ATOM 2606 N N . ILE A 1 324 ? 7.209 10.008 -12.700 1.00 98.81 324 ILE A N 1
ATOM 2607 C CA . ILE A 1 324 ? 6.315 9.590 -13.793 1.00 98.81 324 ILE A CA 1
ATOM 2608 C C . ILE A 1 324 ? 6.589 8.134 -14.197 1.00 98.81 324 ILE A C 1
ATOM 2610 O O . ILE A 1 324 ? 5.649 7.355 -14.381 1.00 98.81 324 ILE A O 1
ATOM 2614 N N . GLU A 1 325 ? 7.861 7.740 -14.279 1.00 98.62 325 GLU A N 1
ATOM 2615 C CA . GLU A 1 325 ? 8.264 6.356 -14.545 1.00 98.62 325 GLU A CA 1
ATOM 2616 C C . GLU A 1 325 ? 7.741 5.402 -13.468 1.00 98.62 325 GLU A C 1
ATOM 2618 O O . GLU A 1 325 ? 7.072 4.420 -13.794 1.00 98.62 325 GLU A O 1
ATOM 2623 N N . LEU A 1 326 ? 7.963 5.719 -12.187 1.00 98.75 326 LEU A N 1
ATOM 2624 C CA . LEU A 1 326 ? 7.498 4.902 -11.067 1.00 98.75 326 LEU A CA 1
ATOM 2625 C C . LEU A 1 326 ? 5.968 4.786 -11.044 1.00 98.75 326 LEU A C 1
ATOM 2627 O O . LEU A 1 326 ? 5.457 3.669 -10.980 1.00 98.75 326 LEU A O 1
ATOM 2631 N N . ILE A 1 327 ? 5.229 5.893 -11.182 1.00 98.81 327 ILE A N 1
ATOM 2632 C CA . ILE A 1 327 ? 3.756 5.867 -11.277 1.00 98.81 327 ILE A CA 1
ATOM 2633 C C . ILE A 1 327 ? 3.305 4.907 -12.392 1.00 98.81 327 ILE A C 1
ATOM 2635 O O . ILE A 1 327 ? 2.359 4.142 -12.206 1.00 98.81 327 ILE A O 1
ATOM 2639 N N . SER A 1 328 ? 4.008 4.903 -13.527 1.00 98.69 328 SER A N 1
ATOM 2640 C CA . SER A 1 328 ? 3.664 4.080 -14.691 1.00 98.69 328 SER A CA 1
ATOM 2641 C C . SER A 1 328 ? 3.950 2.585 -14.490 1.00 98.69 328 SER A C 1
ATOM 2643 O O . SER A 1 328 ? 3.158 1.752 -14.930 1.00 98.69 328 SER A O 1
ATOM 2645 N N . ILE A 1 329 ? 5.049 2.216 -13.820 1.00 98.50 329 ILE A N 1
ATOM 2646 C CA . ILE A 1 329 ? 5.475 0.807 -13.674 1.00 98.50 329 ILE A CA 1
ATOM 2647 C C . ILE A 1 329 ? 4.990 0.125 -12.391 1.00 98.50 329 ILE A C 1
ATOM 2649 O O . ILE A 1 329 ? 5.037 -1.103 -12.307 1.00 98.50 329 ILE A O 1
ATOM 2653 N N . PHE A 1 330 ? 4.510 0.871 -11.393 1.00 98.69 330 PHE A N 1
ATOM 2654 C CA . PHE A 1 330 ? 3.977 0.312 -10.142 1.00 98.69 330 PHE A CA 1
ATOM 2655 C C . PHE A 1 330 ? 2.950 -0.821 -10.352 1.00 98.69 330 PHE A C 1
ATOM 2657 O O . PHE A 1 330 ? 3.099 -1.867 -9.709 1.00 98.69 330 PHE A O 1
ATOM 2664 N N . PRO A 1 331 ? 1.973 -0.695 -11.278 1.00 98.62 331 PRO A N 1
ATOM 2665 C CA . PRO A 1 331 ? 1.085 -1.794 -11.659 1.00 98.62 331 PRO A CA 1
ATOM 2666 C C . PRO A 1 331 ? 1.816 -3.074 -12.076 1.00 98.62 331 PRO A C 1
ATOM 2668 O O . PRO A 1 331 ? 1.464 -4.167 -11.633 1.00 98.62 331 PRO A O 1
ATOM 2671 N N . MET A 1 332 ? 2.864 -2.942 -12.893 1.00 98.38 332 MET A N 1
ATOM 2672 C CA . MET A 1 332 ? 3.653 -4.073 -13.386 1.00 98.38 332 MET A CA 1
ATOM 2673 C C . MET A 1 332 ? 4.415 -4.746 -12.243 1.00 98.38 332 MET A C 1
ATOM 2675 O O . MET A 1 332 ? 4.421 -5.971 -12.151 1.00 98.38 332 MET A O 1
ATOM 2679 N N . LEU A 1 333 ? 5.025 -3.961 -11.344 1.00 98.62 333 LEU A N 1
ATOM 2680 C CA . LEU A 1 333 ? 5.752 -4.495 -10.186 1.00 98.62 333 LEU A CA 1
ATOM 2681 C C . LEU A 1 333 ? 4.834 -5.319 -9.273 1.00 98.62 333 LEU A C 1
ATOM 2683 O O . LEU A 1 333 ? 5.221 -6.402 -8.832 1.00 98.62 333 LEU A O 1
ATOM 2687 N N . ALA A 1 334 ? 3.619 -4.826 -9.022 1.00 98.44 334 ALA A N 1
ATOM 2688 C CA . ALA A 1 334 ? 2.633 -5.510 -8.196 1.00 98.44 334 ALA A CA 1
ATOM 2689 C C . ALA A 1 334 ? 2.152 -6.815 -8.851 1.00 98.44 334 ALA A C 1
ATOM 2691 O O . ALA A 1 334 ? 2.280 -7.891 -8.265 1.00 98.44 334 ALA A O 1
ATOM 2692 N N . VAL A 1 335 ? 1.643 -6.732 -10.085 1.00 98.38 335 VAL A N 1
ATOM 2693 C CA . VAL A 1 335 ? 1.030 -7.875 -10.778 1.00 98.38 335 VAL A CA 1
ATOM 2694 C C . VAL A 1 335 ? 2.062 -8.952 -11.108 1.00 98.38 335 VAL A C 1
ATOM 2696 O O . VAL A 1 335 ? 1.825 -10.130 -10.851 1.00 98.38 335 VAL A O 1
ATOM 2699 N N . TYR A 1 336 ? 3.242 -8.582 -11.613 1.00 98.19 336 TYR A N 1
ATOM 2700 C CA . TYR A 1 336 ? 4.285 -9.568 -11.905 1.00 98.19 336 TYR A CA 1
ATOM 2701 C C . TYR A 1 336 ? 4.865 -10.182 -10.629 1.00 98.19 336 TYR A C 1
ATOM 2703 O O . TYR A 1 336 ? 5.205 -11.364 -10.629 1.00 98.19 336 TYR A O 1
ATOM 2711 N N . GLY A 1 337 ? 4.951 -9.409 -9.540 1.00 97.81 337 GLY A N 1
ATOM 2712 C CA . GLY A 1 337 ? 5.320 -9.926 -8.224 1.00 97.81 337 GLY A CA 1
ATOM 2713 C C . GLY A 1 337 ? 4.329 -10.975 -7.724 1.00 97.81 337 GLY A C 1
ATOM 2714 O O . GLY A 1 337 ? 4.750 -12.029 -7.247 1.00 97.81 337 GLY A O 1
ATOM 2715 N N . TYR A 1 338 ? 3.030 -10.720 -7.896 1.00 97.94 338 TYR A N 1
ATOM 2716 C CA . TYR A 1 338 ? 1.971 -11.664 -7.546 1.00 97.94 338 TYR A CA 1
ATOM 2717 C C . TYR A 1 338 ? 2.007 -12.934 -8.400 1.00 97.94 338 TYR A C 1
ATOM 2719 O O . TYR A 1 338 ? 2.017 -14.032 -7.849 1.00 97.94 338 TYR A O 1
ATOM 2727 N N . HIS A 1 339 ? 2.117 -12.814 -9.726 1.00 97.75 339 HIS A N 1
ATOM 2728 C CA . HIS A 1 339 ? 2.205 -13.989 -10.603 1.00 97.75 339 HIS A CA 1
ATOM 2729 C C . HIS A 1 339 ? 3.457 -14.824 -10.339 1.00 97.75 339 HIS A C 1
ATOM 2731 O O . HIS A 1 339 ? 3.394 -16.051 -10.373 1.00 97.75 339 HIS A O 1
ATOM 2737 N N . ALA A 1 340 ? 4.587 -14.181 -10.025 1.00 96.56 340 ALA A N 1
ATOM 2738 C CA . ALA A 1 340 ? 5.796 -14.890 -9.617 1.00 96.56 340 ALA A CA 1
ATOM 2739 C C . ALA A 1 340 ? 5.576 -15.646 -8.298 1.00 96.56 340 ALA A C 1
ATOM 2741 O O . ALA A 1 340 ? 5.920 -16.821 -8.205 1.00 96.56 340 ALA A O 1
ATOM 2742 N N . TYR A 1 341 ? 4.976 -14.998 -7.295 1.00 95.56 341 TYR A N 1
ATOM 2743 C CA . TYR A 1 341 ? 4.596 -15.649 -6.041 1.00 95.56 341 TYR A CA 1
ATOM 2744 C C . TYR A 1 341 ? 3.699 -16.868 -6.279 1.00 95.56 341 TYR A C 1
ATOM 2746 O O . TYR A 1 341 ? 4.043 -17.965 -5.844 1.00 95.56 341 TYR A O 1
ATOM 2754 N N . ASN A 1 342 ? 2.611 -16.705 -7.025 1.00 92.19 342 ASN A N 1
ATOM 2755 C CA . ASN A 1 342 ? 1.690 -17.793 -7.328 1.00 92.19 342 ASN A CA 1
ATOM 2756 C C . ASN A 1 342 ? 2.367 -18.972 -8.023 1.00 92.19 342 ASN A C 1
ATOM 2758 O O . ASN A 1 342 ? 2.142 -20.119 -7.653 1.00 92.19 342 ASN A O 1
ATOM 2762 N N . HIS A 1 343 ? 3.222 -18.709 -9.005 1.00 92.50 343 HIS A N 1
ATOM 2763 C CA . HIS A 1 343 ? 3.884 -19.785 -9.727 1.00 92.50 343 HIS A CA 1
ATOM 2764 C C . HIS A 1 343 ? 4.896 -20.543 -8.878 1.00 92.50 343 HIS A C 1
ATOM 2766 O O . HIS A 1 343 ? 4.889 -21.770 -8.861 1.00 92.50 343 HIS A O 1
ATOM 2772 N N . TYR A 1 344 ? 5.763 -19.830 -8.163 1.00 89.25 344 TYR A N 1
ATOM 2773 C CA . TYR A 1 344 ? 6.850 -20.478 -7.436 1.00 89.25 344 TYR A CA 1
ATOM 2774 C C . TYR A 1 344 ? 6.421 -21.058 -6.084 1.00 89.25 344 TYR A C 1
ATOM 2776 O O . TYR A 1 344 ? 6.972 -22.080 -5.675 1.00 89.25 344 TYR A O 1
ATOM 2784 N N . GLU A 1 345 ? 5.450 -20.443 -5.403 1.00 86.44 345 GLU A N 1
ATOM 2785 C CA . GLU A 1 345 ? 5.013 -20.872 -4.067 1.00 86.44 345 GLU A CA 1
ATOM 2786 C C . GLU A 1 345 ? 3.692 -21.658 -4.086 1.00 86.44 345 GLU A C 1
ATOM 2788 O O . GLU A 1 345 ? 3.517 -22.548 -3.253 1.00 86.44 345 GLU A O 1
ATOM 2793 N N . ASN A 1 346 ? 2.788 -21.383 -5.038 1.00 84.31 346 ASN A N 1
ATOM 2794 C CA . ASN A 1 346 ? 1.471 -22.036 -5.124 1.00 84.31 346 ASN A CA 1
ATOM 2795 C C . ASN A 1 346 ? 1.339 -23.026 -6.309 1.00 84.31 346 ASN A C 1
ATOM 2797 O O . ASN A 1 346 ? 0.329 -23.721 -6.390 1.00 84.31 346 ASN A O 1
ATOM 2801 N N . ASP A 1 347 ? 2.355 -23.146 -7.180 1.00 84.50 347 ASP A N 1
ATOM 2802 C CA . ASP A 1 347 ? 2.360 -23.997 -8.394 1.00 84.50 347 ASP A CA 1
ATOM 2803 C C . ASP A 1 347 ? 1.217 -23.680 -9.380 1.00 84.50 347 ASP A C 1
ATOM 2805 O O . ASP A 1 347 ? 0.731 -24.542 -10.116 1.00 84.50 347 ASP A O 1
ATOM 2809 N N . ASP A 1 348 ? 0.779 -22.420 -9.395 1.00 86.50 348 ASP A N 1
ATOM 2810 C CA . ASP A 1 348 ? -0.178 -21.921 -10.377 1.00 86.50 348 ASP A CA 1
ATOM 2811 C C . ASP A 1 348 ? 0.517 -21.511 -11.685 1.00 86.50 348 ASP A C 1
ATOM 2813 O O . ASP A 1 348 ? 1.741 -21.347 -11.788 1.00 86.50 348 ASP A O 1
ATOM 2817 N N . SER A 1 349 ? -0.285 -21.332 -12.735 1.00 86.12 349 SER A N 1
ATOM 2818 C CA . SER A 1 349 ? 0.223 -20.803 -14.001 1.00 86.12 349 SER A CA 1
ATOM 2819 C C . SER A 1 349 ? 0.619 -19.337 -13.847 1.00 86.12 349 SER A C 1
ATOM 2821 O O . SER A 1 349 ? -0.160 -18.523 -13.359 1.00 86.12 349 SER A O 1
ATOM 2823 N N . MET A 1 350 ? 1.808 -18.988 -14.334 1.00 89.19 350 MET A N 1
ATOM 2824 C CA . MET A 1 350 ? 2.253 -17.603 -14.448 1.00 89.19 350 MET A CA 1
ATOM 2825 C C . MET A 1 350 ? 2.130 -17.122 -15.883 1.00 89.19 350 MET A C 1
ATOM 2827 O O . MET A 1 350 ? 2.622 -17.752 -16.820 1.00 89.19 350 MET A O 1
ATOM 2831 N N . TYR A 1 351 ? 1.531 -15.950 -16.037 1.00 90.62 351 TYR A N 1
ATOM 2832 C CA . TYR A 1 351 ? 1.458 -15.227 -17.293 1.00 90.62 351 TYR A CA 1
ATOM 2833 C C . TYR A 1 351 ? 2.022 -13.822 -17.106 1.00 90.62 351 TYR A C 1
ATOM 2835 O O . TYR A 1 351 ? 1.824 -13.167 -16.087 1.00 90.62 351 TYR A O 1
ATOM 2843 N N . ILE A 1 352 ? 2.764 -13.369 -18.114 1.00 92.88 352 ILE A N 1
ATOM 2844 C CA . ILE A 1 352 ? 3.318 -12.018 -18.189 1.00 92.88 352 ILE A CA 1
ATOM 2845 C C . ILE A 1 352 ? 2.654 -11.332 -19.372 1.00 92.88 352 ILE A C 1
ATOM 2847 O O . ILE A 1 352 ? 3.122 -11.394 -20.510 1.00 92.88 352 ILE A O 1
ATOM 2851 N N . HIS A 1 353 ? 1.499 -10.740 -19.108 1.00 96.69 353 HIS A N 1
ATOM 2852 C CA . HIS A 1 353 ? 0.813 -9.889 -20.066 1.00 96.69 353 HIS A CA 1
ATOM 2853 C C . HIS A 1 353 ? 1.456 -8.509 -20.043 1.00 96.69 353 HIS A C 1
ATOM 2855 O O . HIS A 1 353 ? 1.698 -7.963 -18.972 1.00 96.69 353 HIS A O 1
ATOM 2861 N N . ARG A 1 354 ? 1.763 -7.970 -21.223 1.00 95.50 354 ARG A N 1
ATOM 2862 C CA . ARG A 1 354 ? 2.278 -6.607 -21.334 1.00 95.50 354 ARG A CA 1
ATOM 2863 C C . ARG A 1 354 ? 1.115 -5.621 -21.226 1.00 95.50 354 ARG A C 1
ATOM 2865 O O . ARG A 1 354 ? 0.030 -5.955 -21.699 1.00 95.50 354 ARG A O 1
ATOM 2872 N N . PRO A 1 355 ? 1.338 -4.447 -20.622 1.00 97.12 355 PRO A N 1
ATOM 2873 C CA . PRO A 1 355 ? 0.352 -3.385 -20.655 1.00 97.12 355 PRO A CA 1
ATOM 2874 C C . PRO A 1 355 ? 0.155 -2.894 -22.093 1.00 97.12 355 PRO A C 1
ATOM 2876 O O . PRO A 1 355 ? 1.114 -2.823 -22.863 1.00 97.12 355 PRO A O 1
ATOM 2879 N N . GLU A 1 356 ? -1.079 -2.538 -22.426 1.00 97.56 356 GLU A N 1
ATOM 2880 C CA . GLU A 1 356 ? -1.448 -1.957 -23.714 1.00 97.56 356 GLU A CA 1
ATOM 2881 C C . GLU A 1 356 ? -1.402 -0.414 -23.612 1.00 97.56 356 GLU A C 1
ATOM 2883 O O . GLU A 1 356 ? -1.923 0.151 -22.634 1.00 97.56 356 GLU A O 1
ATOM 2888 N N . PRO A 1 357 ? -0.758 0.288 -24.567 1.00 95.12 357 PRO A N 1
ATOM 2889 C CA . PRO A 1 357 ? -0.559 1.740 -24.513 1.00 95.12 357 PRO A CA 1
ATOM 2890 C C . PRO A 1 357 ? -1.844 2.571 -24.426 1.00 95.12 357 PRO A C 1
ATOM 2892 O O . PRO A 1 357 ? -1.858 3.614 -23.775 1.00 95.12 357 PRO A O 1
ATOM 2895 N N . GLU A 1 358 ? -2.910 2.115 -25.076 1.00 95.44 358 GLU A N 1
ATOM 2896 C CA . GLU A 1 358 ? -4.180 2.825 -25.236 1.00 95.44 358 GLU A CA 1
ATOM 2897 C C . GLU A 1 358 ? -5.087 2.706 -24.006 1.00 95.44 358 GLU A C 1
ATOM 2899 O O . GLU A 1 358 ? -6.072 3.434 -23.890 1.00 95.44 358 GLU A O 1
ATOM 2904 N N . LEU A 1 359 ? -4.764 1.792 -23.089 1.00 97.62 359 LEU A N 1
ATOM 2905 C CA . LEU A 1 359 ? -5.567 1.510 -21.908 1.00 97.62 359 LEU A CA 1
ATOM 2906 C C . LEU A 1 359 ? -5.157 2.382 -20.720 1.00 97.62 359 LEU A C 1
ATOM 2908 O O . LEU A 1 359 ? -3.979 2.693 -20.507 1.00 97.62 359 LEU A O 1
ATOM 2912 N N . SER A 1 360 ? -6.128 2.718 -19.878 1.00 97.69 360 SER A N 1
ATOM 2913 C CA . SER A 1 360 ? -5.874 3.368 -18.592 1.00 97.69 360 SER A CA 1
ATOM 2914 C C . SER A 1 360 ? -5.097 2.457 -17.632 1.00 97.69 360 SER A C 1
ATOM 2916 O O . SER A 1 360 ? -4.871 1.265 -17.865 1.00 97.69 360 SER A O 1
ATOM 2918 N N . THR A 1 361 ? -4.660 3.022 -16.514 1.00 98.50 361 THR A N 1
ATOM 2919 C CA . THR A 1 361 ? -3.930 2.304 -15.466 1.00 98.50 361 THR A CA 1
ATOM 2920 C C . THR A 1 361 ? -4.797 1.225 -14.813 1.00 98.50 361 THR A C 1
ATOM 2922 O O . THR A 1 361 ? -4.317 0.117 -14.573 1.00 98.50 361 THR A O 1
ATOM 2925 N N . ALA A 1 362 ? -6.082 1.508 -14.578 1.00 98.31 362 ALA A N 1
ATOM 2926 C CA . ALA A 1 362 ? -7.034 0.539 -14.034 1.00 98.31 362 ALA A CA 1
ATOM 2927 C C . ALA A 1 362 ? -7.301 -0.618 -15.009 1.00 98.31 362 ALA A C 1
ATOM 2929 O O . ALA A 1 362 ? -7.311 -1.783 -14.614 1.00 98.31 362 ALA A O 1
ATOM 2930 N N . GLU A 1 363 ? -7.458 -0.307 -16.293 1.00 98.56 363 GLU A N 1
ATOM 2931 C CA . GLU A 1 363 ? -7.631 -1.309 -17.346 1.00 98.56 363 GLU A CA 1
ATOM 2932 C C . GLU A 1 363 ? -6.403 -2.208 -17.485 1.00 98.56 363 GLU A C 1
ATOM 2934 O O . GLU A 1 363 ? -6.525 -3.430 -17.476 1.00 98.56 363 GLU A O 1
ATOM 2939 N N . ASN A 1 364 ? -5.207 -1.617 -17.516 1.00 98.56 364 ASN A N 1
ATOM 2940 C CA . ASN A 1 364 ? -3.962 -2.374 -17.568 1.00 98.56 364 ASN A CA 1
ATOM 2941 C C . ASN A 1 364 ? -3.758 -3.267 -16.340 1.00 98.56 364 ASN A C 1
ATOM 2943 O O . ASN A 1 364 ? -3.232 -4.369 -16.476 1.00 98.56 364 ASN A O 1
ATOM 2947 N N . LEU A 1 365 ? -4.191 -2.842 -15.150 1.00 98.44 365 LEU A N 1
ATOM 2948 C CA . LEU A 1 365 ? -4.162 -3.695 -13.960 1.00 98.44 365 LEU A CA 1
ATOM 2949 C C . LEU A 1 365 ? -5.014 -4.952 -14.143 1.00 98.44 365 LEU A C 1
ATOM 2951 O O . LEU A 1 365 ? -4.513 -6.052 -13.920 1.00 98.44 365 LEU A O 1
ATOM 2955 N N . LEU A 1 366 ? -6.272 -4.803 -14.566 1.00 98.50 366 LEU A N 1
ATOM 2956 C CA . LEU A 1 366 ? -7.172 -5.942 -14.778 1.00 98.50 366 LEU A CA 1
ATOM 2957 C C . LEU A 1 366 ? -6.691 -6.834 -15.928 1.00 98.50 366 LEU A C 1
ATOM 2959 O O . LEU A 1 366 ? -6.666 -8.055 -15.779 1.00 98.50 366 LEU A O 1
ATOM 2963 N N . LEU A 1 367 ? -6.242 -6.228 -17.031 1.00 98.31 367 LEU A N 1
ATOM 2964 C CA . LEU A 1 367 ? -5.680 -6.929 -18.184 1.00 98.31 367 LEU A CA 1
ATOM 2965 C C . LEU A 1 367 ? -4.465 -7.770 -17.798 1.00 98.31 367 LEU A C 1
ATOM 2967 O O . LEU A 1 367 ? -4.366 -8.923 -18.206 1.00 98.31 367 LEU A O 1
ATOM 2971 N N . MET A 1 368 ? -3.526 -7.206 -17.031 1.00 98.12 368 MET A N 1
ATOM 2972 C CA . MET A 1 368 ? -2.310 -7.926 -16.652 1.00 98.12 368 MET A CA 1
ATOM 2973 C C . MET A 1 368 ? -2.570 -8.998 -15.592 1.00 98.12 368 MET A C 1
ATOM 2975 O O . MET A 1 368 ? -1.864 -10.009 -15.540 1.00 98.12 368 MET A O 1
ATOM 2979 N N . LEU A 1 369 ? -3.555 -8.767 -14.724 1.00 97.31 369 LEU A N 1
ATOM 2980 C CA . LEU A 1 369 ? -3.861 -9.651 -13.609 1.00 97.31 369 LEU A CA 1
ATOM 2981 C C . LEU A 1 369 ? -4.645 -10.893 -14.027 1.00 97.31 369 LEU A C 1
ATOM 2983 O O . LEU A 1 369 ? -4.486 -11.912 -13.369 1.00 97.31 369 LEU A O 1
ATOM 2987 N N . ARG A 1 370 ? -5.478 -10.826 -15.072 1.00 96.38 370 ARG A N 1
ATOM 2988 C CA . ARG A 1 370 ? -6.397 -11.911 -15.450 1.00 96.38 370 ARG A CA 1
ATOM 2989 C C . ARG A 1 370 ? -5.855 -12.759 -16.603 1.00 96.38 370 ARG A C 1
ATOM 2991 O O . ARG A 1 370 ? -5.332 -12.197 -17.562 1.00 96.38 370 ARG A O 1
ATOM 2998 N N . PRO A 1 371 ? -6.043 -14.092 -16.573 1.00 94.62 371 PRO A N 1
ATOM 2999 C CA . PRO A 1 371 ? -5.486 -14.987 -17.589 1.00 94.62 371 PRO A CA 1
ATOM 3000 C C . PRO A 1 371 ? -6.142 -14.814 -18.968 1.00 94.62 371 PRO A C 1
ATOM 3002 O O . PRO A 1 371 ? -5.507 -15.048 -19.994 1.00 94.62 371 PRO A O 1
ATOM 3005 N N . ASP A 1 372 ? -7.415 -14.416 -19.000 1.00 95.25 372 ASP A N 1
ATOM 3006 C CA . ASP A 1 372 ? -8.197 -14.178 -20.218 1.00 95.25 372 ASP A CA 1
ATOM 3007 C C . ASP A 1 372 ? -8.118 -12.723 -20.712 1.00 95.25 372 ASP A C 1
ATOM 3009 O O . ASP A 1 372 ? -8.629 -12.408 -21.791 1.00 95.25 372 ASP A O 1
ATOM 3013 N N . LYS A 1 373 ? -7.466 -11.846 -19.932 1.00 97.25 373 LYS A N 1
ATOM 3014 C CA . LYS A 1 373 ? -7.377 -10.394 -20.139 1.00 97.25 373 LYS A CA 1
ATOM 3015 C C . LYS A 1 373 ? -8.730 -9.676 -20.194 1.00 97.25 373 LYS A C 1
ATOM 3017 O O . LYS A 1 373 ? -8.776 -8.513 -20.590 1.00 97.25 373 LYS A O 1
ATOM 3022 N N . GLN A 1 374 ? -9.826 -10.342 -19.831 1.00 97.31 374 GLN A N 1
ATOM 3023 C CA . GLN A 1 374 ? -11.166 -9.787 -19.979 1.00 97.31 374 GLN A CA 1
ATOM 3024 C C . GLN A 1 374 ? -11.576 -9.006 -18.739 1.00 97.31 374 GLN A C 1
ATOM 3026 O O . GLN A 1 374 ? -11.363 -9.423 -17.599 1.00 97.31 374 GLN A O 1
ATOM 3031 N N . TYR A 1 375 ? -12.229 -7.875 -18.961 1.00 97.81 375 TYR A N 1
ATOM 3032 C CA . TYR A 1 375 ? -12.902 -7.101 -17.931 1.00 97.81 375 TYR A CA 1
ATOM 3033 C C . TYR A 1 375 ? -14.037 -6.298 -18.558 1.00 97.81 375 TYR A C 1
ATOM 3035 O O . TYR A 1 375 ? -13.994 -5.922 -19.728 1.00 97.81 375 TYR A O 1
ATOM 3043 N N . SER A 1 376 ? -15.076 -6.031 -17.777 1.00 97.50 376 SER A N 1
ATOM 3044 C CA . SER A 1 376 ? -16.123 -5.101 -18.188 1.00 97.50 376 SER A CA 1
ATOM 3045 C C . SER A 1 376 ? -15.686 -3.660 -17.943 1.00 97.50 376 SER A C 1
ATOM 3047 O O . SER A 1 376 ? -14.895 -3.363 -17.044 1.00 97.50 376 SER A O 1
ATOM 3049 N N . ARG A 1 377 ? -16.278 -2.724 -18.687 1.00 96.19 377 ARG A N 1
ATOM 3050 C CA . ARG A 1 377 ? -16.043 -1.293 -18.469 1.00 96.19 377 ARG A CA 1
ATOM 3051 C C . ARG A 1 377 ? -16.371 -0.854 -17.040 1.00 96.19 377 ARG A C 1
ATOM 3053 O O . ARG A 1 377 ? -15.650 -0.038 -16.476 1.00 96.19 377 ARG A O 1
ATOM 3060 N N . LEU A 1 378 ? -17.429 -1.416 -16.447 1.00 97.38 378 LEU A N 1
ATOM 3061 C CA . LEU A 1 378 ? -17.806 -1.132 -15.063 1.00 97.38 378 LEU A CA 1
ATOM 3062 C C . LEU A 1 378 ? -16.705 -1.558 -14.085 1.00 97.38 378 LEU A C 1
ATOM 3064 O O . LEU A 1 378 ? -16.367 -0.789 -13.193 1.00 97.38 378 LEU A O 1
ATOM 3068 N N . GLU A 1 379 ? -16.106 -2.737 -14.271 1.00 98.25 379 GLU A N 1
ATOM 3069 C CA . GLU A 1 379 ? -15.000 -3.204 -13.424 1.00 98.25 379 GLU A CA 1
ATOM 3070 C C . GLU A 1 379 ? -13.800 -2.255 -13.477 1.00 98.25 379 GLU A C 1
ATOM 3072 O O . GLU A 1 379 ? -13.294 -1.838 -12.434 1.00 98.25 379 GLU A O 1
ATOM 3077 N N . ALA A 1 380 ? -13.383 -1.865 -14.685 1.00 98.06 380 ALA A N 1
ATOM 3078 C CA . ALA A 1 380 ? -12.288 -0.918 -14.866 1.00 98.06 380 ALA A CA 1
ATOM 3079 C C . ALA A 1 380 ? -12.611 0.447 -14.242 1.00 98.06 380 ALA A C 1
ATOM 3081 O O . ALA A 1 380 ? -11.776 1.023 -13.549 1.00 98.06 380 ALA A O 1
ATOM 3082 N N . LYS A 1 381 ? -13.837 0.948 -14.432 1.00 97.50 381 LYS A N 1
ATOM 3083 C CA . LYS A 1 381 ? -14.296 2.224 -13.871 1.00 97.50 381 LYS A CA 1
ATOM 3084 C C . LYS A 1 381 ? -14.307 2.216 -12.343 1.00 97.50 381 LYS A C 1
ATOM 3086 O O . LYS A 1 381 ? -13.880 3.186 -11.723 1.00 97.50 381 LYS A O 1
ATOM 3091 N N . VAL A 1 382 ? -14.791 1.140 -11.725 1.00 97.69 382 VAL A N 1
ATOM 3092 C CA . VAL A 1 382 ? -14.827 1.017 -10.260 1.00 97.69 382 VAL A CA 1
ATOM 3093 C C . VAL A 1 382 ? -13.404 0.978 -9.698 1.00 97.69 382 VAL A C 1
ATOM 3095 O O . VAL A 1 382 ? -13.127 1.660 -8.710 1.00 97.69 382 VAL A O 1
ATOM 3098 N N . LEU A 1 383 ? -12.488 0.245 -10.344 1.00 98.50 383 LEU A N 1
ATOM 3099 C CA . LEU A 1 383 ? -11.078 0.221 -9.949 1.00 98.50 383 LEU A CA 1
ATOM 3100 C C . LEU A 1 383 ? -10.409 1.591 -10.119 1.00 98.50 383 LEU A C 1
ATOM 3102 O O . LEU A 1 383 ? -9.685 2.027 -9.232 1.00 98.50 383 LEU A O 1
ATOM 3106 N N . ASP A 1 384 ? -10.674 2.297 -11.215 1.00 98.44 384 ASP A N 1
ATOM 3107 C CA . ASP A 1 384 ? -10.152 3.645 -11.460 1.00 98.44 384 ASP A CA 1
ATOM 3108 C C . ASP A 1 384 ? -10.603 4.651 -10.391 1.00 98.44 384 ASP A C 1
ATOM 3110 O O . ASP A 1 384 ? -9.780 5.385 -9.838 1.00 98.44 384 ASP A O 1
ATOM 3114 N N . VAL A 1 385 ? -11.887 4.624 -10.018 1.00 97.69 385 VAL A N 1
ATOM 3115 C CA . VAL A 1 385 ? -12.410 5.437 -8.911 1.00 97.69 385 VAL A CA 1
ATOM 3116 C C . VAL A 1 385 ? -11.744 5.043 -7.594 1.00 97.69 385 VAL A C 1
ATOM 3118 O O . VAL A 1 385 ? -11.341 5.927 -6.836 1.00 97.69 385 VAL A O 1
ATOM 3121 N N . ALA A 1 386 ? -11.578 3.743 -7.327 1.00 97.50 386 ALA A N 1
ATOM 3122 C CA . ALA A 1 386 ? -10.871 3.277 -6.139 1.00 97.50 386 ALA A CA 1
ATOM 3123 C C . ALA A 1 386 ? -9.446 3.845 -6.095 1.00 97.50 386 ALA A C 1
ATOM 3125 O O . ALA A 1 386 ? -9.049 4.408 -5.078 1.00 97.50 386 ALA A O 1
ATOM 3126 N N . LEU A 1 387 ? -8.695 3.777 -7.197 1.00 98.31 387 LEU A N 1
ATOM 3127 C CA . LEU A 1 387 ? -7.341 4.319 -7.261 1.00 98.31 387 LEU A CA 1
ATOM 3128 C C . LEU A 1 387 ? -7.328 5.838 -7.039 1.00 98.31 387 LEU A C 1
ATOM 3130 O O . LEU A 1 387 ? -6.568 6.320 -6.202 1.00 98.31 387 LEU A O 1
ATOM 3134 N N . LEU A 1 388 ? -8.202 6.590 -7.714 1.00 97.50 388 LEU A N 1
ATOM 3135 C CA . LEU A 1 388 ? -8.305 8.046 -7.570 1.00 97.50 388 LEU A CA 1
ATOM 3136 C C . LEU A 1 388 ? -8.530 8.462 -6.112 1.00 97.50 388 LEU A C 1
ATOM 3138 O O . LEU A 1 388 ? -7.824 9.330 -5.600 1.00 97.50 388 LEU A O 1
ATOM 3142 N N . LEU A 1 389 ? -9.480 7.824 -5.423 1.00 96.88 389 LEU A N 1
ATOM 3143 C CA . LEU A 1 389 ? -9.836 8.154 -4.037 1.00 96.88 389 LEU A CA 1
ATOM 3144 C C . LEU A 1 389 ? -8.698 7.897 -3.034 1.00 96.88 389 LEU A C 1
ATOM 3146 O O . LEU A 1 389 ? -8.718 8.435 -1.923 1.00 96.88 389 LEU A O 1
ATOM 3150 N N . HIS A 1 390 ? -7.710 7.081 -3.406 1.00 96.50 390 HIS A N 1
ATOM 3151 C CA . HIS A 1 390 ? -6.570 6.739 -2.560 1.00 96.50 390 HIS A CA 1
ATOM 3152 C C . HIS A 1 390 ? -5.283 7.491 -2.924 1.00 96.50 390 HIS A C 1
ATOM 3154 O O . HIS A 1 390 ? -4.295 7.329 -2.198 1.00 96.50 390 HIS A O 1
ATOM 3160 N N . MET A 1 391 ? -5.281 8.329 -3.969 1.00 97.12 391 MET A N 1
ATOM 3161 C CA . MET A 1 391 ? -4.072 8.993 -4.478 1.00 97.12 391 MET A CA 1
ATOM 3162 C C . MET A 1 391 ? -3.373 9.873 -3.452 1.00 97.12 391 MET A C 1
ATOM 3164 O O . MET A 1 391 ? -2.153 9.825 -3.326 1.00 97.12 391 MET A O 1
ATOM 3168 N N . GLU A 1 392 ? -4.140 10.647 -2.690 1.00 95.88 392 GLU A N 1
ATOM 3169 C CA . GLU A 1 392 ? -3.611 11.488 -1.622 1.00 95.88 392 GLU A CA 1
ATOM 3170 C C . GLU A 1 392 ? -4.639 11.637 -0.491 1.00 95.88 392 GLU A C 1
ATOM 3172 O O . GLU A 1 392 ? -5.851 11.576 -0.701 1.00 95.88 392 GLU A O 1
ATOM 3177 N N . HIS A 1 393 ? -4.163 11.794 0.740 1.00 93.69 393 HIS A N 1
ATOM 3178 C CA . HIS A 1 393 ? -4.996 11.897 1.927 1.00 93.69 393 HIS A CA 1
ATOM 3179 C C . HIS A 1 393 ? -4.353 12.782 3.010 1.00 93.69 393 HIS A C 1
ATOM 3181 O O . HIS A 1 393 ? -4.247 12.399 4.183 1.00 93.69 393 HIS A O 1
ATOM 3187 N N . GLY A 1 394 ? -3.931 13.984 2.614 1.00 85.62 394 GLY A N 1
ATOM 3188 C CA . GLY A 1 394 ? -3.261 14.950 3.478 1.00 85.62 394 GLY A CA 1
ATOM 3189 C C . GLY A 1 394 ? -1.780 14.632 3.695 1.00 85.62 394 GLY A C 1
ATOM 3190 O O . GLY A 1 394 ? -1.405 13.494 3.984 1.00 85.62 394 GLY A O 1
ATOM 3191 N N . GLY A 1 395 ? -0.943 15.675 3.714 1.00 81.56 395 GLY A N 1
ATOM 3192 C CA . GLY A 1 395 ? 0.513 15.551 3.881 1.00 81.56 395 GLY A CA 1
ATOM 3193 C C . GLY A 1 395 ? 1.000 14.926 5.200 1.00 81.56 395 GLY A C 1
ATOM 3194 O O . GLY A 1 395 ? 2.188 14.655 5.345 1.00 81.56 395 GLY A O 1
ATOM 3195 N N . GLY A 1 396 ? 0.102 14.704 6.168 1.00 84.56 396 GLY A N 1
ATOM 3196 C CA . GLY A 1 396 ? 0.412 14.133 7.483 1.00 84.56 396 GLY A CA 1
ATOM 3197 C C . GLY A 1 396 ? 0.177 12.624 7.619 1.00 84.56 396 GLY A C 1
ATOM 3198 O O . GLY A 1 396 ? 0.417 12.080 8.697 1.00 84.56 396 GLY A O 1
ATOM 3199 N N . ASN A 1 397 ? -0.316 11.926 6.585 1.00 89.69 397 ASN A N 1
ATOM 3200 C CA . ASN A 1 397 ? -0.377 10.460 6.638 1.00 89.69 397 ASN A CA 1
ATOM 3201 C C . ASN A 1 397 ? 1.049 9.876 6.678 1.00 89.69 397 ASN A C 1
ATOM 3203 O O . ASN A 1 397 ? 1.962 10.462 6.100 1.00 89.69 397 ASN A O 1
ATOM 3207 N N . ASN A 1 398 ? 1.253 8.741 7.359 1.00 93.38 398 ASN A N 1
ATOM 3208 C CA . ASN A 1 398 ? 2.602 8.294 7.734 1.00 93.38 398 ASN A CA 1
ATOM 3209 C C . ASN A 1 398 ? 3.524 8.115 6.515 1.00 93.38 398 ASN A C 1
ATOM 3211 O O . ASN A 1 398 ? 4.607 8.681 6.501 1.00 93.38 398 ASN A O 1
ATOM 3215 N N . SER A 1 399 ? 3.058 7.445 5.457 1.00 96.62 399 SER A N 1
ATOM 3216 C CA . SER A 1 399 ? 3.850 7.233 4.234 1.00 96.62 399 SER A CA 1
ATOM 3217 C C . SER A 1 399 ? 4.204 8.527 3.494 1.00 96.62 399 SER A C 1
ATOM 3219 O O . SER A 1 399 ? 5.322 8.674 3.000 1.00 96.62 399 SER A O 1
ATOM 3221 N N . THR A 1 400 ? 3.281 9.494 3.439 1.00 96.62 400 THR A N 1
ATOM 3222 C CA . THR A 1 400 ? 3.554 10.799 2.823 1.00 96.62 400 THR A CA 1
ATOM 3223 C C . THR A 1 400 ? 4.520 11.610 3.686 1.00 96.62 400 THR A C 1
ATOM 3225 O O . THR A 1 400 ? 5.475 12.180 3.163 1.00 96.62 400 THR A O 1
ATOM 3228 N N . PHE A 1 401 ? 4.355 11.597 5.011 1.00 95.62 401 PHE A N 1
ATOM 3229 C CA . PHE A 1 401 ? 5.303 12.236 5.921 1.00 95.62 401 PHE A CA 1
ATOM 3230 C C . PHE A 1 401 ? 6.699 11.605 5.819 1.00 95.62 401 PHE A C 1
ATOM 3232 O O . PHE A 1 401 ? 7.681 12.333 5.725 1.00 95.62 401 PHE A O 1
ATOM 3239 N N . THR A 1 402 ? 6.803 10.274 5.732 1.00 96.94 402 THR A N 1
ATOM 3240 C CA . THR A 1 402 ? 8.066 9.569 5.459 1.00 96.94 402 THR A CA 1
ATOM 3241 C C . THR A 1 402 ? 8.691 10.026 4.142 1.00 96.94 402 THR A C 1
ATOM 3243 O O . THR A 1 402 ? 9.891 10.283 4.107 1.00 96.94 402 THR A O 1
ATOM 3246 N N . THR A 1 403 ? 7.889 10.198 3.086 1.00 97.62 403 THR A N 1
ATOM 3247 C CA . THR A 1 403 ? 8.373 10.719 1.795 1.00 97.62 403 THR A CA 1
ATOM 3248 C C . THR A 1 403 ? 9.013 12.098 1.956 1.00 97.62 403 THR A C 1
ATOM 3250 O O . THR A 1 403 ? 10.107 12.327 1.438 1.00 97.62 403 THR A O 1
ATOM 3253 N N . ARG A 1 404 ? 8.376 13.006 2.710 1.00 95.94 404 ARG A N 1
ATOM 3254 C CA . ARG A 1 404 ? 8.927 14.341 3.001 1.00 95.94 404 ARG A CA 1
ATOM 3255 C C . ARG A 1 404 ? 10.195 14.259 3.847 1.00 95.94 404 ARG A C 1
ATOM 3257 O O . ARG A 1 404 ? 11.189 14.876 3.492 1.00 95.94 404 ARG A O 1
ATOM 3264 N N . VAL A 1 405 ? 10.201 13.445 4.906 1.00 95.88 405 VAL A N 1
ATOM 3265 C CA . VAL A 1 405 ? 11.369 13.252 5.787 1.00 95.88 405 VAL A CA 1
ATOM 3266 C C . VAL A 1 405 ? 12.591 12.782 4.999 1.00 95.88 405 VAL A C 1
ATOM 3268 O O . VAL A 1 405 ? 13.641 13.414 5.086 1.00 95.88 405 VAL A O 1
ATOM 3271 N N . VAL A 1 406 ? 12.454 11.725 4.196 1.00 97.50 406 VAL A N 1
ATOM 3272 C CA . VAL A 1 406 ? 13.569 11.165 3.409 1.00 97.50 406 VAL A CA 1
ATOM 3273 C C . VAL A 1 406 ? 13.979 12.102 2.269 1.00 97.50 406 VAL A C 1
ATOM 3275 O O . VAL A 1 406 ? 15.163 12.251 1.978 1.00 97.50 406 VAL A O 1
ATOM 3278 N N . THR A 1 407 ? 13.030 12.825 1.672 1.00 96.56 407 THR A N 1
ATOM 3279 C CA . THR A 1 407 ? 13.357 13.858 0.676 1.00 96.56 407 THR A CA 1
ATOM 3280 C C . THR A 1 407 ? 14.137 15.020 1.302 1.00 96.56 407 THR A C 1
ATOM 3282 O O . THR A 1 407 ? 15.128 15.457 0.725 1.00 96.56 407 THR A O 1
ATOM 3285 N N . SER A 1 408 ? 13.778 15.459 2.514 1.00 95.44 408 SER A N 1
ATOM 3286 C CA . SER A 1 408 ? 14.446 16.567 3.217 1.00 95.44 408 SER A CA 1
ATOM 3287 C C . SER A 1 408 ? 15.911 16.286 3.582 1.00 95.44 408 SER A C 1
ATOM 3289 O O . SER A 1 408 ? 16.668 17.216 3.857 1.00 95.44 408 SER A O 1
ATOM 3291 N N . SER A 1 409 ? 16.334 15.013 3.586 1.00 95.06 409 SER A N 1
ATOM 3292 C CA . SER A 1 409 ? 17.738 14.632 3.777 1.00 95.06 409 SER A CA 1
ATOM 3293 C C . SER A 1 409 ? 18.554 14.633 2.479 1.00 95.06 409 SER A C 1
ATOM 3295 O O . SER A 1 409 ? 19.736 14.304 2.523 1.00 95.06 409 SER A O 1
ATOM 3297 N N . GLY A 1 410 ? 17.940 14.947 1.332 1.00 92.56 410 GLY A N 1
ATOM 3298 C CA . GLY A 1 410 ? 18.583 14.927 0.015 1.00 92.56 410 GLY A CA 1
ATOM 3299 C C . GLY A 1 410 ? 18.656 13.544 -0.642 1.00 92.56 410 GLY A C 1
ATOM 3300 O O . GLY A 1 410 ? 19.483 13.341 -1.523 1.00 92.56 410 GLY A O 1
ATOM 3301 N N . SER A 1 411 ? 17.832 12.580 -0.215 1.00 94.88 411 SER A N 1
ATOM 3302 C CA . SER A 1 411 ? 17.826 11.230 -0.799 1.00 94.88 411 SER A CA 1
ATOM 3303 C C . SER A 1 411 ? 17.139 11.179 -2.176 1.00 94.88 411 SER A C 1
ATOM 3305 O O . SER A 1 411 ? 16.269 12.001 -2.508 1.00 94.88 411 SER A O 1
ATOM 3307 N N . ASP A 1 412 ? 17.523 10.189 -2.984 1.00 95.56 412 ASP A N 1
ATOM 3308 C CA . ASP A 1 412 ? 17.008 9.962 -4.332 1.00 95.56 412 ASP A CA 1
ATOM 3309 C C . ASP A 1 412 ? 15.537 9.500 -4.343 1.00 95.56 412 ASP A C 1
ATOM 3311 O O . ASP A 1 412 ? 14.937 9.162 -3.317 1.00 95.56 412 ASP A O 1
ATOM 3315 N N . THR A 1 413 ? 14.926 9.524 -5.530 1.00 98.00 413 THR A N 1
ATOM 3316 C CA . THR A 1 413 ? 13.493 9.251 -5.692 1.00 98.00 413 THR A CA 1
ATOM 3317 C C . THR A 1 413 ? 13.157 7.804 -5.353 1.00 98.00 413 THR A C 1
ATOM 3319 O O . THR A 1 413 ? 12.169 7.562 -4.660 1.00 98.00 413 THR A O 1
ATOM 3322 N N . TYR A 1 414 ? 13.980 6.843 -5.771 1.00 98.38 414 TYR A N 1
ATOM 3323 C CA . TYR A 1 414 ? 13.731 5.425 -5.516 1.00 98.38 414 TYR A CA 1
ATOM 3324 C C . TYR A 1 414 ? 13.812 5.119 -4.021 1.00 98.38 414 TYR A C 1
ATOM 3326 O O . TYR A 1 414 ? 12.921 4.454 -3.492 1.00 98.38 414 TYR A O 1
ATOM 3334 N N . SER A 1 415 ? 14.811 5.660 -3.320 1.00 98.19 415 SER A N 1
ATOM 3335 C CA . SER A 1 415 ? 14.954 5.523 -1.866 1.00 98.19 415 SER A CA 1
ATOM 3336 C C . SER A 1 415 ? 13.788 6.155 -1.100 1.00 98.19 415 SER A C 1
ATOM 3338 O O . SER A 1 415 ? 13.214 5.513 -0.216 1.00 98.19 415 SER A O 1
ATOM 3340 N N . SER A 1 416 ? 13.369 7.373 -1.466 1.00 98.06 416 SER A N 1
ATOM 3341 C CA . SER A 1 416 ? 12.204 8.031 -0.854 1.00 98.06 416 SER A CA 1
ATOM 3342 C C . SER A 1 416 ? 10.919 7.223 -1.028 1.00 98.06 416 SER A C 1
ATOM 3344 O O . SER A 1 416 ? 10.164 7.031 -0.071 1.00 98.06 416 SER A O 1
ATOM 3346 N N . ILE A 1 417 ? 10.680 6.702 -2.232 1.00 98.56 417 ILE A N 1
ATOM 3347 C CA . ILE A 1 417 ? 9.500 5.887 -2.518 1.00 98.56 417 ILE A CA 1
ATOM 3348 C C . ILE A 1 417 ? 9.580 4.516 -1.825 1.00 98.56 417 ILE A C 1
ATOM 3350 O O . ILE A 1 417 ? 8.587 4.055 -1.261 1.00 98.56 417 ILE A O 1
ATOM 3354 N N . ALA A 1 418 ? 10.750 3.876 -1.775 1.00 98.56 418 ALA A N 1
ATOM 3355 C CA . ALA A 1 418 ? 10.958 2.629 -1.036 1.00 98.56 418 ALA A CA 1
ATOM 3356 C C . ALA A 1 418 ? 10.727 2.798 0.480 1.00 98.56 418 ALA A C 1
ATOM 3358 O O . ALA A 1 418 ? 10.151 1.918 1.133 1.00 98.56 418 ALA A O 1
ATOM 3359 N N . ALA A 1 419 ? 11.111 3.943 1.051 1.00 98.44 419 ALA A N 1
ATOM 3360 C CA . ALA A 1 419 ? 10.813 4.279 2.440 1.00 98.44 419 ALA A CA 1
ATOM 3361 C C . ALA A 1 419 ? 9.305 4.481 2.665 1.00 98.44 419 ALA A C 1
ATOM 3363 O O . ALA A 1 419 ? 8.748 3.956 3.634 1.00 98.44 419 ALA A O 1
ATOM 3364 N N . ALA A 1 420 ? 8.619 5.168 1.746 1.00 98.19 420 ALA A N 1
ATOM 3365 C CA . ALA A 1 420 ? 7.168 5.340 1.790 1.00 98.19 420 ALA A CA 1
ATOM 3366 C C . ALA A 1 420 ? 6.421 3.995 1.713 1.00 98.19 420 ALA A C 1
ATOM 3368 O O . ALA A 1 420 ? 5.494 3.759 2.491 1.00 98.19 420 ALA A O 1
ATOM 3369 N N . MET A 1 421 ? 6.881 3.079 0.853 1.00 97.50 421 MET A N 1
ATOM 3370 C CA . MET A 1 421 ? 6.386 1.699 0.763 1.00 97.50 421 MET A CA 1
ATOM 3371 C C . MET A 1 421 ? 6.576 0.934 2.075 1.00 97.50 421 MET A C 1
ATOM 3373 O O . MET A 1 421 ? 5.656 0.267 2.550 1.00 97.50 421 MET A O 1
ATOM 3377 N N . SER A 1 422 ? 7.755 1.060 2.687 1.00 96.56 422 SER A N 1
ATOM 3378 C CA . SER A 1 422 ? 8.079 0.412 3.964 1.00 96.56 422 SER A CA 1
ATOM 3379 C C . SER A 1 422 ? 7.208 0.936 5.112 1.00 96.56 422 SER A C 1
ATOM 3381 O O . SER A 1 422 ? 6.774 0.156 5.958 1.00 96.56 422 SER A O 1
ATOM 3383 N N . SER A 1 423 ? 6.888 2.234 5.104 1.00 95.69 423 SER A N 1
ATOM 3384 C CA . SER A 1 423 ? 5.915 2.844 6.018 1.00 95.69 423 SER A CA 1
ATOM 3385 C C . SER A 1 423 ? 4.495 2.310 5.779 1.00 95.69 423 SER A C 1
ATOM 3387 O O . SER A 1 423 ? 3.834 1.868 6.722 1.00 95.69 423 SER A O 1
ATOM 3389 N N . LEU A 1 424 ? 4.033 2.295 4.523 1.00 94.69 424 LEU A N 1
ATOM 3390 C CA . LEU A 1 424 ? 2.684 1.852 4.153 1.00 94.69 424 LEU A CA 1
ATOM 3391 C C . LEU A 1 424 ? 2.427 0.379 4.491 1.00 94.69 424 LEU A C 1
ATOM 3393 O O . LEU A 1 424 ? 1.329 0.026 4.912 1.00 94.69 424 LEU A O 1
ATOM 3397 N N . LYS A 1 425 ? 3.438 -0.478 4.339 1.00 91.75 425 LYS A N 1
ATOM 3398 C CA . LYS A 1 425 ? 3.351 -1.908 4.653 1.00 91.75 425 LYS A CA 1
ATOM 3399 C C . LYS A 1 425 ? 2.967 -2.185 6.116 1.00 91.75 425 LYS A C 1
ATOM 3401 O O . LYS A 1 425 ? 2.401 -3.237 6.410 1.00 91.75 425 LYS A O 1
ATOM 3406 N N . GLY A 1 426 ? 3.303 -1.288 7.045 1.00 87.25 426 GLY A N 1
ATOM 3407 C CA . GLY A 1 426 ? 3.056 -1.500 8.469 1.00 87.25 426 GLY A CA 1
ATOM 3408 C C . GLY A 1 426 ? 1.561 -1.694 8.782 1.00 87.25 426 GLY A C 1
ATOM 3409 O O . GLY A 1 426 ? 0.742 -0.921 8.291 1.00 87.25 426 GLY A O 1
ATOM 3410 N N . PRO A 1 427 ? 1.184 -2.639 9.668 1.00 81.56 427 PRO A N 1
ATOM 3411 C CA . PRO A 1 427 ? -0.221 -2.985 9.946 1.00 81.56 427 PRO A CA 1
ATOM 3412 C C . PRO A 1 427 ? -1.023 -1.874 10.646 1.00 81.56 427 PRO A C 1
ATOM 3414 O O . PRO A 1 427 ? -2.234 -1.979 10.806 1.00 81.56 427 PRO A O 1
ATOM 3417 N N . LYS A 1 428 ? -0.346 -0.820 11.119 1.00 81.25 428 LYS A N 1
ATOM 3418 C CA . LYS A 1 428 ? -0.973 0.386 11.685 1.00 81.25 428 LYS A CA 1
ATOM 3419 C C . LYS A 1 428 ? -1.270 1.457 10.629 1.00 81.25 428 LYS A C 1
ATOM 3421 O O . LYS A 1 428 ? -1.815 2.499 10.980 1.00 81.25 428 LYS A O 1
ATOM 3426 N N . HIS A 1 429 ? -0.853 1.239 9.382 1.00 83.00 429 HIS A N 1
ATOM 3427 C CA . HIS A 1 429 ? -1.060 2.157 8.265 1.00 83.00 429 HIS A CA 1
ATOM 3428 C C . HIS A 1 429 ? -1.844 1.460 7.149 1.00 83.00 429 HIS A C 1
ATOM 3430 O O . HIS A 1 429 ? -2.991 1.820 6.901 1.00 83.00 429 HIS A O 1
ATOM 3436 N N . GLY A 1 430 ? -1.274 0.417 6.540 1.00 75.62 430 GLY A N 1
ATOM 3437 C CA . GLY A 1 430 ? -1.964 -0.445 5.580 1.00 75.62 430 GLY A CA 1
ATOM 3438 C C . GLY A 1 430 ? -2.669 -1.641 6.233 1.00 75.62 430 GLY A C 1
ATOM 3439 O O . GLY A 1 430 ? -2.406 -1.988 7.383 1.00 75.62 430 GLY A O 1
ATOM 3440 N N . GLY A 1 431 ? -3.549 -2.305 5.475 1.00 81.75 431 GLY A N 1
ATOM 3441 C CA . GLY A 1 431 ? -4.171 -3.583 5.857 1.00 81.75 431 GLY A CA 1
ATOM 3442 C C . GLY A 1 431 ? -5.526 -3.491 6.568 1.00 81.75 431 GLY A C 1
ATOM 3443 O O . GLY A 1 431 ? -6.095 -4.527 6.913 1.00 81.75 431 GLY A O 1
ATOM 3444 N N . ALA A 1 432 ? -6.077 -2.286 6.756 1.00 85.56 432 ALA A N 1
ATOM 3445 C CA . ALA A 1 432 ? -7.414 -2.107 7.328 1.00 85.56 432 ALA A CA 1
ATOM 3446 C C . ALA A 1 432 ? -8.495 -2.825 6.502 1.00 85.56 432 ALA A C 1
ATOM 3448 O O . ALA A 1 432 ? -9.336 -3.519 7.064 1.00 85.56 432 ALA A O 1
ATOM 3449 N N . ASN A 1 433 ? -8.419 -2.744 5.174 1.00 88.75 433 ASN A N 1
ATOM 3450 C CA . ASN A 1 433 ? -9.331 -3.439 4.265 1.00 88.75 433 ASN A CA 1
ATOM 3451 C C . ASN A 1 433 ? -9.231 -4.975 4.348 1.00 88.75 433 ASN A C 1
ATOM 3453 O O . ASN A 1 433 ? -10.247 -5.659 4.270 1.00 88.75 433 ASN A O 1
ATOM 3457 N N . ILE A 1 434 ? -8.034 -5.534 4.565 1.00 90.94 434 ILE A N 1
ATOM 3458 C CA . ILE A 1 434 ? -7.852 -6.974 4.808 1.00 90.94 434 ILE A CA 1
ATOM 3459 C C . ILE A 1 434 ? -8.569 -7.368 6.102 1.00 90.94 434 ILE A C 1
ATOM 3461 O O . ILE A 1 434 ? -9.313 -8.345 6.114 1.00 90.94 434 ILE A O 1
ATOM 3465 N N . LYS A 1 435 ? -8.415 -6.570 7.166 1.00 92.31 435 LYS A N 1
ATOM 3466 C CA . LYS A 1 435 ? -9.114 -6.794 8.437 1.00 92.31 435 LYS A CA 1
ATOM 3467 C C . LYS A 1 435 ? -10.630 -6.677 8.314 1.00 92.31 435 LYS A C 1
ATOM 3469 O O . LYS A 1 435 ? -11.331 -7.462 8.941 1.00 92.31 435 LYS A O 1
ATOM 3474 N N . VAL A 1 436 ? -11.138 -5.765 7.481 1.00 95.00 436 VAL A N 1
ATOM 3475 C CA . VAL A 1 436 ? -12.571 -5.705 7.151 1.00 95.00 436 VAL A CA 1
ATOM 3476 C C . VAL A 1 436 ? -13.024 -7.008 6.499 1.00 95.00 436 VAL A C 1
ATOM 3478 O O . VAL A 1 436 ? -14.019 -7.572 6.934 1.00 95.00 436 VAL A O 1
ATOM 3481 N N . MET A 1 437 ? -12.288 -7.535 5.515 1.00 95.62 437 MET A N 1
ATOM 3482 C CA . MET A 1 437 ? -12.656 -8.806 4.877 1.00 95.62 437 MET A CA 1
ATOM 3483 C C . MET A 1 437 ? -12.612 -9.993 5.846 1.00 95.62 437 MET A C 1
ATOM 3485 O O . MET A 1 437 ? -13.487 -10.850 5.795 1.00 95.62 437 MET A O 1
ATOM 3489 N N . GLU A 1 438 ? -11.612 -10.056 6.728 1.00 95.50 438 GLU A N 1
ATOM 3490 C CA . GLU A 1 438 ? -11.532 -11.080 7.781 1.00 95.50 438 GLU A CA 1
ATOM 3491 C C . GLU A 1 438 ? -12.706 -10.973 8.767 1.00 95.50 438 GLU A C 1
ATOM 3493 O O . GLU A 1 438 ? -13.287 -11.988 9.146 1.00 95.50 438 GLU A O 1
ATOM 3498 N N . MET A 1 439 ? -13.073 -9.749 9.157 1.00 96.69 439 MET A N 1
ATOM 3499 C CA . MET A 1 439 ? -14.210 -9.480 10.035 1.00 96.69 439 MET A CA 1
ATOM 3500 C C . MET A 1 439 ? -15.532 -9.867 9.367 1.00 96.69 439 MET A C 1
ATOM 3502 O O . MET A 1 439 ? -16.360 -10.512 9.997 1.00 96.69 439 MET A O 1
ATOM 3506 N N . MET A 1 440 ? -15.722 -9.522 8.093 1.00 96.75 440 MET A N 1
ATOM 3507 C CA . MET A 1 440 ? -16.926 -9.865 7.331 1.00 96.75 440 MET A CA 1
ATOM 3508 C C . MET A 1 440 ? -17.087 -11.377 7.183 1.00 96.75 440 MET A C 1
ATOM 3510 O O . MET A 1 440 ? -18.173 -11.899 7.409 1.00 96.75 440 MET A O 1
ATOM 3514 N N . GLU A 1 441 ? -16.001 -12.096 6.893 1.00 96.00 441 GLU A N 1
ATOM 3515 C CA . GLU A 1 441 ? -16.015 -13.561 6.853 1.00 96.00 441 GLU A CA 1
ATOM 3516 C C . GLU A 1 441 ? -16.372 -14.166 8.215 1.00 96.00 441 GLU A C 1
ATOM 3518 O O . GLU A 1 441 ? -17.164 -15.103 8.307 1.00 96.00 441 GLU A O 1
ATOM 3523 N N . ASN A 1 442 ? -15.831 -13.595 9.294 1.00 97.38 442 ASN A N 1
ATOM 3524 C CA . ASN A 1 442 ? -16.173 -14.019 10.643 1.00 97.38 442 ASN A CA 1
ATOM 3525 C C . ASN A 1 442 ? -17.656 -13.782 10.955 1.00 97.38 442 ASN A C 1
ATOM 3527 O O . ASN A 1 442 ? -18.295 -14.690 11.473 1.00 97.38 442 ASN A O 1
ATOM 3531 N N . ILE A 1 443 ? -18.215 -12.626 10.590 1.00 97.00 443 ILE A N 1
ATOM 3532 C CA . ILE A 1 443 ? -19.642 -12.324 10.764 1.00 97.00 443 ILE A CA 1
ATOM 3533 C C . ILE A 1 443 ? -20.497 -13.335 9.991 1.00 97.00 443 ILE A C 1
ATOM 3535 O O . ILE A 1 443 ? -21.343 -13.986 10.601 1.00 97.00 443 ILE A O 1
ATOM 3539 N N . ARG A 1 444 ? -20.227 -13.547 8.694 1.00 94.50 444 ARG A N 1
ATOM 3540 C CA . ARG A 1 444 ? -20.961 -14.519 7.857 1.00 94.50 444 ARG A CA 1
ATOM 3541 C C . ARG A 1 444 ? -20.945 -15.936 8.430 1.00 94.50 444 ARG A C 1
ATOM 3543 O O . ARG A 1 444 ? -21.924 -16.654 8.305 1.00 94.50 444 ARG A O 1
ATOM 3550 N N . GLY A 1 445 ? -19.845 -16.339 9.065 1.00 95.62 445 GLY A N 1
ATOM 3551 C CA . GLY A 1 445 ? -19.730 -17.656 9.693 1.00 95.62 445 GLY A CA 1
ATOM 3552 C C . GLY A 1 445 ? -20.530 -17.834 10.990 1.00 95.62 445 GLY A C 1
ATOM 3553 O O . GLY A 1 445 ? -20.546 -18.945 11.517 1.00 95.62 445 GLY A O 1
ATOM 3554 N N . HIS A 1 446 ? -21.141 -16.774 11.534 1.00 96.50 446 HIS A N 1
ATOM 3555 C CA . HIS A 1 446 ? -21.817 -16.805 12.839 1.00 96.50 446 HIS A CA 1
ATOM 3556 C C . HIS A 1 446 ? -23.248 -16.255 12.848 1.00 96.50 446 HIS A C 1
ATOM 3558 O O . HIS A 1 446 ? -23.954 -16.519 13.821 1.00 96.50 446 HIS A O 1
ATOM 3564 N N . ILE A 1 447 ? -23.662 -15.500 11.829 1.00 96.06 447 ILE A N 1
ATOM 3565 C CA . ILE A 1 447 ? -25.059 -15.075 11.654 1.00 96.06 447 ILE A CA 1
ATOM 3566 C C . ILE A 1 447 ? -25.797 -16.058 10.740 1.00 96.06 447 ILE A C 1
ATOM 3568 O O . ILE A 1 447 ? -25.181 -16.663 9.860 1.00 96.06 447 ILE A O 1
ATOM 3572 N N . HIS A 1 448 ? -27.101 -16.228 10.945 1.00 94.75 448 HIS A N 1
ATOM 3573 C CA . HIS A 1 448 ? -27.929 -17.153 10.171 1.00 94.75 448 HIS A CA 1
ATOM 3574 C C . HIS A 1 448 ? -28.682 -16.445 9.046 1.00 94.75 448 HIS A C 1
ATOM 3576 O O . HIS A 1 448 ? -28.858 -17.036 7.981 1.00 94.75 448 HIS A O 1
ATOM 3582 N N . ASP A 1 449 ? -29.113 -15.202 9.272 1.00 93.44 449 ASP A N 1
ATOM 3583 C CA . ASP A 1 449 ? -29.880 -14.421 8.304 1.00 93.44 449 ASP A CA 1
ATOM 3584 C C . ASP A 1 449 ? -29.304 -13.006 8.148 1.00 93.44 449 ASP A C 1
ATOM 3586 O O . ASP A 1 449 ? -29.298 -12.197 9.072 1.00 93.44 449 ASP A O 1
ATOM 3590 N N . VAL A 1 450 ? -28.843 -12.678 6.939 1.00 93.31 450 VAL A N 1
ATOM 3591 C CA . VAL A 1 450 ? -28.327 -11.338 6.606 1.00 93.31 450 VAL A CA 1
ATOM 3592 C C . VAL A 1 450 ? -29.423 -10.263 6.572 1.00 93.31 450 VAL A C 1
ATOM 3594 O O . VAL A 1 450 ? -29.106 -9.073 6.546 1.00 93.31 450 VAL A O 1
ATOM 3597 N N . HIS A 1 451 ? -30.699 -10.662 6.574 1.00 96.06 451 HIS A N 1
ATOM 3598 C CA . HIS A 1 451 ? -31.850 -9.767 6.676 1.00 96.06 451 HIS A CA 1
ATOM 3599 C C . HIS A 1 451 ? -32.255 -9.464 8.128 1.00 96.06 451 HIS A C 1
ATOM 3601 O O . HIS A 1 451 ? -33.013 -8.515 8.352 1.00 96.06 451 HIS A O 1
ATOM 3607 N N . ASP A 1 452 ? -31.756 -10.223 9.110 1.00 96.81 452 ASP A N 1
ATOM 3608 C CA . ASP A 1 452 ? -32.049 -10.005 10.527 1.00 96.81 452 ASP A CA 1
ATOM 3609 C C . ASP A 1 452 ? -31.095 -8.956 11.127 1.00 96.81 452 ASP A C 1
ATOM 3611 O O . ASP A 1 452 ? -29.962 -9.226 11.536 1.00 96.81 452 ASP A O 1
ATOM 3615 N N . MET A 1 453 ? -31.577 -7.713 11.183 1.00 96.25 453 MET A N 1
ATOM 3616 C CA . MET A 1 453 ? -30.837 -6.587 11.757 1.00 96.25 453 MET A CA 1
ATOM 3617 C C . MET A 1 453 ? -30.525 -6.770 13.248 1.00 96.25 453 MET A C 1
ATOM 3619 O O . MET A 1 453 ? -29.485 -6.284 13.700 1.00 96.25 453 MET A O 1
ATOM 3623 N N . ASP A 1 454 ? -31.382 -7.462 14.003 1.00 97.19 454 ASP A N 1
ATOM 3624 C CA . ASP A 1 454 ? -31.190 -7.677 15.439 1.00 97.19 454 ASP A CA 1
ATOM 3625 C C . ASP A 1 454 ? -30.072 -8.704 15.678 1.00 97.19 454 ASP A C 1
ATOM 3627 O O . ASP A 1 454 ? -29.234 -8.521 16.570 1.00 97.19 454 ASP A O 1
ATOM 3631 N N . GLU A 1 455 ? -29.995 -9.749 14.844 1.00 97.56 455 GLU A N 1
ATOM 3632 C CA . GLU A 1 455 ? -28.895 -10.722 14.875 1.00 97.56 455 GLU A CA 1
ATOM 3633 C C . GLU A 1 455 ? -27.546 -10.051 14.562 1.00 97.56 455 GLU A C 1
ATOM 3635 O O . GLU A 1 455 ? -26.562 -10.239 15.293 1.00 97.56 455 GLU A O 1
ATOM 3640 N N . ILE A 1 456 ? -27.505 -9.206 13.524 1.00 97.69 456 ILE A N 1
ATOM 3641 C CA . ILE A 1 456 ? -26.305 -8.438 13.162 1.00 97.69 456 ILE A CA 1
ATOM 3642 C C . ILE A 1 456 ? -25.915 -7.483 14.303 1.00 97.69 456 ILE A C 1
ATOM 3644 O O . ILE A 1 456 ? -24.745 -7.444 14.698 1.00 97.69 456 ILE A O 1
ATOM 3648 N N . GLU A 1 457 ? -26.870 -6.740 14.880 1.00 97.38 457 GLU A N 1
ATOM 3649 C CA . GLU A 1 457 ? -26.632 -5.826 16.010 1.00 97.38 457 GLU A CA 1
ATOM 3650 C C . GLU A 1 457 ? -26.040 -6.563 17.226 1.00 97.38 457 GLU A C 1
ATOM 3652 O O . GLU A 1 457 ? -25.065 -6.099 17.840 1.00 97.38 457 GLU A O 1
ATOM 3657 N N . ALA A 1 458 ? -26.588 -7.736 17.553 1.00 97.12 458 ALA A N 1
ATOM 3658 C CA . ALA A 1 458 ? -26.118 -8.570 18.652 1.00 97.12 458 ALA A CA 1
ATOM 3659 C C . ALA A 1 458 ? -24.683 -9.067 18.417 1.00 97.12 458 ALA A C 1
ATOM 3661 O O . ALA A 1 458 ? -23.854 -9.027 19.333 1.00 97.12 458 ALA A O 1
ATOM 3662 N N . TYR A 1 459 ? -24.350 -9.495 17.197 1.00 97.88 459 TYR A N 1
ATOM 3663 C CA . TYR A 1 459 ? -23.003 -9.978 16.891 1.00 97.88 459 TYR A CA 1
ATOM 3664 C C . TYR A 1 459 ? -21.961 -8.849 16.867 1.00 97.88 459 TYR A C 1
ATOM 3666 O O . TYR A 1 459 ? -20.884 -8.983 17.457 1.00 97.88 459 TYR A O 1
ATOM 3674 N N . LEU A 1 460 ? -22.288 -7.690 16.282 1.00 97.38 460 LEU A N 1
ATOM 3675 C CA . LEU A 1 460 ? -21.427 -6.500 16.334 1.00 97.38 460 LEU A CA 1
ATOM 3676 C C . LEU A 1 460 ? -21.162 -6.051 17.781 1.00 97.38 460 LEU A C 1
ATOM 3678 O O . LEU A 1 460 ? -20.054 -5.616 18.112 1.00 97.38 460 LEU A O 1
ATOM 3682 N N . SER A 1 461 ? -22.150 -6.195 18.666 1.00 96.50 461 SER A N 1
ATOM 3683 C CA . SER A 1 461 ? -21.998 -5.887 20.090 1.00 96.50 461 SER A CA 1
ATOM 3684 C C . SER A 1 461 ? -20.955 -6.773 20.778 1.00 96.50 461 SER A C 1
ATOM 3686 O O . SER A 1 461 ? -20.138 -6.223 21.527 1.00 96.50 461 SER A O 1
ATOM 3688 N N . LYS A 1 462 ? -20.915 -8.077 20.456 1.00 96.94 462 LYS A N 1
ATOM 3689 C CA . LYS A 1 462 ? -19.893 -9.028 20.940 1.00 96.94 462 LYS A CA 1
ATOM 3690 C C . LYS A 1 462 ? -18.496 -8.682 20.433 1.00 96.94 462 LYS A C 1
ATOM 3692 O O . LYS A 1 462 ? -17.529 -8.736 21.192 1.00 96.94 462 LYS A O 1
ATOM 3697 N N . ILE A 1 463 ? -18.373 -8.272 19.163 1.00 96.88 463 ILE A N 1
ATOM 3698 C CA . ILE A 1 463 ? -17.093 -7.792 18.613 1.00 96.88 463 ILE A CA 1
ATOM 3699 C C . ILE A 1 463 ? -16.587 -6.603 19.433 1.00 96.88 463 ILE A C 1
ATOM 3701 O O . ILE A 1 463 ? -15.419 -6.585 19.812 1.00 96.88 463 ILE A O 1
ATOM 3705 N N . LEU A 1 464 ? -17.453 -5.632 19.752 1.00 95.00 464 LEU A N 1
ATOM 3706 C CA . LEU A 1 464 ? -17.085 -4.453 20.548 1.00 95.00 464 LEU A CA 1
ATOM 3707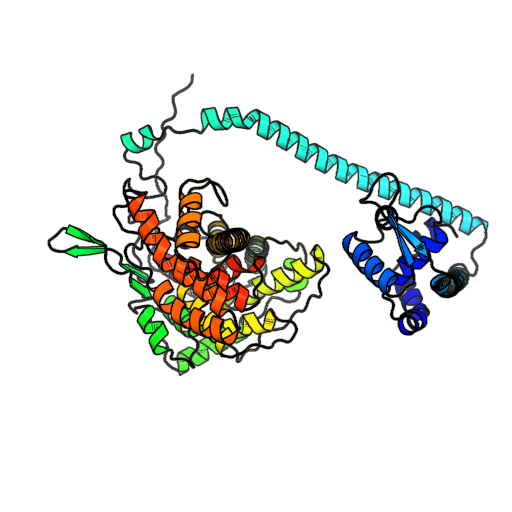 C C . LEU A 1 464 ? -16.726 -4.773 22.007 1.00 95.00 464 LEU A C 1
ATOM 3709 O O . LEU A 1 464 ? -15.929 -4.041 22.595 1.00 95.00 464 LEU A O 1
ATOM 3713 N N . GLU A 1 465 ? -17.286 -5.841 22.577 1.00 95.12 465 GLU A N 1
ATOM 3714 C CA . GLU A 1 465 ? -16.927 -6.373 23.903 1.00 95.12 465 GLU A CA 1
ATOM 3715 C C . GLU A 1 465 ? -15.614 -7.168 23.897 1.00 95.12 465 GLU A C 1
ATOM 3717 O O . GLU A 1 465 ? -15.063 -7.454 24.957 1.00 95.12 465 GLU A O 1
ATOM 3722 N N . GLY A 1 466 ? -15.068 -7.475 22.716 1.00 95.12 466 GLY A N 1
ATOM 3723 C CA . GLY A 1 466 ? -13.874 -8.309 22.582 1.00 95.12 466 GLY A CA 1
ATOM 3724 C C . GLY A 1 466 ? -14.155 -9.802 22.765 1.00 95.12 466 GLY A C 1
ATOM 3725 O O . GLY A 1 466 ? -13.222 -10.574 22.967 1.00 95.12 466 GLY A O 1
ATOM 3726 N N . GLU A 1 467 ? -15.419 -10.215 22.672 1.00 96.62 467 GLU A N 1
ATOM 3727 C CA . GLU A 1 467 ? -15.852 -11.611 22.806 1.00 96.62 467 GLU A CA 1
ATOM 3728 C C . GLU A 1 467 ? -15.835 -12.370 21.468 1.00 96.62 467 GLU A C 1
ATOM 3730 O O . GLU A 1 467 ? -15.913 -13.597 21.448 1.00 96.62 467 GLU A O 1
ATOM 3735 N N . ALA A 1 468 ? -15.724 -11.651 20.346 1.00 95.25 468 ALA A N 1
ATOM 3736 C CA . ALA A 1 468 ? -15.728 -12.203 18.991 1.00 95.25 468 ALA A CA 1
ATOM 3737 C C . ALA A 1 468 ? -14.572 -11.663 18.123 1.00 95.25 468 ALA A C 1
ATOM 3739 O O . ALA A 1 468 ? -13.864 -10.722 18.497 1.00 95.25 468 ALA A O 1
ATOM 3740 N N . PHE A 1 469 ? -14.400 -12.273 16.945 1.00 95.62 469 PHE A N 1
ATOM 3741 C CA . PHE A 1 469 ? -13.365 -11.980 15.949 1.00 95.62 469 PHE A CA 1
ATOM 3742 C C . PHE A 1 469 ? -11.916 -12.097 16.468 1.00 95.62 469 PHE A C 1
ATOM 3744 O O . PHE A 1 469 ? -11.379 -13.201 16.536 1.00 95.62 469 PHE A O 1
ATOM 3751 N N . ASP A 1 470 ? -11.264 -10.982 16.812 1.00 93.69 470 ASP A N 1
ATOM 3752 C CA . ASP A 1 470 ? -9.850 -10.924 17.212 1.00 93.69 470 ASP A CA 1
ATOM 3753 C C . ASP A 1 470 ? -9.628 -10.386 18.637 1.00 93.69 470 ASP A C 1
ATOM 3755 O O . ASP A 1 470 ? -8.489 -10.133 19.053 1.00 93.69 470 ASP A O 1
ATOM 3759 N N . GLY A 1 471 ? -10.720 -10.198 19.385 1.00 95.00 471 GLY A N 1
ATOM 3760 C CA . GLY A 1 471 ? -10.701 -9.749 20.775 1.00 95.00 471 GLY A CA 1
ATOM 3761 C C . GLY A 1 471 ? -10.223 -8.308 20.973 1.00 95.00 471 GLY A C 1
ATOM 3762 O O . GLY A 1 471 ? -9.921 -7.913 22.098 1.00 95.00 471 GLY A O 1
ATOM 3763 N N . LYS A 1 472 ? -10.113 -7.497 19.909 1.00 92.44 472 LYS A N 1
ATOM 3764 C CA . LYS A 1 472 ? -9.647 -6.102 20.018 1.00 92.44 472 LYS A CA 1
ATOM 3765 C C . LYS A 1 472 ? -10.736 -5.102 20.381 1.00 92.44 472 LYS A C 1
ATOM 3767 O O . LYS A 1 472 ? -10.407 -3.952 20.679 1.00 92.44 472 LYS A O 1
ATOM 3772 N N . GLY A 1 473 ? -12.009 -5.491 20.350 1.00 92.81 473 GLY A N 1
ATOM 3773 C CA . GLY A 1 473 ? -13.096 -4.546 20.596 1.00 92.81 473 GLY A CA 1
ATOM 3774 C C . GLY A 1 473 ? -13.275 -3.545 19.451 1.00 92.81 473 GLY A C 1
ATOM 3775 O O . GLY A 1 473 ? -13.649 -2.400 19.704 1.00 92.81 473 GLY A O 1
ATOM 3776 N N . LEU A 1 474 ? -12.903 -3.886 18.214 1.00 91.50 474 LEU A N 1
ATOM 3777 C CA . LEU A 1 474 ? -12.901 -2.959 17.077 1.00 91.50 474 LEU A CA 1
ATOM 3778 C C . LEU A 1 474 ? -13.771 -3.489 15.941 1.00 91.50 474 LEU A C 1
ATOM 3780 O O . LEU A 1 474 ? -13.606 -4.625 15.513 1.00 91.50 474 LEU A O 1
ATOM 3784 N N . ILE A 1 475 ? -14.637 -2.624 15.409 1.00 94.25 475 ILE A N 1
ATOM 3785 C CA . ILE A 1 475 ? -15.290 -2.849 14.117 1.00 94.25 475 ILE A CA 1
ATOM 3786 C C . ILE A 1 475 ? -14.404 -2.190 13.060 1.00 94.25 475 ILE A C 1
ATOM 3788 O O . ILE A 1 475 ? -14.274 -0.964 13.010 1.00 94.25 475 ILE A O 1
ATOM 3792 N N . TYR A 1 476 ? -13.731 -3.007 12.258 1.00 93.75 476 TYR A N 1
ATOM 3793 C CA . TYR A 1 476 ? -12.807 -2.537 11.231 1.00 93.75 476 TYR A CA 1
ATOM 3794 C C . TYR A 1 476 ? -13.557 -1.800 10.111 1.00 93.75 476 TYR A C 1
ATOM 3796 O O . TYR A 1 476 ? -14.696 -2.126 9.792 1.00 93.75 476 TYR A O 1
ATOM 3804 N N . GLY A 1 477 ? -12.927 -0.773 9.531 1.00 91.88 477 GLY A N 1
ATOM 3805 C CA . GLY A 1 477 ? -13.565 0.120 8.551 1.00 91.88 477 GLY A CA 1
ATOM 3806 C C . GLY A 1 477 ? -14.419 1.236 9.169 1.00 91.88 477 GLY A C 1
ATOM 3807 O O . GLY A 1 477 ? -14.857 2.123 8.443 1.00 91.88 477 GLY A O 1
ATOM 3808 N N . MET A 1 478 ? -14.594 1.250 10.498 1.00 92.38 478 MET A N 1
ATOM 3809 C CA . MET A 1 478 ? -15.308 2.305 11.224 1.00 92.38 478 MET A CA 1
ATOM 3810 C C . MET A 1 478 ? -14.344 3.254 11.944 1.00 92.38 478 MET A C 1
ATOM 3812 O O . MET A 1 478 ? -13.460 2.843 12.698 1.00 92.38 478 MET A O 1
ATOM 3816 N N . GLY A 1 479 ? -14.558 4.553 11.752 1.00 84.69 479 GLY A N 1
ATOM 3817 C CA . GLY A 1 479 ? -13.770 5.633 12.332 1.00 84.69 479 GLY A CA 1
ATOM 3818 C C . GLY A 1 479 ? -12.555 6.024 11.488 1.00 84.69 479 GLY A C 1
ATOM 3819 O O . GLY A 1 479 ? -12.048 5.269 10.661 1.00 84.69 479 GLY A O 1
ATOM 3820 N N . HIS A 1 480 ? -12.063 7.245 11.709 1.00 82.06 480 HIS A N 1
ATOM 3821 C CA . HIS A 1 480 ? -10.899 7.777 11.004 1.00 82.06 480 HIS A CA 1
ATOM 3822 C C . HIS A 1 480 ? -10.048 8.655 11.926 1.00 82.06 480 HIS A C 1
ATOM 3824 O O . HIS A 1 480 ? -10.548 9.342 12.820 1.00 82.06 480 HIS A O 1
ATOM 3830 N N . ALA A 1 481 ? -8.738 8.726 11.683 1.00 75.56 481 ALA A N 1
ATOM 3831 C CA . ALA A 1 481 ? -7.825 9.590 12.441 1.00 75.56 481 ALA A CA 1
ATOM 3832 C C . ALA A 1 481 ? -8.038 11.103 12.208 1.00 75.56 481 ALA A C 1
ATOM 3834 O O . ALA A 1 481 ? -7.378 11.912 12.858 1.00 75.56 481 ALA A O 1
ATOM 3835 N N . VAL A 1 482 ? -8.920 11.477 11.273 1.00 80.19 482 VAL A N 1
ATOM 3836 C CA . VAL A 1 482 ? -9.128 12.857 10.799 1.00 80.19 482 VAL A CA 1
ATOM 3837 C C . VAL A 1 482 ? -10.617 13.133 10.613 1.00 80.19 482 VAL A C 1
ATOM 3839 O O . VAL A 1 482 ? -11.109 14.077 11.223 1.00 80.19 482 VAL A O 1
ATOM 3842 N N . TYR A 1 483 ? -11.329 12.310 9.832 1.00 86.50 483 TYR A N 1
ATOM 3843 C CA . TYR A 1 483 ? -12.777 12.436 9.666 1.00 86.50 483 TYR A CA 1
ATOM 3844 C C . TYR A 1 483 ? -13.553 12.125 10.945 1.00 86.50 483 TYR A C 1
ATOM 3846 O O . TYR A 1 483 ? -13.092 11.384 11.819 1.00 86.50 483 TYR A O 1
ATOM 3854 N N . SER A 1 484 ? -14.717 12.756 11.021 1.00 83.06 484 SER A N 1
ATOM 3855 C CA . SER A 1 484 ? -15.642 12.765 12.145 1.00 83.06 484 SER A CA 1
ATOM 3856 C C . SER A 1 484 ? -16.994 12.218 11.682 1.00 83.06 484 SER A C 1
ATOM 3858 O O . SER A 1 484 ? -17.251 11.022 11.821 1.00 83.06 484 SER A O 1
ATOM 3860 N N . LEU A 1 485 ? -17.816 13.070 11.062 1.00 87.81 485 LEU A N 1
ATOM 3861 C CA . LEU A 1 485 ? -19.189 12.742 10.671 1.00 87.81 485 LEU A CA 1
ATOM 3862 C C . LEU A 1 485 ? -19.274 11.869 9.414 1.00 87.81 485 LEU A C 1
ATOM 3864 O O . LEU A 1 485 ? -20.165 11.034 9.324 1.00 87.81 485 LEU A O 1
ATOM 3868 N N . SER A 1 486 ? -18.347 12.032 8.469 1.00 91.25 486 SER A N 1
ATOM 3869 C CA . SER A 1 486 ? -18.325 11.269 7.217 1.00 91.25 486 SER A CA 1
ATOM 3870 C C . SER A 1 486 ? -16.936 11.247 6.578 1.00 91.25 486 SER A C 1
ATOM 3872 O O . SER A 1 486 ? -16.156 12.193 6.729 1.00 91.25 486 SER A O 1
ATOM 3874 N N . ASP A 1 487 ? -16.629 10.178 5.838 1.00 94.44 487 ASP A N 1
ATOM 3875 C CA . ASP A 1 487 ? -15.515 10.133 4.889 1.00 94.44 487 ASP A CA 1
ATOM 3876 C C . ASP A 1 487 ? -16.058 10.413 3.472 1.00 94.44 487 ASP A C 1
ATOM 3878 O O . ASP A 1 487 ? -16.817 9.609 2.930 1.00 94.44 487 ASP A O 1
ATOM 3882 N N . PRO A 1 488 ? -15.673 11.525 2.818 1.00 94.00 488 PRO A N 1
ATOM 3883 C CA . PRO A 1 488 ? -16.205 11.886 1.506 1.00 94.00 488 PRO A CA 1
ATOM 3884 C C . PRO A 1 488 ? -15.853 10.871 0.418 1.00 94.00 488 PRO A C 1
ATOM 3886 O O . PRO A 1 488 ? -16.521 10.843 -0.619 1.00 94.00 488 PRO A O 1
ATOM 3889 N N . ARG A 1 489 ? -14.790 10.080 0.617 1.00 95.56 489 ARG A N 1
ATOM 3890 C CA . ARG A 1 489 ? -14.370 9.038 -0.322 1.00 95.56 489 ARG A CA 1
ATOM 3891 C C . ARG A 1 489 ? -15.316 7.854 -0.256 1.00 95.56 489 ARG A C 1
ATOM 3893 O O . ARG A 1 489 ? -15.752 7.392 -1.300 1.00 95.56 489 ARG A O 1
ATOM 3900 N N . GLU A 1 490 ? -15.648 7.414 0.954 1.00 95.38 490 GLU A N 1
ATOM 3901 C CA . GLU A 1 490 ? -16.599 6.332 1.208 1.00 95.38 490 GLU A CA 1
ATOM 3902 C C . GLU A 1 490 ? -17.947 6.646 0.546 1.00 95.38 490 GLU A C 1
ATOM 3904 O O . GLU A 1 490 ? -18.367 5.903 -0.338 1.00 95.38 490 GLU A O 1
ATOM 3909 N N . GLN A 1 491 ? -18.524 7.818 0.828 1.00 93.62 491 GLN A N 1
ATOM 3910 C CA . GLN A 1 491 ? -19.830 8.225 0.293 1.00 93.62 491 GLN A CA 1
ATOM 3911 C C . GLN A 1 491 ? -19.900 8.202 -1.240 1.00 93.62 491 GLN A C 1
ATOM 3913 O O . GLN A 1 491 ? -20.929 7.885 -1.842 1.00 93.62 491 GLN A O 1
ATOM 3918 N N . VAL A 1 492 ? -18.809 8.602 -1.897 1.00 93.31 492 VAL A N 1
ATOM 3919 C CA . VAL A 1 492 ? -18.717 8.571 -3.360 1.00 93.31 492 VAL A CA 1
ATOM 3920 C C . VAL A 1 492 ? -18.530 7.145 -3.854 1.00 93.31 492 VAL A C 1
ATOM 3922 O O . VAL A 1 492 ? -19.122 6.768 -4.865 1.00 93.31 492 VAL A O 1
ATOM 3925 N N . PHE A 1 493 ? -17.711 6.363 -3.156 1.00 94.88 493 PHE A N 1
ATOM 3926 C CA . PHE A 1 493 ? -17.352 5.015 -3.554 1.00 94.88 493 PHE A CA 1
ATOM 3927 C C . PHE A 1 493 ? -18.521 4.040 -3.428 1.00 94.88 493 PHE A C 1
ATOM 3929 O O . PHE A 1 493 ? -18.712 3.227 -4.331 1.00 94.88 493 PHE A O 1
ATOM 3936 N N . LYS A 1 494 ? -19.356 4.188 -2.392 1.00 95.44 494 LYS A N 1
ATOM 3937 C CA . LYS A 1 494 ? -20.538 3.358 -2.132 1.00 95.44 494 LYS A CA 1
ATOM 3938 C C . LYS A 1 494 ? -21.416 3.160 -3.370 1.00 95.44 494 LYS A C 1
ATOM 3940 O O . LYS A 1 494 ? -21.727 2.031 -3.725 1.00 95.44 494 LYS A O 1
ATOM 3945 N N . LYS A 1 495 ? -21.713 4.229 -4.117 1.00 93.69 495 LYS A N 1
ATOM 3946 C CA . LYS A 1 495 ? -22.537 4.146 -5.343 1.00 93.69 495 LYS A CA 1
ATOM 3947 C C . LYS A 1 495 ? -21.931 3.247 -6.423 1.00 93.69 495 LYS A C 1
ATOM 3949 O O . LYS A 1 495 ? -22.652 2.594 -7.170 1.00 93.69 495 LYS A O 1
ATOM 3954 N N . TYR A 1 496 ? -20.607 3.246 -6.549 1.00 95.50 496 TYR A N 1
ATOM 3955 C CA . TYR A 1 496 ? -19.903 2.375 -7.490 1.00 95.50 496 TYR A CA 1
ATOM 3956 C C . TYR A 1 496 ? -19.857 0.933 -6.982 1.00 95.50 496 TYR A C 1
ATOM 3958 O O . TYR A 1 496 ? -19.972 0.010 -7.785 1.00 95.50 496 TYR A O 1
ATOM 3966 N N . VAL A 1 497 ? -19.742 0.749 -5.665 1.00 96.94 497 VAL A N 1
ATOM 3967 C CA . VAL A 1 497 ? -19.780 -0.564 -5.012 1.00 96.94 497 VAL A CA 1
ATOM 3968 C C . VAL A 1 497 ? -21.147 -1.215 -5.216 1.00 96.94 497 VAL A C 1
ATOM 3970 O O . VAL A 1 497 ? -21.196 -2.352 -5.665 1.00 96.94 497 VAL A O 1
ATOM 3973 N N . GLU A 1 498 ? -22.243 -0.484 -5.001 1.00 97.25 498 GLU A N 1
ATOM 3974 C CA . GLU A 1 498 ? -23.617 -0.960 -5.231 1.00 97.25 498 GLU A CA 1
ATOM 3975 C C . GLU A 1 498 ? -23.845 -1.365 -6.695 1.00 97.25 498 GLU A C 1
ATOM 3977 O O . GLU A 1 498 ? -24.349 -2.454 -6.968 1.00 97.25 498 GLU A O 1
ATOM 3982 N N . LYS A 1 499 ? -23.412 -0.527 -7.653 1.00 96.69 499 LYS A N 1
ATOM 3983 C CA . LYS A 1 499 ? -23.474 -0.855 -9.090 1.00 96.69 499 LYS A CA 1
ATOM 3984 C C . LYS A 1 499 ? -22.689 -2.133 -9.411 1.00 96.69 499 LYS A C 1
ATOM 3986 O O . LYS A 1 499 ? -23.165 -2.963 -10.184 1.00 96.69 499 LYS A O 1
ATOM 3991 N N . LEU A 1 500 ? -21.485 -2.284 -8.850 1.00 98.06 500 LEU A N 1
ATOM 3992 C CA . LEU A 1 500 ? -20.651 -3.465 -9.074 1.00 98.06 500 LEU A CA 1
ATOM 3993 C C . LEU A 1 500 ? -21.254 -4.716 -8.426 1.00 98.06 500 LEU A C 1
ATOM 3995 O O . LEU A 1 500 ? -21.262 -5.762 -9.064 1.00 98.06 500 LEU A O 1
ATOM 3999 N N . ALA A 1 501 ? -21.790 -4.605 -7.210 1.00 98.25 501 ALA A N 1
ATOM 4000 C CA . ALA A 1 501 ? -22.433 -5.705 -6.501 1.00 98.25 501 ALA A CA 1
ATOM 4001 C C . ALA A 1 501 ? -23.633 -6.246 -7.282 1.00 98.25 501 ALA A C 1
ATOM 4003 O O . ALA A 1 501 ? -23.700 -7.451 -7.513 1.00 98.25 501 ALA A O 1
ATOM 4004 N N . ALA A 1 502 ? -24.498 -5.366 -7.796 1.00 98.06 502 ALA A N 1
ATOM 4005 C CA . ALA A 1 502 ? -25.604 -5.762 -8.667 1.00 98.06 502 ALA A CA 1
ATOM 4006 C C . ALA A 1 502 ? -25.109 -6.454 -9.953 1.00 98.06 502 ALA A C 1
ATOM 4008 O O . ALA A 1 502 ? -25.596 -7.510 -10.342 1.00 98.06 502 ALA A O 1
ATOM 4009 N N . ALA A 1 503 ? -24.070 -5.913 -10.600 1.00 97.81 503 ALA A N 1
ATOM 4010 C CA . ALA A 1 503 ? -23.494 -6.524 -11.802 1.00 97.81 503 ALA A CA 1
ATOM 4011 C C . ALA A 1 503 ? -22.808 -7.882 -11.542 1.00 97.81 503 ALA A C 1
ATOM 4013 O O . ALA A 1 503 ? -22.577 -8.646 -12.481 1.00 97.81 503 ALA A O 1
ATOM 4014 N N . LYS A 1 504 ? -22.447 -8.169 -10.287 1.00 97.88 504 LYS A N 1
ATOM 4015 C CA . LYS A 1 504 ? -21.764 -9.395 -9.855 1.00 97.88 504 LYS A CA 1
ATOM 4016 C C . LYS A 1 504 ? -22.674 -10.376 -9.118 1.00 97.88 504 LYS A C 1
ATOM 4018 O O . LYS A 1 504 ? -22.164 -11.404 -8.680 1.00 97.88 504 LYS A O 1
ATOM 4023 N N . ALA A 1 505 ? -23.973 -10.085 -9.016 1.00 97.88 505 ALA A N 1
ATOM 4024 C CA . ALA A 1 505 ? -24.936 -10.862 -8.238 1.00 97.88 505 ALA A CA 1
ATOM 4025 C C . ALA A 1 505 ? -24.503 -11.037 -6.761 1.00 97.88 505 ALA A C 1
ATOM 4027 O O . ALA A 1 505 ? -24.471 -12.147 -6.232 1.00 97.88 505 ALA A O 1
ATOM 4028 N N . ARG A 1 506 ? -24.058 -9.942 -6.127 1.00 97.44 506 ARG A N 1
ATOM 4029 C CA . ARG A 1 506 ? -23.581 -9.878 -4.729 1.00 97.44 506 ARG A CA 1
ATOM 4030 C C . ARG A 1 506 ? -24.451 -8.950 -3.869 1.00 97.44 506 ARG A C 1
ATOM 4032 O O . ARG A 1 506 ? -23.954 -8.296 -2.954 1.00 97.44 506 ARG A O 1
ATOM 4039 N N . GLU A 1 507 ? -25.739 -8.840 -4.178 1.00 97.00 507 GLU A N 1
ATOM 4040 C CA . GLU A 1 507 ? -26.683 -7.958 -3.484 1.00 97.00 507 GLU A CA 1
ATOM 4041 C C . GLU A 1 507 ? -26.890 -8.355 -2.017 1.00 97.00 507 GLU A C 1
ATOM 4043 O O . GLU A 1 507 ? -26.981 -7.469 -1.172 1.00 97.00 507 GLU A O 1
ATOM 4048 N N . GLU A 1 508 ? -26.899 -9.653 -1.694 1.00 96.06 508 GLU A N 1
ATOM 4049 C CA . GLU A 1 508 ? -26.989 -10.139 -0.305 1.00 96.06 508 GLU A CA 1
ATOM 4050 C C . GLU A 1 508 ? -25.763 -9.733 0.522 1.00 96.06 508 GLU A C 1
ATOM 4052 O O . GLU A 1 508 ? -25.885 -9.276 1.657 1.00 96.06 508 GLU A O 1
ATOM 4057 N N . ASP A 1 509 ? -24.568 -9.815 -0.068 1.00 96.12 509 ASP A N 1
ATOM 4058 C CA . ASP A 1 509 ? -23.367 -9.302 0.580 1.00 96.12 509 ASP A CA 1
ATOM 4059 C C . ASP A 1 509 ? -23.452 -7.792 0.769 1.00 96.12 509 ASP A C 1
ATOM 4061 O O . ASP A 1 509 ? -23.199 -7.295 1.862 1.00 96.12 509 ASP A O 1
ATOM 4065 N N . MET A 1 510 ? -23.858 -7.053 -0.267 1.00 97.19 510 MET A N 1
ATOM 4066 C CA . MET A 1 510 ? -24.028 -5.603 -0.173 1.00 97.19 510 MET A CA 1
ATOM 4067 C C . MET A 1 510 ? -25.046 -5.210 0.908 1.00 97.19 510 MET A C 1
ATOM 4069 O O . MET A 1 510 ? -24.841 -4.209 1.596 1.00 97.19 510 MET A O 1
ATOM 4073 N N . LEU A 1 511 ? -26.110 -5.997 1.099 1.00 97.12 511 LEU A N 1
ATOM 4074 C CA . LEU A 1 511 ? -27.062 -5.804 2.189 1.00 97.12 511 LEU A CA 1
ATOM 4075 C C . LEU A 1 511 ? -26.365 -5.893 3.549 1.00 97.12 511 LEU A C 1
ATOM 4077 O O . LEU A 1 511 ? -26.513 -4.973 4.348 1.00 97.12 511 LEU A O 1
ATOM 4081 N N . LEU A 1 512 ? -25.541 -6.918 3.783 1.00 97.44 512 LEU A N 1
ATOM 4082 C CA . LEU A 1 512 ? -24.781 -7.048 5.029 1.00 97.44 512 LEU A CA 1
ATOM 4083 C C . LEU A 1 512 ? -23.859 -5.839 5.273 1.00 97.44 512 LEU A C 1
ATOM 4085 O O . LEU A 1 512 ? -23.821 -5.306 6.384 1.00 97.44 512 LEU A O 1
ATOM 4089 N N . TYR A 1 513 ? -23.148 -5.364 4.242 1.00 97.62 513 TYR A N 1
ATOM 4090 C CA . TYR A 1 513 ? -22.324 -4.153 4.355 1.00 97.62 513 TYR A CA 1
ATOM 4091 C C . TYR A 1 513 ? -23.167 -2.926 4.729 1.00 97.62 513 TYR A C 1
ATOM 4093 O O . TYR A 1 513 ? -22.789 -2.195 5.644 1.00 97.62 513 TYR A O 1
ATOM 4101 N N . ASN A 1 514 ? -24.315 -2.726 4.075 1.00 96.75 514 ASN A N 1
ATOM 4102 C CA . ASN A 1 514 ? -25.235 -1.625 4.369 1.00 96.75 514 ASN A CA 1
ATOM 4103 C C . ASN A 1 514 ? -25.776 -1.691 5.808 1.00 96.75 514 ASN A C 1
ATOM 4105 O O . ASN A 1 514 ? -25.785 -0.677 6.506 1.00 96.75 514 ASN A O 1
ATOM 4109 N N . SER A 1 515 ? -26.167 -2.879 6.275 1.00 97.06 515 SER A N 1
ATOM 4110 C CA . SER A 1 515 ? -26.644 -3.104 7.644 1.00 97.06 515 SER A CA 1
ATOM 4111 C C . SER A 1 515 ? -25.576 -2.741 8.677 1.00 97.06 515 SER A C 1
ATOM 4113 O O . SER A 1 515 ? -25.845 -2.028 9.645 1.00 97.06 515 SER A O 1
ATOM 4115 N N . ILE A 1 516 ? -24.329 -3.173 8.457 1.00 97.06 516 ILE A N 1
ATOM 4116 C CA . ILE A 1 516 ? -23.204 -2.866 9.352 1.00 97.06 516 ILE A CA 1
ATOM 4117 C C . ILE A 1 516 ? -22.857 -1.370 9.315 1.00 97.06 516 ILE A C 1
ATOM 4119 O O . ILE A 1 516 ? -22.574 -0.793 10.367 1.00 97.06 516 ILE A O 1
ATOM 4123 N N . GLU A 1 517 ? -22.894 -0.734 8.141 1.00 95.69 517 GLU A N 1
ATOM 4124 C CA . GLU A 1 517 ? -22.683 0.711 7.981 1.00 95.69 517 GLU A CA 1
ATOM 4125 C C . GLU A 1 517 ? -23.669 1.531 8.825 1.00 95.69 517 GLU A C 1
ATOM 4127 O O . GLU A 1 517 ? -23.282 2.523 9.444 1.00 95.69 517 GLU A O 1
ATOM 4132 N N . GLU A 1 518 ? -24.926 1.092 8.903 1.00 95.19 518 GLU A N 1
ATOM 4133 C CA . GLU A 1 518 ? -25.970 1.755 9.682 1.00 95.19 518 GLU A CA 1
ATOM 4134 C C . GLU A 1 518 ? -25.869 1.470 11.194 1.00 95.19 518 GLU A C 1
ATOM 4136 O O . GLU A 1 518 ? -26.057 2.362 12.035 1.00 95.19 518 GLU A O 1
ATOM 4141 N N . LEU A 1 519 ? -25.595 0.217 11.564 1.00 95.75 519 LEU A N 1
ATOM 4142 C CA . LEU A 1 519 ? -25.601 -0.237 12.957 1.00 95.75 519 LEU A CA 1
ATOM 4143 C C . LEU A 1 519 ? -24.335 0.174 13.712 1.00 95.75 519 LEU A C 1
ATOM 4145 O O . LEU A 1 519 ? -24.408 0.659 14.847 1.00 95.75 519 LEU A O 1
ATOM 4149 N N . ALA A 1 520 ? -23.161 -0.001 13.103 1.00 94.88 520 ALA A N 1
ATOM 4150 C CA . ALA A 1 520 ? -21.892 0.116 13.812 1.00 94.88 520 ALA A CA 1
ATOM 4151 C C . ALA A 1 520 ? -21.645 1.513 14.413 1.00 94.88 520 ALA A C 1
ATOM 4153 O O . ALA A 1 520 ? -21.281 1.573 15.592 1.00 94.88 520 ALA A O 1
ATOM 4154 N N . PRO A 1 521 ? -21.879 2.644 13.710 1.00 92.00 521 PRO A N 1
ATOM 4155 C CA . PRO A 1 521 ? -21.731 3.972 14.306 1.00 92.00 521 PRO A CA 1
ATOM 4156 C C . PRO A 1 521 ? -22.595 4.168 15.557 1.00 92.00 521 PRO A C 1
ATOM 4158 O O . PRO A 1 521 ? -22.110 4.685 16.568 1.00 92.00 521 PRO A O 1
ATOM 4161 N N . ARG A 1 522 ? -23.854 3.701 15.521 1.00 91.50 522 ARG A N 1
ATOM 4162 C CA . ARG A 1 522 ? -24.796 3.791 16.649 1.00 91.50 522 ARG A CA 1
ATOM 4163 C C . ARG A 1 522 ? -24.306 2.979 17.845 1.00 91.50 522 ARG A C 1
ATOM 4165 O O . ARG A 1 522 ? -24.305 3.480 18.970 1.00 91.50 522 ARG A O 1
ATOM 4172 N N . LEU A 1 523 ? -23.852 1.750 17.610 1.00 92.75 523 LEU A N 1
ATOM 4173 C CA . LEU A 1 523 ? -23.338 0.864 18.657 1.00 92.75 523 LEU A CA 1
ATOM 4174 C C . LEU A 1 523 ? -22.056 1.394 19.295 1.00 92.75 523 LEU A C 1
ATOM 4176 O O . LEU A 1 523 ? -21.924 1.410 20.522 1.00 92.75 523 LEU A O 1
ATOM 4180 N N . ILE A 1 524 ? -21.124 1.876 18.473 1.00 91.00 524 ILE A N 1
ATOM 4181 C CA . ILE A 1 524 ? -19.862 2.432 18.955 1.00 91.00 524 ILE A CA 1
ATOM 4182 C C . ILE A 1 524 ? -20.122 3.688 19.801 1.00 91.00 524 ILE A C 1
ATOM 4184 O O . ILE A 1 524 ? -19.521 3.828 20.867 1.00 91.00 524 ILE A O 1
ATOM 4188 N N . ALA A 1 525 ? -21.042 4.562 19.379 1.00 87.31 525 ALA A N 1
ATOM 4189 C CA . ALA A 1 525 ? -21.411 5.762 20.129 1.00 87.31 525 ALA A CA 1
ATOM 4190 C C . ALA A 1 525 ? -22.071 5.449 21.486 1.00 87.31 525 ALA A C 1
ATOM 4192 O O . ALA A 1 525 ? -21.826 6.164 22.454 1.00 87.31 525 ALA A O 1
ATOM 4193 N N . LYS A 1 526 ? -22.867 4.371 21.586 1.00 86.44 526 LYS A N 1
ATOM 4194 C CA . LYS A 1 526 ? -23.446 3.914 22.865 1.00 86.44 526 LYS A CA 1
ATOM 4195 C C . LYS A 1 526 ? -22.375 3.413 23.843 1.00 86.44 526 LYS A C 1
ATOM 4197 O O . LYS A 1 526 ? -22.477 3.676 25.037 1.00 86.44 526 LYS A O 1
ATOM 4202 N N . LYS A 1 527 ? -21.366 2.675 23.358 1.00 81.38 527 LYS A N 1
ATOM 4203 C CA . LYS A 1 527 ? -20.359 2.010 24.213 1.00 81.38 527 LYS A CA 1
ATOM 4204 C C . LYS A 1 527 ? -19.127 2.861 24.526 1.00 81.38 527 LYS A C 1
ATOM 4206 O O . LYS A 1 527 ? -18.425 2.573 25.492 1.00 81.38 527 LYS A O 1
ATOM 4211 N N . ARG A 1 528 ? -18.809 3.870 23.710 1.00 78.38 528 ARG A N 1
ATOM 4212 C CA . ARG A 1 528 ? -17.591 4.679 23.859 1.00 78.38 528 ARG A CA 1
ATOM 4213 C C . ARG A 1 528 ? -17.920 6.164 23.904 1.00 78.38 528 ARG A C 1
ATOM 4215 O O . ARG A 1 528 ? -18.596 6.684 23.023 1.00 78.38 528 ARG A O 1
ATOM 4222 N N . HIS A 1 529 ? -17.348 6.873 24.877 1.00 64.50 529 HIS A N 1
ATOM 4223 C CA . HIS A 1 529 ? -17.355 8.335 24.894 1.00 64.50 529 HIS A CA 1
ATOM 4224 C C . HIS A 1 529 ? -16.449 8.872 23.779 1.00 64.50 529 HIS A C 1
ATOM 4226 O O . HIS A 1 529 ? -15.237 8.995 23.947 1.00 64.50 529 HIS A O 1
ATOM 4232 N N . ILE A 1 530 ? -17.034 9.162 22.615 1.00 66.38 530 ILE A N 1
ATOM 4233 C CA . ILE A 1 530 ? -16.304 9.659 21.445 1.00 66.38 530 ILE A CA 1
ATOM 4234 C C . ILE A 1 530 ? -16.663 11.119 21.198 1.00 66.38 530 ILE A C 1
ATOM 4236 O O . ILE A 1 530 ? -17.790 11.450 20.847 1.00 66.38 530 ILE A O 1
ATOM 4240 N N . PHE A 1 531 ? -15.664 11.992 21.312 1.00 57.69 531 PHE A N 1
ATOM 4241 C CA . PHE A 1 531 ? -15.820 13.440 21.150 1.00 57.69 531 PHE A CA 1
ATOM 4242 C C . PHE A 1 531 ? -16.067 13.905 19.702 1.00 57.69 531 PHE A C 1
ATOM 4244 O O . PHE A 1 531 ? -16.491 15.037 19.497 1.00 57.69 531 PHE A O 1
ATOM 4251 N N . LYS A 1 532 ? -15.785 13.067 18.691 1.00 65.81 532 LYS A N 1
ATOM 4252 C CA . LYS A 1 532 ? -15.802 13.450 17.263 1.00 65.81 532 LYS A CA 1
ATOM 4253 C C . LYS A 1 532 ? -16.773 12.660 16.371 1.00 65.81 532 LYS A C 1
ATOM 4255 O O . LYS A 1 532 ? -16.735 12.850 15.165 1.00 65.81 532 LYS A O 1
ATOM 4260 N N . GLY A 1 533 ? -17.617 11.786 16.922 1.00 73.12 533 GLY A N 1
ATOM 4261 C CA . GLY A 1 533 ? -18.434 10.860 16.120 1.00 73.12 533 GLY A CA 1
ATOM 4262 C C . GLY A 1 533 ? -17.623 9.741 15.442 1.00 73.12 533 GLY A C 1
ATOM 4263 O O . GLY A 1 533 ? -16.392 9.698 15.536 1.00 73.12 533 GLY A O 1
ATOM 4264 N N . VAL A 1 534 ? -18.326 8.799 14.805 1.00 85.94 534 VAL A N 1
ATOM 4265 C CA . VAL A 1 534 ? -17.759 7.645 14.085 1.00 85.94 534 VAL A CA 1
ATOM 4266 C C . VAL A 1 534 ? -18.522 7.461 12.783 1.00 85.94 534 VAL A C 1
ATOM 4268 O O . VAL A 1 534 ? -19.746 7.496 12.784 1.00 85.94 534 VAL A O 1
ATOM 4271 N N . SER A 1 535 ? -17.794 7.249 11.695 1.00 89.56 535 SER A N 1
ATOM 4272 C CA . SER A 1 535 ? -18.332 7.021 10.354 1.00 89.56 535 SER A CA 1
ATOM 4273 C C . SER A 1 535 ? -17.556 5.907 9.654 1.00 89.56 535 SER A C 1
ATOM 4275 O O . SER A 1 535 ? -16.389 5.682 10.006 1.00 89.56 535 SER A O 1
ATOM 4277 N N . PRO A 1 536 ? -18.167 5.199 8.691 1.00 92.88 536 PRO A N 1
ATOM 4278 C CA . PRO A 1 536 ? -17.429 4.310 7.806 1.00 92.88 536 PRO A CA 1
ATOM 4279 C C . PRO A 1 536 ? -16.372 5.109 7.034 1.00 92.88 536 PRO A C 1
ATOM 4281 O O . PRO A 1 536 ? -16.550 6.287 6.717 1.00 92.88 536 PRO A O 1
ATOM 4284 N N . ASN A 1 537 ? -15.244 4.471 6.752 1.00 92.94 537 ASN A N 1
ATOM 4285 C CA . ASN A 1 537 ? -14.210 5.025 5.888 1.00 92.94 537 ASN A CA 1
ATOM 4286 C C . ASN A 1 537 ? -14.096 4.207 4.595 1.00 92.94 537 ASN A C 1
ATOM 4288 O O . ASN A 1 537 ? -14.678 3.133 4.466 1.00 92.94 537 ASN A O 1
ATOM 4292 N N . VAL A 1 538 ? -13.329 4.707 3.626 1.00 93.94 538 VAL A N 1
ATOM 4293 C CA . VAL A 1 538 ? -13.200 4.052 2.310 1.00 93.94 538 VAL A CA 1
ATOM 4294 C C . VAL A 1 538 ? -12.701 2.595 2.382 1.00 93.94 538 VAL A C 1
ATOM 4296 O O . VAL A 1 538 ? -13.039 1.787 1.512 1.00 93.94 538 VAL A O 1
ATOM 4299 N N . ASP A 1 539 ? -11.945 2.228 3.424 1.00 92.75 539 ASP A N 1
ATOM 4300 C CA . ASP A 1 539 ? -11.434 0.865 3.609 1.00 92.75 539 ASP A CA 1
ATOM 4301 C C . ASP A 1 539 ? -12.531 -0.136 3.984 1.00 92.75 539 ASP A C 1
ATOM 4303 O O . ASP A 1 539 ? -12.337 -1.337 3.789 1.00 92.75 539 ASP A O 1
ATOM 4307 N N . PHE A 1 540 ? -13.687 0.343 4.461 1.00 95.75 540 PHE A N 1
ATOM 4308 C CA . PHE A 1 540 ? -14.866 -0.490 4.690 1.00 95.75 540 PHE A CA 1
ATOM 4309 C C . PHE A 1 540 ? -15.326 -1.173 3.395 1.00 95.75 540 PHE A C 1
ATOM 4311 O O . PHE A 1 540 ? -15.632 -2.359 3.402 1.00 95.75 540 PHE A O 1
ATOM 4318 N N . TYR A 1 541 ? -15.282 -0.467 2.263 1.00 96.56 541 TYR A N 1
ATOM 4319 C CA . TYR A 1 541 ? -15.729 -0.999 0.973 1.00 96.56 541 TYR A CA 1
ATOM 4320 C C . TYR A 1 541 ? -14.601 -1.505 0.067 1.00 96.56 541 TYR A C 1
ATOM 4322 O O . TYR A 1 541 ? -14.836 -2.363 -0.785 1.00 96.56 541 TYR A O 1
ATOM 4330 N N . SER A 1 542 ? -13.369 -1.006 0.220 1.00 94.81 542 SER A N 1
ATOM 4331 C CA . SER A 1 542 ? -12.291 -1.286 -0.744 1.00 94.81 542 SER A CA 1
ATOM 4332 C C . SER A 1 542 ? -11.946 -2.770 -0.863 1.00 94.81 542 SER A C 1
ATOM 4334 O O . SER A 1 542 ? -11.784 -3.269 -1.975 1.00 94.81 542 SER A O 1
ATOM 4336 N N . GLY A 1 543 ? -11.920 -3.504 0.253 1.00 95.50 543 GLY A N 1
ATOM 4337 C CA . GLY A 1 543 ? -11.669 -4.945 0.238 1.00 95.50 543 GLY A CA 1
ATOM 4338 C C . GLY A 1 543 ? -12.750 -5.746 -0.495 1.00 95.50 543 GLY A C 1
ATOM 4339 O O . GLY A 1 543 ? -12.423 -6.707 -1.192 1.00 95.50 543 GLY A O 1
ATOM 4340 N N . PHE A 1 544 ? -14.014 -5.327 -0.382 1.00 97.44 544 PHE A N 1
ATOM 4341 C CA . PHE A 1 544 ? -15.146 -5.977 -1.046 1.00 97.44 544 PHE A CA 1
ATOM 4342 C C . PHE A 1 544 ? -15.120 -5.739 -2.554 1.00 97.44 544 PHE A C 1
ATOM 4344 O O . PHE A 1 544 ? -15.299 -6.662 -3.344 1.00 97.44 544 PHE A O 1
ATOM 4351 N N . VAL A 1 545 ? -14.806 -4.507 -2.963 1.00 98.00 545 VAL A N 1
ATOM 4352 C CA . VAL A 1 545 ? -14.601 -4.173 -4.376 1.00 98.00 545 VAL A CA 1
ATOM 4353 C C . VAL A 1 545 ? -13.494 -5.027 -4.973 1.00 98.00 545 VAL A C 1
ATOM 4355 O O . VAL A 1 545 ? -13.689 -5.625 -6.026 1.00 98.00 545 VAL A O 1
ATOM 4358 N N . TYR A 1 546 ? -12.347 -5.130 -4.304 1.00 97.94 546 TYR A N 1
ATOM 4359 C CA . TYR A 1 546 ? -11.239 -5.942 -4.799 1.00 97.94 546 TYR A CA 1
ATOM 4360 C C . TYR A 1 546 ? -11.620 -7.422 -4.923 1.00 97.94 546 TYR A C 1
ATOM 4362 O O . TYR A 1 546 ? -11.303 -8.031 -5.943 1.00 97.94 546 TYR A O 1
ATOM 4370 N N . GLU A 1 547 ? -12.386 -7.968 -3.975 1.00 97.50 547 GLU A N 1
ATOM 4371 C CA . GLU A 1 547 ? -12.923 -9.330 -4.074 1.00 97.50 547 GLU A CA 1
ATOM 4372 C C . GLU A 1 547 ? -13.835 -9.493 -5.302 1.00 97.50 547 GLU A C 1
ATOM 4374 O O . GLU A 1 547 ? -13.632 -10.404 -6.103 1.00 97.50 547 GLU A O 1
ATOM 4379 N N . MET A 1 548 ? -14.795 -8.584 -5.510 1.00 98.06 548 MET A N 1
ATOM 4380 C CA . MET A 1 548 ? -15.707 -8.611 -6.666 1.00 98.06 548 MET A CA 1
ATOM 4381 C C . MET A 1 548 ? -14.993 -8.454 -8.017 1.00 98.06 548 MET A C 1
ATOM 4383 O O . MET A 1 548 ? -15.471 -8.950 -9.042 1.00 98.06 548 MET A O 1
ATOM 4387 N N . LEU A 1 549 ? -13.846 -7.772 -8.027 1.00 98.25 549 LEU A N 1
ATOM 4388 C CA . LEU A 1 549 ? -12.971 -7.625 -9.190 1.00 98.25 549 LEU A CA 1
ATOM 4389 C C . LEU A 1 549 ? -12.035 -8.828 -9.395 1.00 98.25 549 LEU A C 1
ATOM 4391 O O . LEU A 1 549 ? -11.281 -8.843 -10.371 1.00 98.25 549 LEU A O 1
ATOM 4395 N N . GLY A 1 550 ? -12.056 -9.828 -8.510 1.00 96.88 550 GLY A N 1
ATOM 4396 C CA . GLY A 1 550 ? -11.135 -10.963 -8.559 1.00 96.88 550 GLY A CA 1
ATOM 4397 C C . GLY A 1 550 ? -9.684 -10.572 -8.270 1.00 96.88 550 GLY A C 1
ATOM 4398 O O . GLY A 1 550 ? -8.763 -11.249 -8.721 1.00 96.88 550 GLY A O 1
ATOM 4399 N N . ILE A 1 551 ? -9.467 -9.463 -7.556 1.00 98.00 551 ILE A N 1
ATOM 4400 C CA . ILE A 1 551 ? -8.142 -9.050 -7.105 1.00 98.00 551 ILE A CA 1
ATOM 4401 C C . ILE A 1 551 ? -7.777 -9.890 -5.864 1.00 98.00 551 ILE A C 1
ATOM 4403 O O . ILE A 1 551 ? -8.531 -9.910 -4.893 1.00 98.00 551 ILE A O 1
ATOM 4407 N N . PRO A 1 552 ? -6.625 -10.578 -5.859 1.00 95.50 552 PRO A N 1
ATOM 4408 C CA . PRO A 1 552 ? -6.149 -11.368 -4.726 1.00 95.50 552 PRO A CA 1
ATOM 4409 C C . PRO A 1 552 ? -5.863 -10.513 -3.487 1.00 95.50 552 PRO A C 1
ATOM 4411 O O . PRO A 1 552 ? -5.355 -9.394 -3.601 1.00 95.50 552 PRO A O 1
ATOM 4414 N N . LYS A 1 553 ? -6.088 -11.069 -2.287 1.00 94.25 553 LYS A N 1
ATOM 4415 C CA . LYS A 1 553 ? -5.843 -10.381 -1.001 1.00 94.25 553 LYS A CA 1
ATOM 4416 C C . LYS A 1 553 ? -4.385 -9.931 -0.844 1.00 94.25 553 LYS A C 1
ATOM 4418 O O . LYS A 1 553 ? -4.127 -8.874 -0.274 1.00 94.25 553 LYS A O 1
ATOM 4423 N N . GLU A 1 554 ? -3.438 -10.683 -1.405 1.00 94.62 554 GLU A N 1
ATOM 4424 C CA . GLU A 1 554 ? -2.008 -10.351 -1.452 1.00 94.62 554 GLU A CA 1
ATOM 4425 C C . GLU A 1 554 ? -1.721 -9.013 -2.157 1.00 94.62 554 GLU A C 1
ATOM 4427 O O . GLU A 1 554 ? -0.713 -8.367 -1.865 1.00 94.62 554 GLU A O 1
ATOM 4432 N N . LEU A 1 555 ? -2.608 -8.574 -3.058 1.00 97.00 555 LEU A N 1
ATOM 4433 C CA . LEU A 1 555 ? -2.472 -7.328 -3.811 1.00 97.00 555 LEU A CA 1
ATOM 4434 C C . LEU A 1 555 ? -3.171 -6.127 -3.167 1.00 97.00 555 LEU A C 1
ATOM 4436 O O . LEU A 1 555 ? -2.950 -5.008 -3.619 1.00 97.00 555 LEU A O 1
ATOM 4440 N N . TYR A 1 556 ? -3.956 -6.287 -2.099 1.00 95.50 556 TYR A N 1
ATOM 4441 C CA . TYR A 1 556 ? -4.793 -5.197 -1.566 1.00 95.50 556 TYR A CA 1
ATOM 4442 C C . TYR A 1 556 ? -3.980 -3.959 -1.169 1.00 95.50 556 TYR A C 1
ATOM 4444 O O . TYR A 1 556 ? -4.298 -2.837 -1.571 1.00 95.50 556 TYR A O 1
ATOM 4452 N N . THR A 1 557 ? -2.892 -4.152 -0.421 1.00 94.69 557 THR A N 1
ATOM 4453 C CA . THR A 1 557 ? -1.997 -3.051 -0.033 1.00 94.69 557 THR A CA 1
ATOM 4454 C C . THR A 1 557 ? -1.184 -2.534 -1.226 1.00 94.69 557 THR A C 1
ATOM 4456 O O . THR A 1 557 ? -0.884 -1.344 -1.294 1.00 94.69 557 THR A O 1
ATOM 4459 N N . ALA A 1 558 ? -0.869 -3.391 -2.203 1.00 97.12 558 ALA A N 1
ATOM 4460 C CA . ALA A 1 558 ? -0.159 -2.988 -3.416 1.00 97.12 558 ALA A CA 1
ATOM 4461 C C . ALA A 1 558 ? -1.022 -2.081 -4.312 1.00 97.12 558 ALA A C 1
ATOM 4463 O O . ALA A 1 558 ? -0.520 -1.086 -4.826 1.00 97.12 558 ALA A O 1
ATOM 4464 N N . ILE A 1 559 ? -2.328 -2.351 -4.435 1.00 97.94 559 ILE A N 1
ATOM 4465 C CA . ILE A 1 559 ? -3.280 -1.467 -5.130 1.00 97.94 559 ILE A CA 1
ATOM 4466 C C . ILE A 1 559 ? -3.343 -0.096 -4.446 1.00 97.94 559 ILE A C 1
ATOM 4468 O O . ILE A 1 559 ? -3.308 0.933 -5.121 1.00 97.94 559 ILE A O 1
ATOM 4472 N N . PHE A 1 560 ? -3.339 -0.057 -3.110 1.00 96.56 560 PHE A N 1
ATOM 4473 C CA . PHE A 1 560 ? -3.233 1.208 -2.380 1.00 96.56 560 PHE A CA 1
ATOM 4474 C C . PHE A 1 560 ? -1.929 1.946 -2.720 1.00 96.56 560 PHE A C 1
ATOM 4476 O O . PHE A 1 560 ? -1.947 3.157 -2.926 1.00 96.56 560 PHE A O 1
ATOM 4483 N N . ALA A 1 561 ? -0.798 1.241 -2.809 1.00 98.00 561 ALA A N 1
ATOM 4484 C CA . ALA A 1 561 ? 0.480 1.840 -3.189 1.00 98.00 561 ALA A CA 1
ATOM 4485 C C . ALA A 1 561 ? 0.481 2.385 -4.629 1.00 98.00 561 ALA A C 1
ATOM 4487 O O . ALA A 1 561 ? 1.008 3.470 -4.862 1.00 98.00 561 ALA A O 1
ATOM 4488 N N . ILE A 1 562 ? -0.145 1.674 -5.575 1.00 98.69 562 ILE A N 1
ATOM 4489 C CA . ILE A 1 562 ? -0.321 2.111 -6.973 1.00 98.69 562 ILE A CA 1
ATOM 4490 C C . ILE A 1 562 ? -1.127 3.410 -7.060 1.00 98.69 562 ILE A C 1
ATOM 4492 O O . ILE A 1 562 ? -0.845 4.254 -7.905 1.00 98.69 562 ILE A O 1
ATOM 4496 N N . ALA A 1 563 ? -2.102 3.605 -6.175 1.00 98.19 563 ALA A N 1
ATOM 4497 C CA . ALA A 1 563 ? -2.776 4.889 -6.048 1.00 98.19 563 ALA A CA 1
ATOM 4498 C C . ALA A 1 563 ? -1.866 5.946 -5.404 1.00 98.19 563 ALA A C 1
ATOM 4500 O O . ALA A 1 563 ? -1.672 7.039 -5.935 1.00 98.19 563 ALA A O 1
ATOM 4501 N N . ARG A 1 564 ? -1.301 5.617 -4.239 1.00 98.12 564 ARG A N 1
ATOM 4502 C CA . ARG A 1 564 ? -0.649 6.574 -3.340 1.00 98.12 564 ARG A CA 1
ATOM 4503 C C . ARG A 1 564 ? 0.689 7.114 -3.854 1.00 98.12 564 ARG A C 1
ATOM 4505 O O . ARG A 1 564 ? 1.071 8.218 -3.468 1.00 98.12 564 ARG A O 1
ATOM 4512 N N . ILE A 1 565 ? 1.377 6.388 -4.735 1.00 98.75 565 ILE A N 1
ATOM 4513 C CA . ILE A 1 565 ? 2.631 6.835 -5.365 1.00 98.75 565 ILE A CA 1
ATOM 4514 C C . ILE A 1 565 ? 2.502 8.219 -6.007 1.00 98.75 565 ILE A C 1
ATOM 4516 O O . ILE A 1 565 ? 3.422 9.020 -5.901 1.00 98.75 565 ILE A O 1
ATOM 4520 N N . VAL A 1 566 ? 1.336 8.551 -6.562 1.00 98.75 566 VAL A N 1
ATOM 4521 C CA . VAL A 1 566 ? 1.059 9.870 -7.144 1.00 98.75 566 VAL A CA 1
ATOM 4522 C C . VAL A 1 566 ? 1.180 10.987 -6.099 1.00 98.75 566 VAL A C 1
ATOM 4524 O O . VAL A 1 566 ? 1.852 11.993 -6.334 1.00 98.75 566 VAL A O 1
ATOM 4527 N N . GLY A 1 567 ? 0.568 10.805 -4.924 1.00 98.50 567 GLY A N 1
ATOM 4528 C CA . GLY A 1 567 ? 0.663 11.747 -3.809 1.00 98.50 567 GLY A CA 1
ATOM 4529 C C . GLY A 1 567 ? 2.081 11.843 -3.244 1.00 98.50 567 GLY A C 1
ATOM 4530 O O . GLY A 1 567 ? 2.575 12.946 -3.004 1.00 98.50 567 GLY A O 1
ATOM 4531 N N . TRP A 1 568 ? 2.785 10.710 -3.111 1.00 98.69 568 TRP A N 1
ATOM 4532 C CA . TRP A 1 568 ? 4.198 10.696 -2.707 1.00 98.69 568 TRP A CA 1
ATOM 4533 C C . TRP A 1 568 ? 5.071 11.494 -3.675 1.00 98.69 568 TRP A C 1
ATOM 4535 O O . TRP A 1 568 ? 5.851 12.338 -3.239 1.00 98.69 568 TRP A O 1
ATOM 4545 N N . SER A 1 569 ? 4.899 11.287 -4.979 1.00 98.75 569 SER A N 1
ATOM 4546 C CA . SER A 1 569 ? 5.603 12.036 -6.016 1.00 98.75 569 SER A CA 1
ATOM 4547 C C . SER A 1 569 ? 5.309 13.533 -5.937 1.00 98.75 569 SER A C 1
ATOM 4549 O O . SER A 1 569 ? 6.241 14.334 -5.913 1.00 98.75 569 SER A O 1
ATOM 4551 N N . ALA A 1 570 ? 4.041 13.931 -5.806 1.00 98.50 570 ALA A N 1
ATOM 4552 C CA . ALA A 1 570 ? 3.669 15.339 -5.679 1.00 98.50 570 ALA A CA 1
ATOM 4553 C C . ALA A 1 570 ? 4.286 15.996 -4.429 1.00 98.50 570 ALA A C 1
ATOM 4555 O O . ALA A 1 570 ? 4.837 17.094 -4.507 1.00 98.50 570 ALA A O 1
ATOM 4556 N N . HIS A 1 571 ? 4.261 15.308 -3.284 1.00 97.81 571 HIS A N 1
ATOM 4557 C CA . HIS A 1 571 ? 4.879 15.799 -2.052 1.00 97.81 571 HIS A CA 1
ATOM 4558 C C . HIS A 1 571 ? 6.406 15.807 -2.097 1.00 97.81 571 HIS A C 1
ATOM 4560 O O . HIS A 1 571 ? 7.016 16.689 -1.497 1.00 97.81 571 HIS A O 1
ATOM 4566 N N . ARG A 1 572 ? 7.035 14.875 -2.819 1.00 97.19 572 ARG A N 1
ATOM 4567 C CA . ARG A 1 572 ? 8.475 14.921 -3.084 1.00 97.19 572 ARG A CA 1
ATOM 4568 C C . ARG A 1 572 ? 8.837 16.174 -3.874 1.00 97.19 572 ARG A C 1
ATOM 4570 O O . ARG A 1 572 ? 9.755 16.882 -3.478 1.00 97.19 572 ARG A O 1
ATOM 4577 N N . MET A 1 573 ? 8.104 16.464 -4.948 1.00 97.75 573 MET A N 1
ATOM 4578 C CA . MET A 1 573 ? 8.325 17.676 -5.739 1.00 97.75 573 MET A CA 1
ATOM 4579 C C . MET A 1 573 ? 8.104 18.941 -4.900 1.00 97.75 573 MET A C 1
ATOM 4581 O O . MET A 1 573 ? 8.926 19.851 -4.943 1.00 97.75 573 MET A O 1
ATOM 4585 N N . GLU A 1 574 ? 7.042 18.983 -4.089 1.00 96.25 574 GLU A N 1
ATOM 4586 C CA . GLU A 1 574 ? 6.773 20.100 -3.172 1.00 96.25 574 GLU A CA 1
ATOM 4587 C C . GLU A 1 574 ? 7.906 20.312 -2.155 1.00 96.25 574 GLU A C 1
ATOM 4589 O O . GLU A 1 574 ? 8.302 21.450 -1.911 1.00 96.25 574 GLU A O 1
ATOM 4594 N N . GLU A 1 575 ? 8.451 19.232 -1.590 1.00 95.69 575 GLU A N 1
ATOM 4595 C CA . GLU A 1 575 ? 9.568 19.296 -0.646 1.00 95.69 575 GLU A CA 1
ATOM 4596 C C . GLU A 1 575 ? 10.856 19.777 -1.332 1.00 95.69 575 GLU A C 1
ATOM 4598 O O . GLU A 1 575 ? 11.491 20.703 -0.838 1.00 95.69 575 GLU A O 1
ATOM 4603 N N . LEU A 1 576 ? 11.201 19.228 -2.505 1.00 95.25 576 LEU A N 1
ATOM 4604 C CA . LEU A 1 576 ? 12.396 19.626 -3.262 1.00 95.25 576 LEU A CA 1
ATOM 4605 C C . LEU A 1 576 ? 12.364 21.095 -3.717 1.00 95.25 576 LEU A C 1
ATOM 4607 O O . LEU A 1 576 ? 13.410 21.732 -3.790 1.00 95.25 576 LEU A O 1
ATOM 4611 N N . ILE A 1 577 ? 11.182 21.628 -4.046 1.00 94.62 577 ILE A N 1
ATOM 4612 C CA . ILE A 1 577 ? 11.019 23.015 -4.512 1.00 94.62 577 ILE A CA 1
ATOM 4613 C C . ILE A 1 577 ? 10.946 23.993 -3.334 1.00 94.62 577 ILE A C 1
ATOM 4615 O O . ILE A 1 577 ? 11.510 25.085 -3.393 1.00 94.62 577 ILE A O 1
ATOM 4619 N N . GLY A 1 578 ? 10.189 23.642 -2.291 1.00 86.19 578 GLY A N 1
ATOM 4620 C CA . GLY A 1 578 ? 9.781 24.583 -1.249 1.00 86.19 578 GLY A CA 1
ATOM 4621 C C . GLY A 1 578 ? 10.526 24.460 0.078 1.00 86.19 578 GLY A C 1
ATOM 4622 O O . GLY A 1 578 ? 10.446 25.381 0.893 1.00 86.19 578 GLY A O 1
ATOM 4623 N N . MET A 1 579 ? 11.218 23.348 0.342 1.00 77.62 579 MET A N 1
ATOM 4624 C CA . MET A 1 579 ? 11.774 23.050 1.663 1.00 77.62 579 MET A CA 1
ATOM 4625 C C . MET A 1 579 ? 13.268 22.722 1.607 1.00 77.62 579 MET A C 1
ATOM 4627 O O . MET A 1 579 ? 13.694 21.601 1.368 1.00 77.62 579 MET A O 1
ATOM 4631 N N . ASN A 1 580 ? 14.083 23.725 1.941 1.00 76.06 580 ASN A N 1
ATOM 4632 C CA . ASN A 1 580 ? 15.548 23.610 1.983 1.00 76.06 580 ASN A CA 1
ATOM 4633 C C . ASN A 1 580 ? 16.098 23.159 3.350 1.00 76.06 580 ASN A C 1
ATOM 4635 O O . ASN A 1 580 ? 17.299 23.262 3.597 1.00 76.06 580 ASN A O 1
ATOM 4639 N N . LYS A 1 581 ? 15.240 22.742 4.288 1.00 89.00 581 LYS A N 1
ATOM 4640 C CA . LYS A 1 581 ? 15.652 22.366 5.648 1.00 89.00 581 LYS A CA 1
ATOM 4641 C C . LYS A 1 581 ? 15.331 20.906 5.915 1.00 89.00 581 LYS A C 1
ATOM 4643 O O . LYS A 1 581 ? 14.192 20.488 5.759 1.00 89.00 581 LYS A O 1
ATOM 4648 N N . ILE A 1 582 ? 16.326 20.178 6.415 1.00 94.19 582 ILE A N 1
ATOM 4649 C CA . ILE A 1 582 ? 16.143 18.809 6.890 1.00 94.19 582 ILE A CA 1
ATOM 4650 C C . ILE A 1 582 ? 15.109 18.758 8.023 1.00 94.19 582 ILE A C 1
ATOM 4652 O O . ILE A 1 582 ? 15.186 19.521 8.993 1.00 94.19 582 ILE A O 1
ATOM 4656 N N . ILE A 1 583 ? 14.156 17.831 7.926 1.00 93.69 583 ILE A N 1
ATOM 4657 C CA . ILE A 1 583 ? 13.193 17.557 8.992 1.00 93.69 583 ILE A CA 1
ATOM 4658 C C . ILE A 1 583 ? 13.928 16.811 10.109 1.00 93.69 583 ILE A C 1
ATOM 4660 O O . ILE A 1 583 ? 14.229 15.623 9.999 1.00 93.69 583 ILE A O 1
ATOM 4664 N N . ARG A 1 584 ? 14.233 17.522 11.200 1.00 93.31 584 ARG A N 1
ATOM 4665 C CA . ARG A 1 584 ? 15.048 17.007 12.309 1.00 93.31 584 ARG A CA 1
ATOM 4666 C C . ARG A 1 584 ? 14.459 17.408 13.670 1.00 93.31 584 ARG A C 1
ATOM 4668 O O . ARG A 1 584 ? 14.881 18.417 14.233 1.00 93.31 584 ARG A O 1
ATOM 4675 N N . PRO A 1 585 ? 13.469 16.663 14.199 1.00 92.56 585 PRO A N 1
ATOM 4676 C CA . PRO A 1 585 ? 12.927 16.930 15.529 1.00 92.56 585 PRO A CA 1
ATOM 4677 C C . PRO A 1 585 ? 13.974 16.663 16.622 1.00 92.56 585 PRO A C 1
ATOM 4679 O O . PRO A 1 585 ? 14.862 15.825 16.457 1.00 92.56 585 PRO A O 1
ATOM 4682 N N . ALA A 1 586 ? 13.855 17.367 17.748 1.00 90.12 586 ALA A N 1
ATOM 4683 C CA . ALA A 1 586 ? 14.692 17.145 18.922 1.00 90.12 586 ALA A CA 1
ATOM 4684 C C . ALA A 1 586 ? 14.142 16.002 19.790 1.00 90.12 586 ALA A C 1
ATOM 4686 O O . ALA A 1 586 ? 12.930 15.815 19.888 1.00 90.12 586 ALA A O 1
ATOM 4687 N N . TYR A 1 587 ? 15.045 15.273 20.444 1.00 91.06 587 TYR A N 1
ATOM 4688 C CA . TYR A 1 587 ? 14.729 14.332 21.517 1.00 91.06 587 TYR A CA 1
ATOM 4689 C C . TYR A 1 587 ? 15.305 14.894 22.813 1.00 91.06 587 TYR A C 1
ATOM 4691 O O . TYR A 1 587 ? 16.437 15.378 22.822 1.00 91.06 587 TYR A O 1
ATOM 4699 N N . MET A 1 588 ? 14.534 14.828 23.895 1.00 91.25 588 MET A N 1
ATOM 4700 C CA . MET A 1 588 ? 15.017 15.156 25.232 1.00 91.25 588 MET A CA 1
ATOM 4701 C C . MET A 1 588 ? 15.368 13.865 25.963 1.00 91.25 588 MET A C 1
ATOM 4703 O O . MET A 1 588 ? 14.560 12.936 25.988 1.00 91.25 588 MET A O 1
ATOM 4707 N N . SER A 1 589 ? 16.574 13.796 26.526 1.00 91.06 589 SER A N 1
ATOM 4708 C CA . SER A 1 589 ? 16.983 12.634 27.313 1.00 91.06 589 SER A CA 1
ATOM 4709 C C . SER A 1 589 ? 16.333 12.668 28.693 1.00 91.06 589 SER A C 1
ATOM 4711 O O . SER A 1 589 ? 16.336 13.706 29.347 1.00 91.06 589 SER A O 1
ATOM 4713 N N . VAL A 1 590 ? 15.817 11.521 29.126 1.00 92.25 590 VAL A N 1
ATOM 4714 C CA . VAL A 1 590 ? 15.300 11.275 30.485 1.00 92.25 590 VAL A CA 1
ATOM 4715 C C . VAL A 1 590 ? 16.135 10.213 31.209 1.00 92.25 590 VAL A C 1
ATOM 4717 O O . VAL A 1 590 ? 15.659 9.563 32.134 1.00 92.25 590 VAL A O 1
ATOM 4720 N N . MET A 1 591 ? 17.361 9.967 30.734 1.00 91.56 591 MET A N 1
ATOM 4721 C CA . MET A 1 591 ? 18.247 8.972 31.331 1.00 91.56 591 MET A CA 1
ATOM 4722 C C . MET A 1 591 ? 18.716 9.408 32.717 1.00 91.56 591 MET A C 1
ATOM 4724 O O . MET A 1 591 ? 19.040 10.574 32.933 1.00 91.56 591 MET A O 1
ATOM 4728 N N . GLU A 1 592 ? 18.807 8.446 33.626 1.00 89.12 592 GLU A N 1
ATOM 4729 C CA . GLU A 1 592 ? 19.510 8.625 34.890 1.00 89.12 592 GLU A CA 1
ATOM 4730 C C . GLU A 1 592 ? 21.019 8.509 34.645 1.00 89.12 592 GLU A C 1
ATOM 4732 O O . GLU A 1 592 ? 21.474 7.610 33.926 1.00 89.12 592 GLU A O 1
ATOM 4737 N N . GLU A 1 593 ? 21.796 9.418 35.235 1.00 89.06 593 GLU A N 1
ATOM 4738 C CA . GLU A 1 593 ? 23.254 9.314 35.240 1.00 89.06 593 GLU A CA 1
ATOM 4739 C C . GLU A 1 593 ? 23.674 8.081 36.053 1.00 89.06 593 GLU A C 1
ATOM 4741 O O . GLU A 1 593 ? 23.144 7.813 37.132 1.00 89.06 593 GLU A O 1
ATOM 4746 N N . LYS A 1 594 ? 24.609 7.300 35.507 1.00 87.94 594 LYS A N 1
ATOM 4747 C CA . LYS A 1 594 ? 25.181 6.114 36.154 1.00 87.94 594 LYS A CA 1
ATOM 4748 C C . LYS A 1 594 ? 26.675 6.347 36.349 1.00 87.94 594 LYS A C 1
ATOM 4750 O O . LYS A 1 594 ? 27.313 6.878 35.442 1.00 87.94 594 LYS A O 1
ATOM 4755 N N . GLU A 1 595 ? 27.189 5.950 37.509 1.00 75.12 595 GLU A N 1
ATOM 4756 C CA . GLU A 1 595 ? 28.619 6.008 37.855 1.00 75.12 595 GLU A CA 1
ATOM 4757 C C . GLU A 1 595 ? 29.449 4.910 37.183 1.00 75.12 595 GLU A C 1
ATOM 4759 O O . GLU A 1 595 ? 28.932 3.773 37.024 1.00 75.12 595 GLU A O 1
#

Foldseek 3Di:
DDVLVVVVQPDPVSVVVLCVVCVVLCVVLVHDPVLLVLLLCCVPVPVQFKLVSVVVVVPDDSLVSVVSQVVCVVSQQWDWDADPPDNVITGIGGDPVSVVSSVVSVVSVVVSVCVVCPVPDPVNVVVSSVVSVVVVVVVVVVVVVVVCVVVVVVVVVVVVCVVCVVVCCVPVDDDPVVCVVVVPAVVQADPLLHHHCQDDDQQKDWDQWDQDPNDTDGDAIWIDGLNHTLLVQLVVQPLQHFRQLQSLCCNQPSDGDDPVRSVVLLLLLLVLLDDPPCLLVPQLLPDADLQ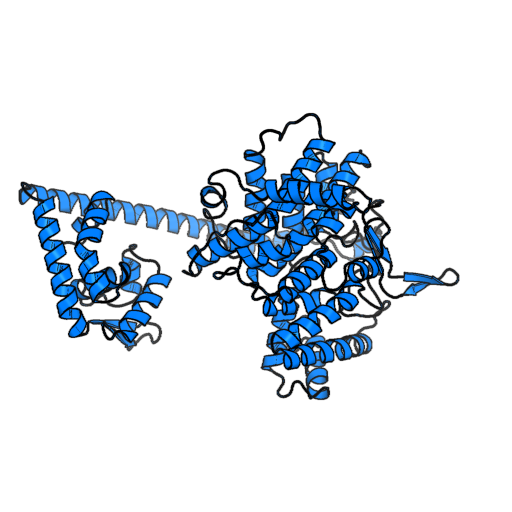LLVSLLSSLVVVCVVDPCNPPPPQQVVLLSSLSSCLSHLLVSNQSSVLSNCCPPVVDDHDADRADSVDDPLLSSLQRNDPVSDDDSLLSRLLSLLLQLLQDDDCSQQLNVQLLQCLLVVDGNSVSLSSSSVRCSDPVRDDLLVLLVQVLVQLVVQADALPDLVSLLVVLLCLLCLNDDRNPNDNGQKADSRHFPEASSQVSSLVSLCVLCVVLVNVSVNSSLVSCQVNVQVSCVVVDDRPRGMGGYNSNRQSVSCVSSVNDPSCSSSSSSSSHSSNSSSSSSCSVVPPNHNPDDDDDDPDDDDD

Secondary structure (DSSP, 8-state):
--HHHHHHT-SHHHHHHHHHHHHHHHHHTT--HHHHHHHHHHHHHTT--BHHHHHHTSSS-HHHHHHHHHHHHHTTSEEEEEPSS-TT-EEEEE-HHHHHHHHHHHHHHHHHHHHHTTT--HHHHHHHHHHHHHHHHHHHHHHHHHHHHHHHHHHHHHHHHHHHHHHHHHHHPPPHHHHHHTT--GGGB-TT-PBP-----SSEEEEEEEEETTEEEEEEEEEEETTEEHHHHHHHTTTT---HHHHHHHHHHSS---HHHHHHHHHHHHHH--PPTTHIIIIITTS--S-HHHHHHHHHHHHHTT-TTTT-S-HHHHHHHHHHHHHHHHHHHHHHHHHHHHHHHH-PPP--PPPPTTS-HHHHHHHHHSTT----HHHHHHHHHHHHHHS---TTSHHHHHHHHHHHTT--HHHHHHHHHHHHTSTTTS-HHHHHHHHHHHHHTT-S-TT-HHHHHHHHHHHHHTSSTTSS---TTB--SS-SS--HHHHHHHHHHHHHHHHTT-HHHHHHHHHHHHHHHHHHHHHS--TT---B-HHHHHHHHHHHTT--GGGHHHHHHHHHHHHHHHHHHHHHHH--S---------PPP--

pLDDT: mean 89.16, std 10.27, range [49.38, 98.81]

Sequence (595 aa):
MDWMLEGLLQGTQFQTLYNRKIEALRAEYHLRKIDIDILYFLYKSGERNTSKDISSLNLFNKGHISQSVDRMVKQQLIYAVPDRSDRRCRHLMLTEQAAGLVAQVSELRMQMYNIILNGVTEEEKKVLLQVSGKVNQNMKDALCNRRRYNMRNENELMDYAIKQETVCRKNDSISDKLFEEYGVNRGLRDMNGKGVLTGLTTISKIVSFQDVNGKKEPCDGQLWYRGYNVQNLVKRMGDDGFGFEKTAYLLLFGEMPGEEELREFCGIMARCRTLPTNFTRDVIMKAPTKDIMNSMTRSILTLASYDSQMDSPEVISNSLRQCIELISIFPMLAVYGYHAYNHYENDDSMYIHRPEPELSTAENLLLMLRPDKQYSRLEAKVLDVALLLHMEHGGGNNSTFTTRVVTSSGSDTYSSIAAAMSSLKGPKHGGANIKVMEMMENIRGHIHDVHDMDEIEAYLSKILEGEAFDGKGLIYGMGHAVYSLSDPREQVFKKYVEKLAAAKAREEDMLLYNSIEELAPRLIAKKRHIFKGVSPNVDFYSGFVYEMLGIPKELYTAIFAIARIVGWSAHRMEELIGMNKIIRPAYMSVMEEKE

Radius of gyration: 30.14 Å; chains: 1; bounding box: 67×84×66 Å